Protein 4JDC (pdb70)

CATH classification: 3.40.605.10 (+1 more: 3.40.309.10)

InterPro domains:
  IPR005931 Delta-1-pyrroline-5-carboxylate dehydrogenase [TIGR01236] (11-540)
  IPR005931 Delta-1-pyrroline-5-carboxylate dehydrogenase [cd07123] (10-530)
  IPR015590 Aldehyde dehydrogenase domain [PF00171] (53-522)
  IPR016160 Aldehyde dehydrogenase, cysteine active site [PS00070] (320-331)
  IPR016161 Aldehyde/histidinol dehydrogenase [SSF53720] (8-526)
  IPR016162 Aldehyde dehydrogenase, N-terminal [G3DSA:3.40.605.10] (31-525)
  IPR016163 Aldehyde dehydrogenase, C-terminal [G3DSA:3.40.309.10] (295-492)
  IPR050485 Proline metabolism enzyme [PTHR42862] (11-540)

B-factor: mean 25.84, std 12.19, range [12.66, 114.94]

Nearest PDB structures (foldseek):
  4jdc-assembly1_A  TM=1.002E+00  e=0.000E+00  Mycobacterium tuberculosis H37Rv
  4idm-assembly1_A  TM=9.995E-01  e=0.000E+00  Mycobacterium tuberculosis H37Rv
  4ihi-assembly1_A  TM=9.989E-01  e=0.000E+00  Mycobacterium tuberculosis H37Rv
  4oe5-assembly2_C  TM=9.320E-01  e=3.504E-64  Homo sapiens
  4k57-assembly1_A  TM=9.198E-01  e=2.131E-48  Thermus thermophilus HB27

Solvent-accessible surface area: 23228 Å² total

Secondary structure (DSSP, 8-state):
------PPPP-PPPPP---TT-HHHHHHHHHHHHHHHS-EEE-EEETTEEE--SS-EEEEEETTEEEEEEEEEEPPPHHHHHHHHHHHHHHHHHHHTS-HHHHHHHHHHHHHHHHTTTHHHHHHHHHHHHT--HHHHIIIIIIIHHHHHHHHHHHHHHHHT---PPPTTEEEEEEEEEPSSEEEEE--SS-HHHHHHHHHHHHHTT--EEEE--GGGHHHHHHHHHHHHHTTPPTTSEEE--SSSHHHHHHHTT-TTEEEEEEEE-HHHHHHHHHHHHHTGGG-SS-PEEEEEE--EEEEEE-TT--HHHHHHHHHHHHHGGGG----EEEEEEEHHHHHHHHHHHHHHHHH--BS-TTSTT-SB---SSHHHHHHHHHHHHHHHH-TTEEEEE---EE-SSS-EE--EEEEESS----SSEEEEEEE-GGGHHHHHHHHHHT-TTEEEEEEE-S-HHHHHHHHHHTTTS-SEEEESS-S----TTTS----STT---TTSTTSHHHHHHTEEEEEEEEESS--S----GGGS--

Radius of gyration: 25.33 Å; Cα contacts (8 Å, |Δi|>4): 1214; chains: 1; bounding box: 63×63×93 Å

Sequence (535 aa):
MDAITQVPVPANEPVHDYAPKSPERTRLRTELASLADHPIDLPHVIGGRHRMGDGERIDVVQPHRHAARLGTLTNATHADAAAAVEAAMSAKSDWAALPFDERAAVFLRAADLLAGPWREKIAAATMLGQSKSVYQAEIDAVCELIDFWRFNVAFARQILEQQPISGPGEWNRIDYRPLDGFVYAITPFNFTSIAGNLPTAPALMGNTVIWKPSITQTLAAYLTMQLLEAAGLPPGVINLVTGDGFAVSDVALADPRLAGIHFTGSTATFGHLWQWVGTNIGRYHSYPRLVGETGGKDFVVAHASARPDVLRTALIRGAFDYQGQKSAVSRAFIAHSVWQRMGDELLAKAAELRYGDITDLSNYGGALIDQRAFVKNVDAIERAKGAAAVTVAVGGEYDDSEGYFVRPTVLLSDDPTYFGPLLSVHVYPDERYEQILDVIDTGSRYALTGAVIADDRQAVLTALDRLRFAAGNFYVNDKPTGAVVGRQPFGGGARGSDTNDKAGSPLNLLRWTSARSIKETFVAATDHIYPHMAVD

Foldseek 3Di:
DPDDDADDDDDFQDFDDLPPPDVLVVVLLVLLCVQQVDAEAQAWQALNDGDADPADKDFQFFQLFRVRTRYIGGADALVLLVRLQVLQQVCQPVQQPDDLVVLLQLLLLLLVCCSPVCVSNLLSLLCGLQFAFSRLSRLFRRRQQSRLSNVLSNLVSVVLPPFDDDDPQKDKGKDWGFWFFAEEEEEESRGNNRQLNQQSLLSSRRGAYEGEYAQSSSSSNSVSVVSSVVSPDRGSSYIYGYHDCPSNCVNQLQDQRAAEYEYEEAPVVLVVSVVSNVVNVVRHPYNYYYAYAYAFAEEEEEALQFDLVLVLVLQCCQQCRQQQQASGHAEYEYAPVSCVVCVVVSQVCLQVQAEHNSSPNVHRTYAHNDDVLLVVLLVVLVVQVPDPQKDWDHFSDFDPPRRGHGGQTEIEGCDLPRGGNYHYYYYDHNVCLLVSLVSLQVVQQRAAEYEYGHPDVVSVVSSCPSCVQRYFYYYYSHHRDRDHAPGTQTTGGRPDDHSLHRRHSSVSSSRTDMDMDMGRNDDDPDDDDPVPDDD

Structure (mmCIF, N/CA/C/O backbone):
data_4JDC
#
_entry.id   4JDC
#
_cell.length_a   163.133
_cell.length_b   163.133
_cell.length_c   96.181
_cell.angle_alpha   90.00
_cell.angle_beta   90.00
_cell.angle_gamma   120.00
#
_symmetry.space_group_name_H-M   'P 6 2 2'
#
loop_
_entity.id
_entity.type
_entity.pdbx_description
1 polymer '1-pyrroline-5-carboxylate dehydrogenase'
2 non-polymer NICOTINAMIDE-ADENINE-DINUCLEOTIDE
3 water water
#
loop_
_atom_site.group_PDB
_atom_site.id
_atom_site.type_symbol
_atom_site.label_atom_id
_atom_site.label_alt_id
_atom_site.label_comp_id
_atom_site.label_asym_id
_atom_site.label_entity_id
_atom_site.label_seq_id
_atom_site.pdbx_PDB_ins_code
_atom_site.Cartn_x
_atom_site.Cartn_y
_atom_site.Cartn_z
_atom_site.occupancy
_atom_site.B_iso_or_equiv
_atom_site.auth_seq_id
_atom_site.auth_comp_id
_atom_site.auth_asym_id
_atom_site.auth_atom_id
_atom_site.pdbx_PDB_model_num
ATOM 1 N N . MET A 1 21 ? 87.579 19.982 45.321 1.00 40.86 1 MET A N 1
ATOM 2 C CA . MET A 1 21 ? 87.800 21.432 45.200 1.00 30.55 1 MET A CA 1
ATOM 3 C C . MET A 1 21 ? 87.780 22.283 46.449 1.00 29.55 1 MET A C 1
ATOM 4 O O . MET A 1 21 ? 86.865 22.260 47.176 1.00 33.94 1 MET A O 1
ATOM 9 N N . ASP A 1 22 ? 88.809 23.083 46.619 1.00 21.04 2 ASP A N 1
ATOM 10 C CA . ASP A 1 22 ? 88.868 24.021 47.691 1.00 19.24 2 ASP A CA 1
ATOM 11 C C . ASP A 1 22 ? 88.826 25.411 47.068 1.00 18.30 2 ASP A C 1
ATOM 12 O O . ASP A 1 22 ? 89.786 25.870 46.582 1.00 17.80 2 ASP A O 1
ATOM 17 N N . ALA A 1 23 ? 87.650 26.021 47.082 1.00 15.66 3 ALA A N 1
ATOM 18 C CA . ALA A 1 23 ? 87.396 27.241 46.372 1.00 13.82 3 ALA A CA 1
ATOM 19 C C . ALA A 1 23 ? 86.058 27.817 46.741 1.00 14.18 3 ALA A C 1
ATOM 20 O O . ALA A 1 23 ? 85.198 27.076 47.113 1.00 18.08 3 ALA A O 1
ATOM 22 N N . ILE A 1 24 ? 85.910 29.119 46.561 1.00 14.53 4 ILE A N 1
ATOM 23 C CA . ILE A 1 24 ? 84.572 29.793 46.617 1.00 13.73 4 ILE A CA 1
ATOM 24 C C . ILE A 1 24 ? 84.517 30.444 45.224 1.00 15.06 4 ILE A C 1
ATOM 25 O O . ILE A 1 24 ? 85.155 31.453 44.937 1.00 15.61 4 ILE A O 1
ATOM 30 N N . THR A 1 25 ? 83.826 29.716 44.337 1.00 15.71 5 THR A N 1
ATOM 31 C CA . THR A 1 25 ? 83.857 30.139 42.951 1.00 15.20 5 THR A CA 1
ATOM 32 C C . THR A 1 25 ? 82.783 31.147 42.603 1.00 17.22 5 THR A C 1
ATOM 33 O O . THR A 1 25 ? 81.830 31.355 43.345 1.00 16.79 5 THR A O 1
ATOM 37 N N . GLN A 1 26 ? 82.996 31.865 41.514 1.00 16.36 6 GLN A N 1
ATOM 38 C CA . GLN A 1 26 ? 82.034 32.874 41.070 1.00 18.39 6 GLN A CA 1
ATOM 39 C C . GLN A 1 26 ? 81.567 32.399 39.640 1.00 19.19 6 GLN A C 1
ATOM 40 O O . GLN A 1 26 ? 82.386 31.835 38.896 1.00 22.62 6 GLN A O 1
ATOM 46 N N . VAL A 1 27 ? 80.308 32.624 39.315 1.00 15.50 7 VAL A N 1
ATOM 47 C CA . VAL A 1 27 ? 79.836 32.243 37.951 1.00 13.99 7 VAL A CA 1
ATOM 48 C C . VAL A 1 27 ? 80.166 33.373 37.013 1.00 14.38 7 VAL A C 1
ATOM 49 O O . VAL A 1 27 ? 80.354 34.510 37.351 1.00 16.68 7 VAL A O 1
ATOM 53 N N . PRO A 1 28 ? 80.208 33.078 35.714 1.00 16.83 8 PRO A N 1
ATOM 54 C CA . PRO A 1 28 ? 80.329 34.179 34.772 1.00 17.55 8 PRO A CA 1
ATOM 55 C C . PRO A 1 28 ? 79.236 35.203 34.956 1.00 16.37 8 PRO A C 1
ATOM 56 O O . PRO A 1 28 ? 78.059 34.903 35.251 1.00 17.23 8 PRO A O 1
ATOM 60 N N . VAL A 1 29 ? 79.600 36.470 34.705 1.00 19.11 9 VAL A N 1
ATOM 61 C CA . VAL A 1 29 ? 78.640 37.576 34.874 1.00 18.96 9 VAL A CA 1
ATOM 62 C C . VAL A 1 29 ? 77.675 37.628 33.616 1.00 21.22 9 VAL A C 1
ATOM 63 O O . VAL A 1 29 ? 78.165 37.616 32.510 1.00 23.73 9 VAL A O 1
ATOM 67 N N . PRO A 1 30 ? 76.354 37.621 33.834 1.00 20.99 10 PRO A N 1
ATOM 68 C CA . PRO A 1 30 ? 75.402 37.575 32.730 1.00 21.66 10 PRO A CA 1
ATOM 69 C C . PRO A 1 30 ? 75.259 38.992 32.120 1.00 23.48 10 PRO A C 1
ATOM 70 O O . PRO A 1 30 ? 75.325 40.018 32.812 1.00 21.31 10 PRO A O 1
ATOM 74 N N . ALA A 1 31 ? 75.037 39.050 30.816 1.00 21.66 11 ALA A N 1
ATOM 75 C CA . ALA A 1 31 ? 74.526 40.329 30.240 1.00 22.45 11 ALA A CA 1
ATOM 76 C C . ALA A 1 31 ? 73.481 39.863 29.259 1.00 20.23 11 ALA A C 1
ATOM 77 O O . ALA A 1 31 ? 73.586 38.711 28.794 1.00 22.16 11 ALA A O 1
ATOM 79 N N . ASN A 1 32 ? 72.571 40.769 28.885 1.00 19.86 12 ASN A N 1
ATOM 80 C CA . ASN A 1 32 ? 71.509 40.311 27.927 1.00 19.30 12 ASN A CA 1
ATOM 81 C C . ASN A 1 32 ? 72.105 40.002 26.559 1.00 20.49 12 ASN A C 1
ATOM 82 O O . ASN A 1 32 ? 73.069 40.655 26.091 1.00 20.07 12 ASN A O 1
ATOM 87 N N . GLU A 1 33 ? 71.585 38.929 25.941 1.00 17.92 13 GLU A N 1
ATOM 88 C CA . GLU A 1 33 ? 72.106 38.521 24.643 1.00 17.38 13 GLU A CA 1
ATOM 89 C C . GLU A 1 33 ? 71.604 39.574 23.577 1.00 18.90 13 GLU A C 1
ATOM 90 O O . GLU A 1 33 ? 70.438 39.885 23.548 1.00 21.12 13 GLU A O 1
ATOM 96 N N . PRO A 1 34 ? 72.499 40.049 22.725 1.00 20.62 14 PRO A N 1
ATOM 97 C CA . PRO A 1 34 ? 72.109 40.979 21.668 1.00 23.86 14 PRO A CA 1
ATOM 98 C C . PRO A 1 34 ? 71.139 40.338 20.681 1.00 22.06 14 PRO A C 1
ATOM 99 O O . PRO A 1 34 ? 71.284 39.214 20.391 1.00 22.17 14 PRO A O 1
ATOM 103 N N . VAL A 1 35 ? 70.166 41.093 20.216 1.00 21.18 15 VAL A N 1
ATOM 104 C CA . VAL A 1 35 ? 69.163 40.612 19.307 1.00 22.46 15 VAL A CA 1
ATOM 105 C C . VAL A 1 35 ? 69.652 40.824 17.871 1.00 23.46 15 VAL A C 1
ATOM 106 O O . VAL A 1 35 ? 69.976 41.911 17.538 1.00 24.67 15 VAL A O 1
ATOM 110 N N . HIS A 1 36 ? 69.721 39.781 17.065 1.00 20.26 16 HIS A N 1
ATOM 111 C CA . HIS A 1 36 ? 70.112 39.955 15.678 1.00 20.73 16 HIS A CA 1
ATOM 112 C C . HIS A 1 36 ? 68.934 40.449 14.873 1.00 23.44 16 HIS A C 1
ATOM 113 O O . HIS A 1 36 ? 67.863 40.118 15.151 1.00 22.43 16 HIS A O 1
ATOM 120 N N . ASP A 1 37 ? 69.199 41.220 13.845 1.00 25.04 17 ASP A N 1
ATOM 121 C CA . ASP A 1 37 ? 68.165 41.873 13.076 1.00 23.19 17 ASP A CA 1
ATOM 122 C C . ASP A 1 37 ? 67.721 41.094 11.848 1.00 25.69 17 ASP A C 1
ATOM 123 O O . ASP A 1 37 ? 66.657 41.283 11.394 1.00 23.49 17 ASP A O 1
ATOM 128 N N . TYR A 1 38 ? 68.577 40.228 11.359 1.00 21.52 18 TYR A N 1
ATOM 129 C CA . TYR A 1 38 ? 68.282 39.404 10.166 1.00 23.52 18 TYR A CA 1
ATOM 130 C C . TYR A 1 38 ? 67.915 40.357 9.000 1.00 25.24 18 TYR A C 1
ATOM 131 O O . TYR A 1 38 ? 67.014 40.042 8.199 1.00 23.44 18 TYR A O 1
ATOM 140 N N . ALA A 1 39 ? 68.600 41.494 8.967 1.00 28.83 19 ALA A N 1
ATOM 141 C CA . ALA A 1 39 ? 68.438 42.499 7.875 1.00 28.53 19 ALA A CA 1
ATOM 142 C C . ALA A 1 39 ? 68.933 41.810 6.582 1.00 26.18 19 ALA A C 1
ATOM 143 O O . ALA A 1 39 ? 69.735 40.862 6.555 1.00 27.28 19 ALA A O 1
ATOM 145 N N . PRO A 1 40 ? 68.460 42.344 5.431 1.00 26.48 20 PRO A N 1
ATOM 146 C CA . PRO A 1 40 ? 69.044 41.757 4.202 1.00 29.15 20 PRO A CA 1
ATOM 147 C C . PRO A 1 40 ? 70.580 42.000 4.212 1.00 24.19 20 PRO A C 1
ATOM 148 O O . PRO A 1 40 ? 71.104 43.035 4.766 1.00 31.36 20 PRO A O 1
ATOM 152 N N . LYS A 1 41 ? 71.259 41.023 3.666 1.00 26.35 21 LYS A N 1
ATOM 153 C CA . LYS A 1 41 ? 72.752 40.940 3.565 1.00 31.67 21 LYS A CA 1
ATOM 154 C C . LYS A 1 41 ? 73.446 40.373 4.808 1.00 39.92 21 LYS A C 1
ATOM 155 O O . LYS A 1 41 ? 74.674 40.168 4.800 1.00 37.21 21 LYS A O 1
ATOM 161 N N . SER A 1 42 ? 72.691 40.188 5.910 1.00 34.14 22 SER A N 1
ATOM 162 C CA . SER A 1 42 ? 73.348 39.777 7.152 1.00 30.05 22 SER A CA 1
ATOM 163 C C . SER A 1 42 ? 73.572 38.240 7.030 1.00 29.86 22 SER A C 1
ATOM 164 O O . SER A 1 42 ? 72.774 37.532 6.469 1.00 26.36 22 SER A O 1
ATOM 167 N N . PRO A 1 43 ? 74.665 37.691 7.628 1.00 29.27 23 PRO A N 1
ATOM 168 C CA . PRO A 1 43 ? 74.856 36.275 7.568 1.00 27.23 23 PRO A CA 1
ATOM 169 C C . PRO A 1 43 ? 73.798 35.399 8.312 1.00 23.00 23 PRO A C 1
ATOM 170 O O . PRO A 1 43 ? 73.594 34.241 7.971 1.00 24.81 23 PRO A O 1
ATOM 174 N N . GLU A 1 44 ? 73.197 35.947 9.387 1.00 22.85 24 GLU A N 1
ATOM 175 C CA . GLU A 1 44 ? 72.222 35.169 10.133 1.00 23.21 24 GLU A CA 1
ATOM 176 C C . GLU A 1 44 ? 70.968 34.969 9.318 1.00 20.91 24 GLU A C 1
ATOM 177 O O . GLU A 1 44 ? 70.359 33.939 9.425 1.00 22.07 24 GLU A O 1
ATOM 183 N N . ARG A 1 45 ? 70.686 35.928 8.460 1.00 23.50 25 ARG A N 1
ATOM 184 C CA . ARG A 1 45 ? 69.557 35.686 7.520 1.00 24.98 25 ARG A CA 1
ATOM 185 C C . ARG A 1 45 ? 69.788 34.497 6.604 1.00 22.80 25 ARG A C 1
ATOM 186 O O . ARG A 1 45 ? 68.894 33.658 6.392 1.00 22.51 25 ARG A O 1
ATOM 194 N N . THR A 1 46 ? 70.980 34.462 5.988 1.00 24.15 26 THR A N 1
ATOM 195 C CA . THR A 1 46 ? 71.300 33.190 5.252 1.00 23.90 26 THR A CA 1
ATOM 196 C C . THR A 1 46 ? 71.221 31.911 5.992 1.00 24.64 26 THR A C 1
ATOM 197 O O . THR A 1 46 ? 70.598 30.959 5.602 1.00 25.49 26 THR A O 1
ATOM 201 N N . ARG A 1 47 ? 71.731 31.899 7.247 1.00 23.15 27 ARG A N 1
ATOM 202 C CA . ARG A 1 47 ? 71.657 30.704 8.023 1.00 23.82 27 ARG A CA 1
ATOM 203 C C . ARG A 1 47 ? 70.204 30.329 8.383 1.00 20.47 27 ARG A C 1
ATOM 204 O O . ARG A 1 47 ? 69.866 29.167 8.499 1.00 22.38 27 ARG A O 1
ATOM 212 N N . LEU A 1 48 ? 69.411 31.331 8.646 1.00 22.34 28 LEU A N 1
ATOM 213 C CA . LEU A 1 48 ? 68.001 31.091 8.998 1.00 20.32 28 LEU A CA 1
ATOM 214 C C . LEU A 1 48 ? 67.255 30.443 7.794 1.00 21.03 28 LEU A C 1
ATOM 215 O O . LEU A 1 48 ? 66.535 29.505 7.930 1.00 21.73 28 LEU A O 1
ATOM 220 N N . ARG A 1 49 ? 67.508 31.005 6.631 1.00 25.52 29 ARG A N 1
ATOM 221 C CA . ARG A 1 49 ? 66.843 30.357 5.409 1.00 28.67 29 ARG A CA 1
ATOM 222 C C . ARG A 1 49 ? 67.186 28.923 5.306 1.00 26.27 29 ARG A C 1
ATOM 223 O O . ARG A 1 49 ? 66.333 28.057 4.961 1.00 26.91 29 ARG A O 1
ATOM 231 N N . THR A 1 50 ? 68.468 28.579 5.506 1.00 24.72 30 THR A N 1
ATOM 232 C CA . THR A 1 50 ? 68.798 27.197 5.498 1.00 23.68 30 THR A CA 1
ATOM 233 C C . THR A 1 50 ? 68.122 26.309 6.503 1.00 27.49 30 THR A C 1
ATOM 234 O O . THR A 1 50 ? 67.647 25.240 6.174 1.00 26.62 30 THR A O 1
ATOM 238 N N . GLU A 1 51 ? 68.065 26.765 7.795 1.00 25.58 31 GLU A N 1
ATOM 239 C CA . GLU A 1 51 ? 67.283 26.005 8.754 1.00 22.07 31 GLU A CA 1
ATOM 240 C C . GLU A 1 51 ? 65.763 25.934 8.532 1.00 19.42 31 GLU A C 1
ATOM 241 O O . GLU A 1 51 ? 65.198 24.890 8.799 1.00 22.90 31 GLU A O 1
ATOM 247 N N . LEU A 1 52 ? 65.144 27.004 7.988 1.00 21.68 32 LEU A N 1
ATOM 248 C CA . LEU A 1 52 ? 63.713 27.019 7.694 1.00 22.61 32 LEU A CA 1
ATOM 249 C C . LEU A 1 52 ? 63.422 25.887 6.688 1.00 23.54 32 LEU A C 1
ATOM 250 O O . LEU A 1 52 ? 62.551 25.047 6.877 1.00 26.14 32 LEU A O 1
ATOM 255 N N . ALA A 1 53 ? 64.261 25.889 5.643 1.00 25.88 33 ALA A N 1
ATOM 256 C CA . ALA A 1 53 ? 64.103 24.779 4.623 1.00 27.09 33 ALA A CA 1
ATOM 257 C C . ALA A 1 53 ? 64.281 23.376 5.199 1.00 26.80 33 ALA A C 1
ATOM 258 O O . ALA A 1 53 ? 63.450 22.504 5.011 1.00 27.21 33 ALA A O 1
ATOM 260 N N . SER A 1 54 ? 65.341 23.182 5.994 1.00 24.84 34 SER A N 1
ATOM 261 C CA . SER A 1 54 ? 65.648 21.918 6.581 1.00 27.32 34 SER A CA 1
ATOM 262 C C . SER A 1 54 ? 64.468 21.400 7.444 1.00 30.48 34 SER A C 1
ATOM 263 O O . SER A 1 54 ? 63.993 20.308 7.288 1.00 28.51 34 SER A O 1
ATOM 266 N N . LEU A 1 55 ? 63.903 22.248 8.341 1.00 21.86 35 LEU A N 1
ATOM 267 C CA . LEU A 1 55 ? 62.837 21.744 9.130 1.00 21.72 35 LEU A CA 1
ATOM 268 C C . LEU A 1 55 ? 61.562 21.566 8.335 1.00 18.86 35 LEU A C 1
ATOM 269 O O . LEU A 1 55 ? 60.863 20.620 8.578 1.00 24.38 35 LEU A O 1
ATOM 274 N N . ALA A 1 56 ? 61.253 22.497 7.408 1.00 23.90 36 ALA A N 1
ATOM 275 C CA . ALA A 1 56 ? 59.937 22.420 6.706 1.00 23.63 36 ALA A CA 1
ATOM 276 C C . ALA A 1 56 ? 59.924 21.227 5.703 1.00 26.72 36 ALA A C 1
ATOM 277 O O . ALA A 1 56 ? 58.853 20.649 5.514 1.00 30.15 36 ALA A O 1
ATOM 279 N N . ASP A 1 57 ? 61.096 20.879 5.188 1.00 28.69 37 ASP A N 1
ATOM 280 C CA . ASP A 1 57 ? 61.262 19.773 4.161 1.00 31.95 37 ASP A CA 1
ATOM 281 C C . ASP A 1 57 ? 61.354 18.373 4.768 1.00 36.87 37 ASP A C 1
ATOM 282 O O . ASP A 1 57 ? 61.047 17.405 4.111 1.00 35.15 37 ASP A O 1
ATOM 287 N N . HIS A 1 58 ? 61.784 18.257 6.037 1.00 28.19 38 HIS A N 1
ATOM 288 C CA . HIS A 1 58 ? 61.995 16.969 6.691 1.00 28.70 38 HIS A CA 1
ATOM 289 C C . HIS A 1 58 ? 61.207 16.868 7.956 1.00 29.91 38 HIS A C 1
ATOM 290 O O . HIS A 1 58 ? 61.799 16.906 9.056 1.00 28.36 38 HIS A O 1
ATOM 297 N N . PRO A 1 59 ? 59.917 16.691 7.842 1.00 26.78 39 PRO A N 1
ATOM 298 C CA . PRO A 1 59 ? 59.108 16.538 9.050 1.00 25.44 39 PRO A CA 1
ATOM 299 C C . PRO A 1 59 ? 59.503 15.309 9.824 1.00 30.99 39 PRO A C 1
ATOM 300 O O . PRO A 1 59 ? 59.898 14.333 9.200 1.00 26.94 39 PRO A O 1
ATOM 304 N N . ILE A 1 60 ? 59.434 15.349 11.165 1.00 22.93 40 ILE A N 1
ATOM 305 C CA . ILE A 1 60 ? 59.921 14.241 11.983 1.00 24.28 40 ILE A CA 1
ATOM 306 C C . ILE A 1 60 ? 58.937 13.722 13.005 1.00 26.85 40 ILE A C 1
ATOM 307 O O . ILE A 1 60 ? 57.920 14.373 13.372 1.00 24.90 40 ILE A O 1
ATOM 312 N N . ASP A 1 61 ? 59.163 12.516 13.471 1.00 23.35 41 ASP A N 1
ATOM 313 C CA . ASP A 1 61 ? 58.470 12.091 14.685 1.00 24.33 41 ASP A CA 1
ATOM 314 C C . ASP A 1 61 ? 58.959 12.934 15.866 1.00 24.01 41 ASP A C 1
ATOM 315 O O . ASP A 1 61 ? 60.121 13.283 15.932 1.00 24.05 41 ASP A O 1
ATOM 320 N N . LEU A 1 62 ? 57.979 13.352 16.689 1.00 22.31 42 LEU A N 1
ATOM 321 C CA . LEU A 1 62 ? 58.278 14.167 17.861 1.00 19.48 42 LEU A CA 1
ATOM 322 C C . LEU A 1 62 ? 57.963 13.299 19.069 1.00 19.50 42 LEU A C 1
ATOM 323 O O . LEU A 1 62 ? 56.814 13.161 19.485 1.00 21.92 42 LEU A O 1
ATOM 328 N N . PRO A 1 63 ? 58.979 12.634 19.636 1.00 18.74 43 PRO A N 1
ATOM 329 C CA . PRO A 1 63 ? 58.786 11.645 20.672 1.00 19.06 43 PRO A CA 1
ATOM 330 C C . PRO A 1 63 ? 58.789 12.161 22.092 1.00 18.97 43 PRO A C 1
ATOM 331 O O . PRO A 1 63 ? 59.207 13.328 22.312 1.00 20.47 43 PRO A O 1
ATOM 335 N N . HIS A 1 64 ? 58.345 11.333 22.995 1.00 17.13 44 HIS A N 1
ATOM 336 C CA . HIS A 1 64 ? 58.617 11.583 24.429 1.00 17.91 44 HIS A CA 1
ATOM 337 C C . HIS A 1 64 ? 60.058 11.386 24.666 1.00 19.72 44 HIS A C 1
ATOM 338 O O . HIS A 1 64 ? 60.732 10.651 23.894 1.00 19.91 44 HIS A O 1
ATOM 345 N N . VAL A 1 65 ? 60.626 12.117 25.656 1.00 17.95 45 VAL A N 1
ATOM 346 C CA . VAL A 1 65 ? 62.020 11.892 26.040 1.00 17.03 45 VAL A CA 1
ATOM 347 C C . VAL A 1 65 ? 62.017 11.584 27.491 1.00 19.52 45 VAL A C 1
ATOM 348 O O . VAL A 1 65 ? 61.815 12.493 28.358 1.00 20.93 45 VAL A O 1
ATOM 352 N N . ILE A 1 66 ? 62.184 10.267 27.833 1.00 18.14 46 ILE A N 1
ATOM 353 C CA . ILE A 1 66 ? 62.005 9.811 29.176 1.00 17.41 46 ILE A CA 1
ATOM 354 C C . ILE A 1 66 ? 63.221 9.059 29.588 1.00 22.85 46 ILE A C 1
ATOM 355 O O . ILE A 1 66 ? 63.553 8.067 28.918 1.00 20.99 46 ILE A O 1
ATOM 360 N N . GLY A 1 67 ? 63.891 9.480 30.643 1.00 19.35 47 GLY A N 1
ATOM 361 C CA . GLY A 1 67 ? 65.094 8.806 31.060 1.00 19.31 47 GLY A CA 1
ATOM 362 C C . GLY A 1 67 ? 66.168 8.814 29.990 1.00 19.65 47 GLY A C 1
ATOM 363 O O . GLY A 1 67 ? 66.945 7.914 29.893 1.00 22.08 47 GLY A O 1
ATOM 364 N N . GLY A 1 68 ? 66.190 9.860 29.194 1.00 19.10 48 GLY A N 1
ATOM 365 C CA . GLY A 1 68 ? 67.088 9.939 28.087 1.00 19.82 48 GLY A CA 1
ATOM 366 C C . GLY A 1 68 ? 66.722 9.138 26.851 1.00 21.95 48 GLY A C 1
ATOM 367 O O . GLY A 1 68 ? 67.377 9.240 25.904 1.00 22.66 48 GLY A O 1
ATOM 368 N N . ARG A 1 69 ? 65.690 8.319 26.907 1.00 22.82 49 ARG A N 1
ATOM 369 C CA . ARG A 1 69 ? 65.278 7.547 25.734 1.00 22.69 49 ARG A CA 1
ATOM 370 C C . ARG A 1 69 ? 64.228 8.276 24.933 1.00 19.94 49 ARG A C 1
ATOM 371 O O . ARG A 1 69 ? 63.240 8.603 25.472 1.00 22.47 49 ARG A O 1
ATOM 379 N N . HIS A 1 70 ? 64.461 8.491 23.650 1.00 20.00 50 HIS A N 1
ATOM 380 C CA . HIS A 1 70 ? 63.496 9.133 22.776 1.00 19.96 50 HIS A CA 1
ATOM 381 C C . HIS A 1 70 ? 62.572 8.070 22.204 1.00 24.12 50 HIS A C 1
ATOM 382 O O . HIS A 1 70 ? 63.018 7.189 21.532 1.00 24.39 50 HIS A O 1
ATOM 389 N N . ARG A 1 71 ? 61.293 8.147 22.517 1.00 21.47 51 ARG A N 1
ATOM 390 C CA . ARG A 1 71 ? 60.377 7.130 22.052 1.00 23.14 51 ARG A CA 1
ATOM 391 C C . ARG A 1 71 ? 58.982 7.647 21.794 1.00 24.59 51 ARG A C 1
ATOM 392 O O . ARG A 1 71 ? 58.491 8.400 22.551 1.00 21.93 51 ARG A O 1
ATOM 400 N N . MET A 1 72 ? 58.373 7.174 20.710 1.00 21.59 52 MET A N 1
ATOM 401 C CA . MET A 1 72 ? 56.926 7.382 20.452 1.00 21.80 52 MET A CA 1
ATOM 402 C C . MET A 1 72 ? 56.170 6.487 21.407 1.00 25.36 52 MET A C 1
ATOM 403 O O . MET A 1 72 ? 56.672 5.436 21.831 1.00 26.43 52 MET A O 1
ATOM 408 N N . GLY A 1 73 ? 54.960 6.866 21.807 1.00 21.78 53 GLY A N 1
ATOM 409 C CA . GLY A 1 73 ? 54.183 6.093 22.785 1.00 23.04 53 GLY A CA 1
ATOM 410 C C . GLY A 1 73 ? 53.009 5.481 21.943 1.00 21.88 53 GLY A C 1
ATOM 411 O O . GLY A 1 73 ? 52.923 5.667 20.665 1.00 24.95 53 GLY A O 1
ATOM 412 N N . ASP A 1 74 ? 52.151 4.834 22.678 1.00 24.91 54 ASP A N 1
ATOM 413 C CA . ASP A 1 74 ? 50.936 4.227 22.083 1.00 26.64 54 ASP A CA 1
ATOM 414 C C . ASP A 1 74 ? 49.659 5.065 22.035 1.00 30.91 54 ASP A C 1
ATOM 415 O O . ASP A 1 74 ? 48.605 4.597 21.572 1.00 27.42 54 ASP A O 1
ATOM 420 N N . GLY A 1 75 ? 49.742 6.346 22.398 1.00 25.80 55 GLY A N 1
ATOM 421 C CA . GLY A 1 75 ? 48.582 7.212 22.228 1.00 22.82 55 GLY A CA 1
ATOM 422 C C . GLY A 1 75 ? 48.325 7.723 20.835 1.00 23.40 55 GLY A C 1
ATOM 423 O O . GLY A 1 75 ? 49.107 7.538 19.876 1.00 27.99 55 GLY A O 1
ATOM 424 N N . GLU A 1 76 ? 47.232 8.498 20.741 1.00 25.05 56 GLU A N 1
ATOM 425 C CA . GLU A 1 76 ? 46.867 9.022 19.464 1.00 26.48 56 GLU A CA 1
ATOM 426 C C . GLU A 1 76 ? 47.943 9.816 18.779 1.00 28.39 56 GLU A C 1
ATOM 427 O O . GLU A 1 76 ? 48.530 10.678 19.438 1.00 26.15 56 GLU A O 1
ATOM 433 N N . ARG A 1 77 ? 48.160 9.640 17.467 1.00 24.99 57 ARG A N 1
ATOM 434 C CA . ARG A 1 77 ? 49.075 10.461 16.713 1.00 26.70 57 ARG A CA 1
ATOM 435 C C . ARG A 1 77 ? 48.461 11.812 16.428 1.00 28.81 57 ARG A C 1
ATOM 436 O O . ARG A 1 77 ? 47.301 11.916 15.940 1.00 25.63 57 ARG A O 1
ATOM 444 N N . ILE A 1 78 ? 49.221 12.886 16.700 1.00 24.31 58 ILE A N 1
ATOM 445 C CA . ILE A 1 78 ? 48.654 14.239 16.429 1.00 22.81 58 ILE A CA 1
ATOM 446 C C . ILE A 1 78 ? 49.690 14.975 15.588 1.00 20.26 58 ILE A C 1
ATOM 447 O O . ILE A 1 78 ? 50.891 15.037 15.970 1.00 24.04 58 ILE A O 1
ATOM 452 N N . ASP A 1 79 ? 49.310 15.564 14.446 1.00 22.52 59 ASP A N 1
ATOM 453 C CA . ASP A 1 79 ? 50.214 16.277 13.620 1.00 20.61 59 ASP A CA 1
ATOM 454 C C . ASP A 1 79 ? 50.453 17.708 14.165 1.00 24.87 59 ASP A C 1
ATOM 455 O O . ASP A 1 79 ? 49.525 18.347 14.709 1.00 27.68 59 ASP A O 1
ATOM 460 N N . VAL A 1 80 ? 51.697 18.106 14.088 1.00 21.18 60 VAL A N 1
ATOM 461 C CA . VAL A 1 80 ? 52.109 19.526 14.343 1.00 18.87 60 VAL A CA 1
ATOM 462 C C . VAL A 1 80 ? 52.342 20.143 13.009 1.00 21.43 60 VAL A C 1
ATOM 463 O O . VAL A 1 80 ? 53.174 19.648 12.207 1.00 22.62 60 VAL A O 1
ATOM 467 N N . VAL A 1 81 ? 51.643 21.242 12.704 1.00 20.07 61 VAL A N 1
ATOM 468 C CA . VAL A 1 81 ? 51.713 21.851 11.423 1.00 19.29 61 VAL A CA 1
ATOM 469 C C . VAL A 1 81 ? 52.096 23.322 11.464 1.00 22.07 61 VAL A C 1
ATOM 470 O O . VAL A 1 81 ? 52.215 23.886 12.581 1.00 20.69 61 VAL A O 1
ATOM 474 N N . GLN A 1 82 ? 52.385 23.920 10.321 1.00 17.89 62 GLN A N 1
ATOM 475 C CA . GLN A 1 82 ? 52.656 25.332 10.205 1.00 18.42 62 GLN A CA 1
ATOM 476 C C . GLN A 1 82 ? 51.334 26.086 10.325 1.00 18.89 62 GLN A C 1
ATOM 477 O O . GLN A 1 82 ? 50.463 25.867 9.524 1.00 20.04 62 GLN A O 1
ATOM 483 N N . PRO A 1 83 ? 51.165 26.944 11.332 1.00 19.11 63 PRO A N 1
ATOM 484 C CA . PRO A 1 83 ? 49.793 27.512 11.444 1.00 17.60 63 PRO A CA 1
ATOM 485 C C . PRO A 1 83 ? 49.427 28.368 10.256 1.00 18.22 63 PRO A C 1
ATOM 486 O O . PRO A 1 83 ? 48.204 28.491 9.964 1.00 18.65 63 PRO A O 1
ATOM 490 N N . HIS A 1 84 ? 50.384 28.980 9.626 1.00 16.91 64 HIS A N 1
ATOM 491 C CA . HIS A 1 84 ? 50.211 29.893 8.466 1.00 16.70 64 HIS A CA 1
ATOM 492 C C . HIS A 1 84 ? 50.093 29.052 7.158 1.00 19.76 64 HIS A C 1
ATOM 493 O O . HIS A 1 84 ? 49.962 29.668 6.095 1.00 21.72 64 HIS A O 1
ATOM 500 N N . ARG A 1 85 ? 50.174 27.758 7.272 1.00 20.35 65 ARG A N 1
ATOM 501 C CA . ARG A 1 85 ? 50.099 26.892 6.112 1.00 21.82 65 ARG A CA 1
ATOM 502 C C . ARG A 1 85 ? 49.837 25.518 6.633 1.00 22.77 65 ARG A C 1
ATOM 503 O O . ARG A 1 85 ? 50.692 24.691 6.649 1.00 24.14 65 ARG A O 1
ATOM 511 N N . HIS A 1 86 ? 48.628 25.299 7.082 1.00 21.57 66 HIS A N 1
ATOM 512 C CA . HIS A 1 86 ? 48.315 24.163 7.916 1.00 21.99 66 HIS A CA 1
ATOM 513 C C . HIS A 1 86 ? 48.254 22.767 7.269 1.00 20.11 66 HIS A C 1
ATOM 514 O O . HIS A 1 86 ? 48.063 21.812 7.932 1.00 24.58 66 HIS A O 1
ATOM 521 N N . ALA A 1 87 ? 48.418 22.713 5.972 1.00 26.21 67 ALA A N 1
ATOM 522 C CA . ALA A 1 87 ? 48.515 21.435 5.299 1.00 26.52 67 ALA A CA 1
ATOM 523 C C . ALA A 1 87 ? 49.940 20.922 5.338 1.00 32.02 67 ALA A C 1
ATOM 524 O O . ALA A 1 87 ? 50.176 19.803 5.004 1.00 29.37 67 ALA A O 1
ATOM 526 N N . ALA A 1 88 ? 50.865 21.781 5.750 1.00 23.83 68 ALA A N 1
ATOM 527 C CA . ALA A 1 88 ? 52.263 21.468 5.801 1.00 21.38 68 ALA A CA 1
ATOM 528 C C . ALA A 1 88 ? 52.655 20.987 7.171 1.00 26.75 68 ALA A C 1
ATOM 529 O O . ALA A 1 88 ? 52.751 21.761 8.078 1.00 27.02 68 ALA A O 1
ATOM 531 N N . ARG A 1 89 ? 52.869 19.690 7.275 1.00 23.67 69 ARG A N 1
ATOM 532 C CA . ARG A 1 89 ? 53.190 19.037 8.510 1.00 21.59 69 ARG A CA 1
ATOM 533 C C . ARG A 1 89 ? 54.689 19.299 8.877 1.00 24.64 69 ARG A C 1
ATOM 534 O O . ARG A 1 89 ? 55.590 19.257 8.053 1.00 23.39 69 ARG A O 1
ATOM 542 N N . LEU A 1 90 ? 54.931 19.541 10.172 1.00 20.81 70 LEU A N 1
ATOM 543 C CA . LEU A 1 90 ? 56.354 19.670 10.683 1.00 20.60 70 LEU A CA 1
ATOM 544 C C . LEU A 1 90 ? 56.764 18.457 11.443 1.00 19.83 70 LEU A C 1
ATOM 545 O O . LEU A 1 90 ? 57.968 18.146 11.585 1.00 21.77 70 LEU A O 1
ATOM 550 N N . GLY A 1 91 ? 55.817 17.781 11.980 1.00 22.16 71 GLY A N 1
ATOM 551 C CA . GLY A 1 91 ? 56.108 16.544 12.669 1.00 22.37 71 GLY A CA 1
ATOM 552 C C . GLY A 1 91 ? 54.863 15.934 13.205 1.00 22.37 71 GLY A C 1
ATOM 553 O O . GLY A 1 91 ? 53.726 16.430 13.043 1.00 23.21 71 GLY A O 1
ATOM 554 N N . THR A 1 92 ? 55.003 14.811 13.835 1.00 20.30 72 THR A N 1
ATOM 555 C CA . THR A 1 92 ? 53.908 14.105 14.474 1.00 20.78 72 THR A CA 1
ATOM 556 C C . THR A 1 92 ? 54.256 13.594 15.860 1.00 22.35 72 THR A C 1
ATOM 557 O O . THR A 1 92 ? 55.299 12.950 16.059 1.00 23.51 72 THR A O 1
ATOM 561 N N . LEU A 1 93 ? 53.455 13.944 16.866 1.00 19.62 73 LEU A N 1
ATOM 562 C CA . LEU A 1 93 ? 53.680 13.401 18.157 1.00 18.56 73 LEU A CA 1
ATOM 563 C C . LEU A 1 93 ? 52.661 12.367 18.576 1.00 23.16 73 LEU A C 1
ATOM 564 O O . LEU A 1 93 ? 51.608 12.151 17.869 1.00 22.49 73 LEU A O 1
ATOM 569 N N . THR A 1 94 ? 52.896 11.718 19.700 1.00 21.55 74 THR A N 1
ATOM 570 C CA . THR A 1 94 ? 51.909 10.850 20.301 1.00 20.73 74 THR A CA 1
ATOM 571 C C . THR A 1 94 ? 51.366 11.399 21.590 1.00 26.15 74 THR A C 1
ATOM 572 O O . THR A 1 94 ? 52.128 11.875 22.451 1.00 23.77 74 THR A O 1
ATOM 576 N N . ASN A 1 95 ? 50.055 11.317 21.740 1.00 23.25 75 ASN A N 1
ATOM 577 C CA . ASN A 1 95 ? 49.451 11.779 22.987 1.00 22.57 75 ASN A CA 1
ATOM 578 C C . ASN A 1 95 ? 49.853 10.933 24.090 1.00 23.14 75 ASN A C 1
ATOM 579 O O . ASN A 1 95 ? 49.638 9.734 24.145 1.00 22.72 75 ASN A O 1
ATOM 584 N N . ALA A 1 96 ? 50.527 11.496 25.104 1.00 21.41 76 ALA A N 1
ATOM 585 C CA . ALA A 1 96 ? 50.965 10.712 26.231 1.00 19.97 76 ALA A CA 1
ATOM 586 C C . ALA A 1 96 ? 49.876 9.907 26.872 1.00 21.53 76 ALA A C 1
ATOM 587 O O . ALA A 1 96 ? 48.736 10.410 27.089 1.00 23.35 76 ALA A O 1
ATOM 589 N N . THR A 1 97 ? 50.210 8.618 27.074 1.00 22.62 77 THR A N 1
ATOM 590 C CA . THR A 1 97 ? 49.274 7.730 27.813 1.00 22.79 77 THR A CA 1
ATOM 591 C C . THR A 1 97 ? 49.611 7.767 29.319 1.00 25.80 77 THR A C 1
ATOM 592 O O . THR A 1 97 ? 50.673 8.293 29.725 1.00 22.84 77 THR A O 1
ATOM 596 N N . HIS A 1 98 ? 48.784 7.165 30.161 1.00 23.89 78 HIS A N 1
ATOM 597 C CA . HIS A 1 98 ? 49.120 6.959 31.544 1.00 22.31 78 HIS A CA 1
ATOM 598 C C . HIS A 1 98 ? 50.412 6.226 31.753 1.00 25.70 78 HIS A C 1
ATOM 599 O O . HIS A 1 98 ? 51.203 6.529 32.635 1.00 24.53 78 HIS A O 1
ATOM 606 N N . ALA A 1 99 ? 50.661 5.241 30.912 1.00 24.45 79 ALA A N 1
ATOM 607 C CA . ALA A 1 99 ? 51.969 4.511 31.064 1.00 24.18 79 ALA A CA 1
ATOM 608 C C . ALA A 1 99 ? 53.177 5.425 30.786 1.00 22.48 79 ALA A C 1
ATOM 609 O O . ALA A 1 99 ? 54.177 5.273 31.447 1.00 25.58 79 ALA A O 1
ATOM 611 N N . ASP A 1 100 ? 53.057 6.263 29.739 1.00 22.44 80 ASP A N 1
ATOM 612 C CA . ASP A 1 100 ? 54.179 7.165 29.348 1.00 20.96 80 ASP A CA 1
ATOM 613 C C . ASP A 1 100 ? 54.382 8.105 30.541 1.00 21.83 80 ASP A C 1
ATOM 614 O O . ASP A 1 100 ? 55.577 8.312 30.966 1.00 20.61 80 ASP A O 1
ATOM 619 N N . ALA A 1 101 ? 53.292 8.653 31.091 1.00 20.62 81 ALA A N 1
ATOM 620 C CA . ALA A 1 101 ? 53.428 9.613 32.252 1.00 21.80 81 ALA A CA 1
ATOM 621 C C . ALA A 1 101 ? 54.014 8.943 33.437 1.00 22.06 81 ALA A C 1
ATOM 622 O O . ALA A 1 101 ? 54.875 9.479 34.146 1.00 21.08 81 ALA A O 1
ATOM 624 N N . ALA A 1 102 ? 53.603 7.704 33.720 1.00 21.59 82 ALA A N 1
ATOM 625 C CA . ALA A 1 102 ? 54.228 7.023 34.839 1.00 21.38 82 ALA A CA 1
ATOM 626 C C . ALA A 1 102 ? 55.703 6.754 34.614 1.00 22.04 82 ALA A C 1
ATOM 627 O O . ALA A 1 102 ? 56.468 6.839 35.584 1.00 23.82 82 ALA A O 1
ATOM 629 N N . ALA A 1 103 ? 56.105 6.431 33.364 1.00 19.74 83 ALA A N 1
ATOM 630 C CA . ALA A 1 103 ? 57.544 6.218 33.115 1.00 21.35 83 ALA A CA 1
ATOM 631 C C . ALA A 1 103 ? 58.336 7.516 33.344 1.00 19.91 83 ALA A C 1
ATOM 632 O O . ALA A 1 103 ? 59.469 7.459 33.763 1.00 21.15 83 ALA A O 1
ATOM 634 N N . ALA A 1 104 ? 57.692 8.622 33.024 1.00 18.43 84 ALA A N 1
ATOM 635 C CA . ALA A 1 104 ? 58.420 9.948 33.134 1.00 19.97 84 ALA A CA 1
ATOM 636 C C . ALA A 1 104 ? 58.611 10.252 34.604 1.00 18.93 84 ALA A C 1
ATOM 637 O O . ALA A 1 104 ? 59.711 10.702 35.025 1.00 20.45 84 ALA A O 1
ATOM 639 N N . VAL A 1 105 ? 57.601 10.011 35.417 1.00 19.83 85 VAL A N 1
ATOM 640 C CA . VAL A 1 105 ? 57.701 10.269 36.849 1.00 20.81 85 VAL A CA 1
ATOM 641 C C . VAL A 1 105 ? 58.790 9.353 37.436 1.00 20.43 85 VAL A C 1
ATOM 642 O O . VAL A 1 105 ? 59.716 9.796 38.172 1.00 21.29 85 VAL A O 1
ATOM 646 N N . GLU A 1 106 ? 58.745 8.031 37.073 1.00 19.23 86 GLU A N 1
ATOM 647 C CA . GLU A 1 106 ? 59.820 7.179 37.601 1.00 20.82 86 GLU A CA 1
ATOM 648 C C . GLU A 1 106 ? 61.234 7.567 37.152 1.00 20.63 86 GLU A C 1
ATOM 649 O O . GLU A 1 106 ? 62.167 7.433 37.918 1.00 20.36 86 GLU A O 1
ATOM 655 N N . ALA A 1 107 ? 61.398 8.021 35.921 1.00 18.37 87 ALA A N 1
ATOM 656 C CA . ALA A 1 107 ? 62.725 8.403 35.422 1.00 17.64 87 ALA A CA 1
ATOM 657 C C . ALA A 1 107 ? 63.219 9.638 36.215 1.00 18.59 87 ALA A C 1
ATOM 658 O O . ALA A 1 107 ? 64.379 9.727 36.572 1.00 18.86 87 ALA A O 1
ATOM 660 N N . ALA A 1 108 ? 62.313 10.576 36.434 1.00 18.77 88 ALA A N 1
ATOM 661 C CA . ALA A 1 108 ? 62.637 11.830 37.178 1.00 17.10 88 ALA A CA 1
ATOM 662 C C . ALA A 1 108 ? 63.055 11.381 38.585 1.00 16.32 88 ALA A C 1
ATOM 663 O O . ALA A 1 108 ? 64.123 11.847 39.121 1.00 18.66 88 ALA A O 1
ATOM 665 N N . MET A 1 109 ? 62.339 10.441 39.225 1.00 17.08 89 MET A N 1
ATOM 666 C CA . MET A 1 109 ? 62.772 10.074 40.553 1.00 19.83 89 MET A CA 1
ATOM 667 C C . MET A 1 109 ? 64.101 9.253 40.541 1.00 19.40 89 MET A C 1
ATOM 668 O O . MET A 1 109 ? 64.925 9.438 41.460 1.00 22.69 89 MET A O 1
ATOM 673 N N . SER A 1 110 ? 64.335 8.488 39.488 1.00 19.86 90 SER A N 1
ATOM 674 C CA . SER A 1 110 ? 65.547 7.654 39.446 1.00 21.14 90 SER A CA 1
ATOM 675 C C . SER A 1 110 ? 66.809 8.543 39.201 1.00 22.86 90 SER A C 1
ATOM 676 O O . SER A 1 110 ? 67.910 8.247 39.670 1.00 22.15 90 SER A O 1
ATOM 679 N N . ALA A 1 111 ? 66.609 9.649 38.459 1.00 19.74 91 ALA A N 1
ATOM 680 C CA . ALA A 1 111 ? 67.740 10.606 38.176 1.00 19.26 91 ALA A CA 1
ATOM 681 C C . ALA A 1 111 ? 68.050 11.532 39.341 1.00 19.44 91 ALA A C 1
ATOM 682 O O . ALA A 1 111 ? 69.106 12.194 39.313 1.00 19.47 91 ALA A O 1
ATOM 684 N N . LYS A 1 112 ? 67.169 11.623 40.318 1.00 18.97 92 LYS A N 1
ATOM 685 C CA . LYS A 1 112 ? 67.282 12.699 41.348 1.00 19.45 92 LYS A CA 1
ATOM 686 C C . LYS A 1 112 ? 68.568 12.584 42.132 1.00 20.02 92 LYS A C 1
ATOM 687 O O . LYS A 1 112 ? 69.253 13.588 42.343 1.00 20.61 92 LYS A O 1
ATOM 693 N N . SER A 1 113 ? 68.912 11.369 42.604 1.00 18.99 93 SER A N 1
ATOM 694 C CA . SER A 1 113 ? 70.050 11.322 43.540 1.00 21.80 93 SER A CA 1
ATOM 695 C C . SER A 1 113 ? 71.366 11.738 42.866 1.00 19.57 93 SER A C 1
ATOM 696 O O . SER A 1 113 ? 72.064 12.569 43.538 1.00 22.05 93 SER A O 1
ATOM 699 N N . ASP A 1 114 ? 71.649 11.313 41.623 1.00 18.39 94 ASP A N 1
ATOM 700 C CA . ASP A 1 114 ? 72.910 11.709 41.012 1.00 20.15 94 ASP A CA 1
ATOM 701 C C . ASP A 1 114 ? 72.892 13.195 40.615 1.00 19.25 94 ASP A C 1
ATOM 702 O O . ASP A 1 114 ? 73.940 13.809 40.587 1.00 20.23 94 ASP A O 1
ATOM 707 N N . TRP A 1 115 ? 71.713 13.733 40.332 1.00 17.77 95 TRP A N 1
ATOM 708 C CA . TRP A 1 115 ? 71.677 15.153 39.917 1.00 17.05 95 TRP A CA 1
ATOM 709 C C . TRP A 1 115 ? 71.808 16.087 41.090 1.00 17.61 95 TRP A C 1
ATOM 710 O O . TRP A 1 115 ? 72.649 17.058 41.028 1.00 16.77 95 TRP A O 1
ATOM 721 N N . ALA A 1 116 ? 71.096 15.788 42.178 1.00 19.08 96 ALA A N 1
ATOM 722 C CA . ALA A 1 116 ? 71.195 16.627 43.417 1.00 18.71 96 ALA A CA 1
ATOM 723 C C . ALA A 1 116 ? 72.583 16.512 44.032 1.00 18.10 96 ALA A C 1
ATOM 724 O O . ALA A 1 116 ? 73.021 17.496 44.628 1.00 22.56 96 ALA A O 1
ATOM 726 N N . ALA A 1 117 ? 73.241 15.379 43.762 1.00 18.02 97 ALA A N 1
ATOM 727 C CA . ALA A 1 117 ? 74.590 15.209 44.330 1.00 19.42 97 ALA A CA 1
ATOM 728 C C . ALA A 1 117 ? 75.665 15.944 43.526 1.00 20.30 97 ALA A C 1
ATOM 729 O O . ALA A 1 117 ? 76.822 16.000 43.931 1.00 23.03 97 ALA A O 1
ATOM 731 N N . LEU A 1 118 ? 75.383 16.348 42.285 1.00 17.45 98 LEU A N 1
ATOM 732 C CA . LEU A 1 118 ? 76.360 17.147 41.572 1.00 17.83 98 LEU A CA 1
ATOM 733 C C . LEU A 1 118 ? 76.522 18.465 42.248 1.00 18.49 98 LEU A C 1
ATOM 734 O O . LEU A 1 118 ? 75.547 19.134 42.666 1.00 20.23 98 LEU A O 1
ATOM 739 N N . PRO A 1 119 ? 77.768 18.979 42.327 1.00 17.12 99 PRO A N 1
ATOM 740 C CA . PRO A 1 119 ? 77.941 20.290 42.882 1.00 16.30 99 PRO A CA 1
ATOM 741 C C . PRO A 1 119 ? 77.161 21.370 42.048 1.00 15.39 99 PRO A C 1
ATOM 742 O O . PRO A 1 119 ? 77.002 21.212 40.814 1.00 16.86 99 PRO A O 1
ATOM 746 N N . PHE A 1 120 ? 76.718 22.445 42.696 1.00 14.73 100 PHE A N 1
ATOM 747 C CA . PHE A 1 120 ? 76.081 23.551 41.985 1.00 14.34 100 PHE A CA 1
ATOM 748 C C . PHE A 1 120 ? 76.856 23.918 40.682 1.00 13.74 100 PHE A C 1
ATOM 749 O O . PHE A 1 120 ? 76.193 24.123 39.669 1.00 16.35 100 PHE A O 1
ATOM 757 N N . ASP A 1 121 ? 78.204 24.053 40.762 1.00 15.10 101 ASP A N 1
ATOM 758 C CA . ASP A 1 121 ? 78.802 24.545 39.537 1.00 14.62 101 ASP A CA 1
ATOM 759 C C . ASP A 1 121 ? 78.671 23.592 38.388 1.00 15.59 101 ASP A C 1
ATOM 760 O O . ASP A 1 121 ? 78.707 24.065 37.271 1.00 16.58 101 ASP A O 1
ATOM 765 N N . GLU A 1 122 ? 78.625 22.297 38.668 1.00 15.83 102 GLU A N 1
ATOM 766 C CA . GLU A 1 122 ? 78.440 21.337 37.537 1.00 17.48 102 GLU A CA 1
ATOM 767 C C . GLU A 1 122 ? 77.021 21.382 36.968 1.00 16.12 102 GLU A C 1
ATOM 768 O O . GLU A 1 122 ? 76.841 21.343 35.725 1.00 17.06 102 GLU A O 1
ATOM 774 N N . ARG A 1 123 ? 76.004 21.577 37.812 1.00 14.42 103 ARG A N 1
ATOM 775 C CA . ARG A 1 123 ? 74.646 21.778 37.350 1.00 14.01 103 ARG A CA 1
ATOM 776 C C . ARG A 1 123 ? 74.587 23.103 36.542 1.00 16.21 103 ARG A C 1
ATOM 777 O O . ARG A 1 123 ? 74.033 23.110 35.417 1.00 17.17 103 ARG A O 1
ATOM 785 N N . ALA A 1 124 ? 75.205 24.180 37.033 1.00 14.95 104 ALA A N 1
ATOM 786 C CA . ALA A 1 124 ? 75.138 25.480 36.368 1.00 13.84 104 ALA A CA 1
ATOM 787 C C . ALA A 1 124 ? 75.818 25.395 34.995 1.00 15.09 104 ALA A C 1
ATOM 788 O O . ALA A 1 124 ? 75.375 25.992 34.037 1.00 14.95 104 ALA A O 1
ATOM 790 N N . ALA A 1 125 ? 76.911 24.615 34.926 1.00 15.13 105 ALA A N 1
ATOM 791 C CA . ALA A 1 125 ? 77.657 24.557 33.648 1.00 15.81 105 ALA A CA 1
ATOM 792 C C . ALA A 1 125 ? 76.785 23.966 32.579 1.00 14.85 105 ALA A C 1
ATOM 793 O O . ALA A 1 125 ? 76.922 24.370 31.384 1.00 14.62 105 ALA A O 1
ATOM 795 N N . VAL A 1 126 ? 75.833 23.082 32.911 1.00 14.47 106 VAL A N 1
ATOM 796 C CA . VAL A 1 126 ? 74.967 22.553 31.816 1.00 14.95 106 VAL A CA 1
ATOM 797 C C . VAL A 1 126 ? 74.174 23.703 31.204 1.00 16.45 106 VAL A C 1
ATOM 798 O O . VAL A 1 126 ? 74.041 23.785 29.981 1.00 14.90 106 VAL A O 1
ATOM 802 N N . PHE A 1 127 ? 73.651 24.562 32.045 1.00 13.96 107 PHE A N 1
ATOM 803 C CA . PHE A 1 127 ? 72.782 25.623 31.490 1.00 13.86 107 PHE A CA 1
ATOM 804 C C . PHE A 1 127 ? 73.596 26.759 30.872 1.00 14.31 107 PHE A C 1
ATOM 805 O O . PHE A 1 127 ? 73.126 27.401 29.919 1.00 15.44 107 PHE A O 1
ATOM 813 N N . LEU A 1 128 ? 74.793 27.032 31.376 1.00 14.32 108 LEU A N 1
ATOM 814 C CA . LEU A 1 128 ? 75.631 28.050 30.733 1.00 13.85 108 LEU A CA 1
ATOM 815 C C . LEU A 1 128 ? 76.021 27.436 29.355 1.00 13.32 108 LEU A C 1
ATOM 816 O O . LEU A 1 128 ? 76.130 28.197 28.392 1.00 15.05 108 LEU A O 1
ATOM 821 N N . ARG A 1 129 ? 76.342 26.140 29.321 1.00 14.34 109 ARG A N 1
ATOM 822 C CA . ARG A 1 129 ? 76.737 25.566 28.011 1.00 15.49 109 ARG A CA 1
ATOM 823 C C . ARG A 1 129 ? 75.569 25.603 27.043 1.00 15.45 109 ARG A C 1
ATOM 824 O O . ARG A 1 129 ? 75.767 25.994 25.869 1.00 16.39 109 ARG A O 1
ATOM 832 N N . ALA A 1 130 ? 74.381 25.256 27.568 1.00 14.78 110 ALA A N 1
ATOM 833 C CA . ALA A 1 130 ? 73.165 25.299 26.724 1.00 15.16 110 ALA A CA 1
ATOM 834 C C . ALA A 1 130 ? 72.982 26.742 26.195 1.00 15.95 110 ALA A C 1
ATOM 835 O O . ALA A 1 130 ? 72.670 26.965 25.029 1.00 14.93 110 ALA A O 1
ATOM 837 N N . ALA A 1 131 ? 73.209 27.739 27.042 1.00 13.58 111 ALA A N 1
ATOM 838 C CA . ALA A 1 131 ? 73.072 29.121 26.582 1.00 14.66 111 ALA A CA 1
ATOM 839 C C . ALA A 1 131 ? 74.035 29.499 25.403 1.00 14.60 111 ALA A C 1
ATOM 840 O O . ALA A 1 131 ? 73.643 30.153 24.447 1.00 16.03 111 ALA A O 1
ATOM 842 N N . ASP A 1 132 ? 75.309 29.072 25.572 1.00 14.93 112 ASP A N 1
ATOM 843 C CA . ASP A 1 132 ? 76.269 29.402 24.548 1.00 15.97 112 ASP A CA 1
ATOM 844 C C . ASP A 1 132 ? 75.997 28.533 23.314 1.00 13.85 112 ASP A C 1
ATOM 845 O O . ASP A 1 132 ? 76.242 29.092 22.165 1.00 17.90 112 ASP A O 1
ATOM 850 N N . LEU A 1 133 ? 75.510 27.304 23.425 1.00 15.40 113 LEU A N 1
ATOM 851 C CA . LEU A 1 133 ? 75.081 26.517 22.208 1.00 16.43 113 LEU A CA 1
ATOM 852 C C . LEU A 1 133 ? 73.929 27.255 21.490 1.00 16.61 113 LEU A C 1
ATOM 853 O O . LEU A 1 133 ? 73.931 27.385 20.216 1.00 16.75 113 LEU A O 1
ATOM 858 N N . LEU A 1 134 ? 72.974 27.772 22.239 1.00 14.41 114 LEU A N 1
ATOM 859 C CA . LEU A 1 134 ? 71.837 28.473 21.618 1.00 15.55 114 LEU A CA 1
ATOM 860 C C . LEU A 1 134 ? 72.294 29.800 21.031 1.00 17.92 114 LEU A C 1
ATOM 861 O O . LEU A 1 134 ? 71.718 30.262 20.037 1.00 18.10 114 LEU A O 1
ATOM 866 N N . ALA A 1 135 ? 73.226 30.526 21.651 1.00 15.83 115 ALA A N 1
ATOM 867 C CA . ALA A 1 135 ? 73.707 31.784 21.120 1.00 15.20 115 ALA A CA 1
ATOM 868 C C . ALA A 1 135 ? 74.454 31.589 19.818 1.00 17.85 115 ALA A C 1
ATOM 869 O O . ALA A 1 135 ? 74.595 32.546 19.021 1.00 20.01 115 ALA A O 1
ATOM 871 N N . GLY A 1 136 ? 75.016 30.404 19.671 1.00 19.28 116 GLY A N 1
ATOM 872 C CA . GLY A 1 136 ? 75.994 30.179 18.522 1.00 20.31 116 GLY A CA 1
ATOM 873 C C . GLY A 1 136 ? 75.382 29.110 17.608 1.00 17.86 116 GLY A C 1
ATOM 874 O O . GLY A 1 136 ? 74.487 29.468 16.785 1.00 20.95 116 GLY A O 1
ATOM 875 N N . PRO A 1 137 ? 75.798 27.818 17.697 1.00 18.85 117 PRO A N 1
ATOM 876 C CA . PRO A 1 137 ? 75.491 26.820 16.581 1.00 20.13 117 PRO A CA 1
ATOM 877 C C . PRO A 1 137 ? 74.044 26.390 16.478 1.00 20.70 117 PRO A C 1
ATOM 878 O O . PRO A 1 137 ? 73.584 26.001 15.378 1.00 20.96 117 PRO A O 1
ATOM 882 N N . TRP A 1 138 ? 73.240 26.548 17.544 1.00 16.86 118 TRP A N 1
ATOM 883 C CA . TRP A 1 138 ? 71.825 26.133 17.471 1.00 16.01 118 TRP A CA 1
ATOM 884 C C . TRP A 1 138 ? 70.916 27.337 17.240 1.00 14.57 118 TRP A C 1
ATOM 885 O O . TRP A 1 138 ? 69.675 27.106 17.189 1.00 15.97 118 TRP A O 1
ATOM 896 N N . ARG A 1 139 ? 71.448 28.550 17.174 1.00 15.97 119 ARG A N 1
ATOM 897 C CA . ARG A 1 139 ? 70.647 29.775 17.175 1.00 17.62 119 ARG A CA 1
ATOM 898 C C . ARG A 1 139 ? 69.531 29.816 16.118 1.00 18.64 119 ARG A C 1
ATOM 899 O O . ARG A 1 139 ? 68.336 29.951 16.439 1.00 17.45 119 ARG A O 1
ATOM 907 N N . GLU A 1 140 ? 69.935 29.604 14.857 1.00 17.68 120 GLU A N 1
ATOM 908 C CA . GLU A 1 140 ? 68.888 29.711 13.843 1.00 16.99 120 GLU A CA 1
ATOM 909 C C . GLU A 1 140 ? 68.007 28.496 13.779 1.00 16.37 120 GLU A C 1
ATOM 910 O O . GLU A 1 140 ? 66.841 28.578 13.308 1.00 18.89 120 GLU A O 1
ATOM 916 N N . LYS A 1 141 ? 68.545 27.334 14.184 1.00 16.46 121 LYS A N 1
ATOM 917 C CA . LYS A 1 141 ? 67.740 26.171 14.258 1.00 17.81 121 LYS A CA 1
ATOM 918 C C . LYS A 1 141 ? 66.496 26.327 15.202 1.00 18.54 121 LYS A C 1
ATOM 919 O O . LYS A 1 141 ? 65.328 25.957 14.871 1.00 17.82 121 LYS A O 1
ATOM 925 N N . ILE A 1 142 ? 66.800 26.808 16.409 1.00 19.03 122 ILE A N 1
ATOM 926 C CA . ILE A 1 142 ? 65.736 26.986 17.387 1.00 17.72 122 ILE A CA 1
ATOM 927 C C . ILE A 1 142 ? 64.819 28.167 16.997 1.00 15.93 122 ILE A C 1
ATOM 928 O O . ILE A 1 142 ? 63.611 28.007 17.186 1.00 17.29 122 ILE A O 1
ATOM 933 N N . ALA A 1 143 ? 65.405 29.210 16.454 1.00 16.48 123 ALA A N 1
ATOM 934 C CA . ALA A 1 143 ? 64.589 30.388 15.937 1.00 15.71 123 ALA A CA 1
ATOM 935 C C . ALA A 1 143 ? 63.669 29.870 14.806 1.00 18.74 123 ALA A C 1
ATOM 936 O O . ALA A 1 143 ? 62.440 30.049 14.860 1.00 15.69 123 ALA A O 1
ATOM 938 N N . ALA A 1 144 ? 64.239 29.085 13.873 1.00 19.66 124 ALA A N 1
ATOM 939 C CA . ALA A 1 144 ? 63.361 28.542 12.810 1.00 18.93 124 ALA A CA 1
ATOM 940 C C . ALA A 1 144 ? 62.296 27.593 13.248 1.00 17.84 124 ALA A C 1
ATOM 941 O O . ALA A 1 144 ? 61.163 27.640 12.739 1.00 17.76 124 ALA A O 1
ATOM 943 N N . ALA A 1 145 ? 62.556 26.692 14.206 1.00 15.15 125 ALA A N 1
ATOM 944 C CA . ALA A 1 145 ? 61.538 25.748 14.700 1.00 15.68 125 ALA A CA 1
ATOM 945 C C . ALA A 1 145 ? 60.421 26.603 15.317 1.00 16.31 125 ALA A C 1
ATOM 946 O O . ALA A 1 145 ? 59.275 26.245 15.222 1.00 15.97 125 ALA A O 1
ATOM 948 N N . THR A 1 146 ? 60.812 27.697 16.027 1.00 16.07 126 THR A N 1
ATOM 949 C CA . THR A 1 146 ? 59.745 28.540 16.651 1.00 15.73 126 THR A CA 1
ATOM 950 C C . THR A 1 146 ? 58.935 29.291 15.580 1.00 15.35 126 THR A C 1
ATOM 951 O O . THR A 1 146 ? 57.727 29.398 15.662 1.00 16.26 126 THR A O 1
ATOM 955 N N . MET A 1 147 ? 59.624 29.837 14.596 1.00 15.49 127 MET A N 1
ATOM 956 C CA . MET A 1 147 ? 58.893 30.559 13.484 1.00 14.78 127 MET A CA 1
ATOM 957 C C . MET A 1 147 ? 57.884 29.568 12.859 1.00 17.27 127 MET A C 1
ATOM 958 O O . MET A 1 147 ? 56.717 29.915 12.660 1.00 16.08 127 MET A O 1
ATOM 963 N N . LEU A 1 148 ? 58.353 28.382 12.516 1.00 16.72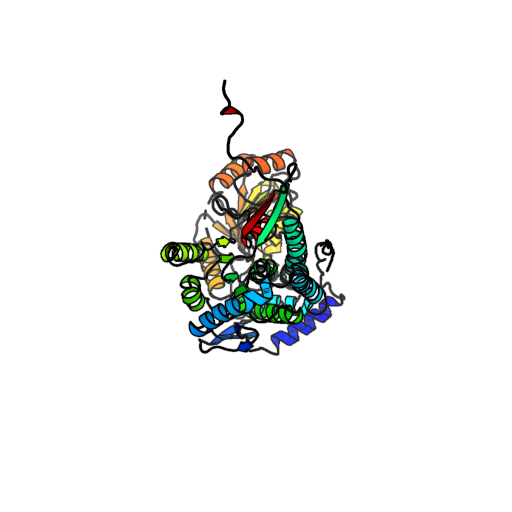 128 LEU A N 1
ATOM 964 C CA . LEU A 1 148 ? 57.530 27.434 11.803 1.00 18.38 128 LEU A CA 1
ATOM 965 C C . LEU A 1 148 ? 56.336 26.902 12.538 1.00 17.60 128 LEU A C 1
ATOM 966 O O . LEU A 1 148 ? 55.273 26.867 12.023 1.00 17.57 128 LEU A O 1
ATOM 971 N N . GLY A 1 149 ? 56.565 26.424 13.732 1.00 15.94 129 GLY A N 1
ATOM 972 C CA . GLY A 1 149 ? 55.517 25.805 14.491 1.00 16.39 129 GLY A CA 1
ATOM 973 C C . GLY A 1 149 ? 54.580 26.777 15.179 1.00 16.30 129 GLY A C 1
ATOM 974 O O . GLY A 1 149 ? 53.459 26.479 15.405 1.00 17.76 129 GLY A O 1
ATOM 975 N N . GLN A 1 150 ? 55.103 27.923 15.547 1.00 15.16 130 GLN A N 1
ATOM 976 C CA . GLN A 1 150 ? 54.305 28.868 16.320 1.00 16.79 130 GLN A CA 1
ATOM 977 C C . GLN A 1 150 ? 53.855 30.077 15.511 1.00 19.28 130 GLN A C 1
ATOM 978 O O . GLN A 1 150 ? 53.169 30.920 16.007 1.00 15.89 130 GLN A O 1
ATOM 984 N N . SER A 1 151 ? 54.256 30.111 14.252 1.00 16.25 131 SER A N 1
ATOM 985 C CA . SER A 1 151 ? 53.933 31.215 13.376 1.00 16.16 131 SER A CA 1
ATOM 986 C C . SER A 1 151 ? 54.420 32.574 13.847 1.00 19.66 131 SER A C 1
ATOM 987 O O . SER A 1 151 ? 53.703 33.516 13.854 1.00 18.14 131 SER A O 1
ATOM 990 N N . LYS A 1 152 ? 55.693 32.626 14.178 1.00 15.77 132 LYS A N 1
ATOM 991 C CA . LYS A 1 152 ? 56.370 33.836 14.576 1.00 16.96 132 LYS A CA 1
ATOM 992 C C . LYS A 1 152 ? 57.225 34.380 13.474 1.00 16.99 132 LYS A C 1
ATOM 993 O O . LYS A 1 152 ? 57.880 33.632 12.829 1.00 17.87 132 LYS A O 1
ATOM 999 N N . SER A 1 153 ? 57.244 35.690 13.301 1.00 15.75 133 SER A N 1
ATOM 1000 C CA . SER A 1 153 ? 58.178 36.297 12.420 1.00 16.99 133 SER A CA 1
ATOM 1001 C C . SER A 1 153 ? 59.572 36.075 12.970 1.00 18.39 133 SER A C 1
ATOM 1002 O O . SER A 1 153 ? 59.708 35.760 14.090 1.00 16.16 133 SER A O 1
ATOM 1005 N N . VAL A 1 154 ? 60.587 36.282 12.163 1.00 17.12 134 VAL A N 1
ATOM 1006 C CA . VAL A 1 154 ? 61.928 36.093 12.653 1.00 17.37 134 VAL A CA 1
ATOM 1007 C C . VAL A 1 154 ? 62.274 36.965 13.857 1.00 17.24 134 VAL A C 1
ATOM 1008 O O . VAL A 1 154 ? 62.940 36.532 14.722 1.00 18.31 134 VAL A O 1
ATOM 1012 N N . TYR A 1 155 ? 61.795 38.188 13.874 1.00 17.96 135 TYR A N 1
ATOM 1013 C CA . TYR A 1 155 ? 62.011 39.045 15.022 1.00 19.42 135 TYR A CA 1
ATOM 1014 C C . TYR A 1 155 ? 61.347 38.456 16.272 1.00 17.61 135 TYR A C 1
ATOM 1015 O O . TYR A 1 155 ? 61.957 38.399 17.312 1.00 15.83 135 TYR A O 1
ATOM 1024 N N . GLN A 1 156 ? 60.111 38.025 16.140 1.00 15.73 136 GLN A N 1
ATOM 1025 C CA . GLN A 1 156 ? 59.416 37.503 17.285 1.00 15.98 136 GLN A CA 1
ATOM 1026 C C . GLN A 1 156 ? 60.110 36.251 17.775 1.00 16.53 136 GLN A C 1
ATOM 1027 O O . GLN A 1 156 ? 60.207 36.029 18.956 1.00 16.64 136 GLN A O 1
ATOM 1033 N N . ALA A 1 157 ? 60.570 35.439 16.840 1.00 16.00 137 ALA A N 1
ATOM 1034 C CA . ALA A 1 157 ? 61.326 34.280 17.259 1.00 16.66 137 ALA A CA 1
ATOM 1035 C C . ALA A 1 157 ? 62.686 34.618 17.916 1.00 17.60 137 ALA A C 1
ATOM 1036 O O . ALA A 1 157 ? 63.071 33.942 18.890 1.00 17.94 137 ALA A O 1
ATOM 1038 N N . GLU A 1 158 ? 63.385 35.588 17.425 1.00 15.40 138 GLU A N 1
ATOM 1039 C CA . GLU A 1 158 ? 64.732 35.964 17.900 1.00 16.15 138 GLU A CA 1
ATOM 1040 C C . GLU A 1 158 ? 64.572 36.487 19.358 1.00 19.65 138 GLU A C 1
ATOM 1041 O O . GLU A 1 158 ? 65.391 36.147 20.226 1.00 17.35 138 GLU A O 1
ATOM 1047 N N . ILE A 1 159 ? 63.599 37.363 19.593 1.00 17.93 139 ILE A N 1
ATOM 1048 C CA . ILE A 1 159 ? 63.538 37.885 20.985 1.00 17.22 139 ILE A CA 1
ATOM 1049 C C . ILE A 1 159 ? 63.094 36.839 21.991 1.00 19.72 139 ILE A C 1
ATOM 1050 O O . ILE A 1 159 ? 63.360 36.999 23.191 1.00 21.25 139 ILE A O 1
ATOM 1055 N N . ASP A 1 160 ? 62.377 35.798 21.563 1.00 16.13 140 ASP A N 1
ATOM 1056 C CA . ASP A 1 160 ? 61.810 34.836 22.435 1.00 16.79 140 ASP A CA 1
ATOM 1057 C C . ASP A 1 160 ? 62.728 33.603 22.507 1.00 18.41 140 ASP A C 1
ATOM 1058 O O . ASP A 1 160 ? 63.441 33.383 23.503 1.00 16.99 140 ASP A O 1
ATOM 1063 N N . ALA A 1 161 ? 62.755 32.797 21.462 1.00 15.31 141 ALA A N 1
ATOM 1064 C CA . ALA A 1 161 ? 63.357 31.474 21.480 1.00 15.65 141 ALA A CA 1
ATOM 1065 C C . ALA A 1 161 ? 64.877 31.543 21.622 1.00 15.23 141 ALA A C 1
ATOM 1066 O O . ALA A 1 161 ? 65.466 30.570 22.114 1.00 18.30 141 ALA A O 1
ATOM 1068 N N . VAL A 1 162 ? 65.444 32.651 21.242 1.00 15.77 142 VAL A N 1
ATOM 1069 C CA . VAL A 1 162 ? 66.886 32.785 21.241 1.00 16.31 142 VAL A CA 1
ATOM 1070 C C . VAL A 1 162 ? 67.200 33.697 22.458 1.00 16.26 142 VAL A C 1
ATOM 1071 O O . VAL A 1 162 ? 67.685 33.186 23.480 1.00 17.09 142 VAL A O 1
ATOM 1075 N N . CYS A 1 163 ? 66.900 34.958 22.396 1.00 15.39 143 CYS A N 1
ATOM 1076 C CA . CYS A 1 163 ? 67.438 35.853 23.397 1.00 14.65 143 CYS A CA 1
ATOM 1077 C C . CYS A 1 163 ? 66.876 35.691 24.790 1.00 17.37 143 CYS A C 1
ATOM 1078 O O . CYS A 1 163 ? 67.587 35.712 25.706 1.00 16.85 143 CYS A O 1
ATOM 1081 N N . GLU A 1 164 ? 65.575 35.553 24.884 1.00 15.94 144 GLU A N 1
ATOM 1082 C CA . GLU A 1 164 ? 64.961 35.396 26.179 1.00 14.57 144 GLU A CA 1
ATOM 1083 C C . GLU A 1 164 ? 65.373 34.082 26.848 1.00 15.16 144 GLU A C 1
ATOM 1084 O O . GLU A 1 164 ? 65.568 34.027 28.028 1.00 14.11 144 GLU A O 1
ATOM 1090 N N . LEU A 1 165 ? 65.490 33.037 26.068 1.00 14.64 145 LEU A N 1
ATOM 1091 C CA . LEU A 1 165 ? 65.843 31.741 26.618 1.00 14.61 145 LEU A CA 1
ATOM 1092 C C . LEU A 1 165 ? 67.308 31.746 27.074 1.00 14.87 145 LEU A C 1
ATOM 1093 O O . LEU A 1 165 ? 67.611 31.313 28.109 1.00 15.18 145 LEU A O 1
ATOM 1098 N N . ILE A 1 166 ? 68.181 32.279 26.253 1.00 13.89 146 ILE A N 1
ATOM 1099 C CA . ILE A 1 166 ? 69.564 32.447 26.630 1.00 13.59 146 ILE A CA 1
ATOM 1100 C C . ILE A 1 166 ? 69.650 33.255 27.925 1.00 13.82 146 ILE A C 1
ATOM 1101 O O . ILE A 1 166 ? 70.398 32.916 28.785 1.00 15.54 146 ILE A O 1
ATOM 1106 N N . ASP A 1 167 ? 68.916 34.358 27.989 1.00 13.67 147 ASP A N 1
ATOM 1107 C CA . ASP A 1 167 ? 69.014 35.185 29.202 1.00 14.44 147 ASP A CA 1
ATOM 1108 C C . ASP A 1 167 ? 68.404 34.463 30.364 1.00 14.40 147 ASP A C 1
ATOM 1109 O O . ASP A 1 167 ? 68.997 34.596 31.490 1.00 16.55 147 ASP A O 1
ATOM 1114 N N . PHE A 1 168 ? 67.300 33.716 30.218 1.00 13.16 148 PHE A N 1
ATOM 1115 C CA . PHE A 1 168 ? 66.861 32.960 31.391 1.00 12.82 148 PHE A CA 1
ATOM 1116 C C . PHE A 1 168 ? 67.977 32.073 31.941 1.00 14.50 148 PHE A C 1
ATOM 1117 O O . PHE A 1 168 ? 68.168 31.965 33.175 1.00 14.47 148 PHE A O 1
ATOM 1125 N N . TRP A 1 169 ? 68.667 31.379 31.074 1.00 13.38 149 TRP A N 1
ATOM 1126 C CA . TRP A 1 169 ? 69.675 30.475 31.552 1.00 14.59 149 TRP A CA 1
ATOM 1127 C C . TRP A 1 169 ? 70.864 31.199 32.224 1.00 14.60 149 TRP A C 1
ATOM 1128 O O . 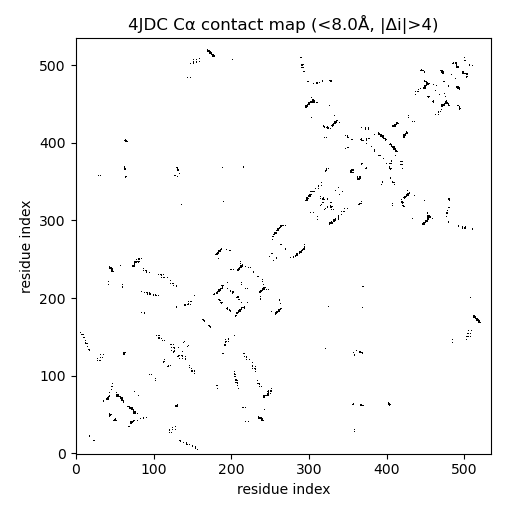TRP A 1 169 ? 71.258 30.830 33.267 1.00 15.77 149 TRP A O 1
ATOM 1139 N N . ARG A 1 170 ? 71.416 32.206 31.576 1.00 13.82 150 ARG A N 1
ATOM 1140 C CA . ARG A 1 170 ? 72.564 32.892 32.117 1.00 14.82 150 ARG A CA 1
ATOM 1141 C C . ARG A 1 170 ? 72.196 33.641 33.385 1.00 16.29 150 ARG A C 1
ATOM 1142 O O . ARG A 1 170 ? 72.914 33.598 34.311 1.00 15.04 150 ARG A O 1
ATOM 1150 N N . PHE A 1 171 ? 71.083 34.348 33.351 1.00 15.07 151 PHE A N 1
ATOM 1151 C CA . PHE A 1 171 ? 70.650 35.049 34.527 1.00 16.72 151 PHE A CA 1
ATOM 1152 C C . PHE A 1 171 ? 70.211 34.105 35.637 1.00 16.63 151 PHE A C 1
ATOM 1153 O O . PHE A 1 171 ? 70.494 34.379 36.783 1.00 15.28 151 PHE A O 1
ATOM 1161 N N . ASN A 1 172 ? 69.523 33.017 35.309 1.00 14.66 152 ASN A N 1
ATOM 1162 C CA . ASN A 1 172 ? 69.108 32.191 36.505 1.00 13.23 152 ASN A CA 1
ATOM 1163 C C . ASN A 1 172 ? 70.383 31.592 37.172 1.00 13.35 152 ASN A C 1
ATOM 1164 O O . ASN A 1 172 ? 70.426 31.415 38.378 1.00 15.17 152 ASN A O 1
ATOM 1169 N N . VAL A 1 173 ? 71.405 31.202 36.379 1.00 13.15 153 VAL A N 1
ATOM 1170 C CA . VAL A 1 173 ? 72.677 30.764 37.005 1.00 12.85 153 VAL A CA 1
ATOM 1171 C C . VAL A 1 173 ? 73.229 31.821 37.924 1.00 15.00 153 VAL A C 1
ATOM 1172 O O . VAL A 1 173 ? 73.589 31.529 39.099 1.00 15.30 153 VAL A O 1
ATOM 1176 N N . ALA A 1 174 ? 73.223 33.086 37.476 1.00 13.52 154 ALA A N 1
ATOM 1177 C CA . ALA A 1 174 ? 73.739 34.192 38.334 1.00 14.35 154 ALA A CA 1
ATOM 1178 C C . ALA A 1 174 ? 72.809 34.388 39.554 1.00 16.30 154 ALA A C 1
ATOM 1179 O O . ALA A 1 174 ? 73.297 34.540 40.684 1.00 17.23 154 ALA A O 1
ATOM 1181 N N . PHE A 1 175 ? 71.480 34.306 39.351 1.00 13.95 155 PHE A N 1
ATOM 1182 C CA . PHE A 1 175 ? 70.537 34.508 40.522 1.00 15.29 155 PHE A CA 1
ATOM 1183 C C . PHE A 1 175 ? 70.704 33.370 41.493 1.00 16.14 155 PHE A C 1
ATOM 1184 O O . PHE A 1 175 ? 70.705 33.616 42.707 1.00 16.49 155 PHE A O 1
ATOM 1192 N N . ALA A 1 176 ? 70.867 32.120 40.992 1.00 14.66 156 ALA A N 1
ATOM 1193 C CA . ALA A 1 176 ? 71.029 30.999 41.912 1.00 13.94 156 ALA A CA 1
ATOM 1194 C C . ALA A 1 176 ? 72.298 31.259 42.735 1.00 13.48 156 ALA A C 1
ATOM 1195 O O . ALA A 1 176 ? 72.344 30.990 43.967 1.00 14.59 156 ALA A O 1
ATOM 1197 N N . ARG A 1 177 ? 73.389 31.582 42.067 1.00 14.05 157 ARG A N 1
ATOM 1198 C CA . ARG A 1 177 ? 74.659 31.810 42.777 1.00 14.78 157 ARG A CA 1
ATOM 1199 C C . ARG A 1 177 ? 74.552 32.970 43.782 1.00 15.63 157 ARG A C 1
ATOM 1200 O O . ARG A 1 177 ? 75.158 32.875 44.889 1.00 15.66 157 ARG A O 1
ATOM 1208 N N . GLN A 1 178 ? 73.746 33.974 43.452 1.00 13.97 158 GLN A N 1
ATOM 1209 C CA . GLN A 1 178 ? 73.503 35.019 44.469 1.00 17.17 158 GLN A CA 1
ATOM 1210 C C . GLN A 1 178 ? 72.727 34.481 45.640 1.00 18.38 158 GLN A C 1
ATOM 1211 O O . GLN A 1 178 ? 73.059 34.842 46.824 1.00 17.50 158 GLN A O 1
ATOM 1217 N N . ILE A 1 179 ? 71.699 33.655 45.378 1.00 14.27 159 ILE A N 1
ATOM 1218 C CA . ILE A 1 179 ? 70.936 33.050 46.515 1.00 15.24 159 ILE A CA 1
ATOM 1219 C C . ILE A 1 179 ? 71.900 32.265 47.433 1.00 15.34 159 ILE A C 1
ATOM 1220 O O . ILE A 1 179 ? 71.807 32.453 48.699 1.00 14.86 159 ILE A O 1
ATOM 1225 N N . LEU A 1 180 ? 72.786 31.413 46.877 1.00 14.42 160 LEU A N 1
ATOM 1226 C CA . LEU A 1 180 ? 73.606 30.557 47.734 1.00 13.70 160 LEU A CA 1
ATOM 1227 C C . LEU A 1 180 ? 74.499 31.403 48.666 1.00 14.37 160 LEU A C 1
ATOM 1228 O O . LEU A 1 180 ? 74.822 30.811 49.736 1.00 15.17 160 LEU A O 1
ATOM 1233 N N . GLU A 1 181 ? 74.919 32.639 48.297 1.00 14.06 161 GLU A N 1
ATOM 1234 C CA . GLU A 1 181 ? 75.721 33.436 49.248 1.00 16.91 161 GLU A CA 1
ATOM 1235 C C . GLU A 1 181 ? 74.931 34.269 50.238 1.00 14.83 161 GLU A C 1
ATOM 1236 O O . GLU A 1 181 ? 75.574 35.004 50.992 1.00 16.69 161 GLU A O 1
ATOM 1242 N N . GLN A 1 182 ? 73.623 34.118 50.273 1.00 14.63 162 GLN A N 1
ATOM 1243 C CA . GLN A 1 182 ? 72.863 34.822 51.264 1.00 15.51 162 GLN A CA 1
ATOM 1244 C C . GLN A 1 182 ? 72.932 33.996 52.520 1.00 13.62 162 GLN A C 1
ATOM 1245 O O . GLN A 1 182 ? 72.331 32.968 52.601 1.00 15.83 162 GLN A O 1
ATOM 1251 N N . GLN A 1 183 ? 73.696 34.486 53.471 1.00 15.10 163 GLN A N 1
ATOM 1252 C CA . GLN A 1 183 ? 74.034 33.737 54.637 1.00 14.88 163 GLN A CA 1
ATOM 1253 C C . GLN A 1 183 ? 73.833 34.574 55.877 1.00 16.81 163 GLN A C 1
ATOM 1254 O O . GLN A 1 183 ? 73.846 35.736 55.845 1.00 19.50 163 GLN A O 1
ATOM 1260 N N . PRO A 1 184 ? 73.625 33.790 57.014 1.00 16.82 164 PRO A N 1
ATOM 1261 C CA . PRO A 1 184 ? 73.309 34.555 58.215 1.00 16.69 164 PRO A CA 1
ATOM 1262 C C . PRO A 1 184 ? 74.498 35.110 58.985 1.00 18.75 164 PRO A C 1
ATOM 1263 O O . PRO A 1 184 ? 75.594 34.902 58.620 1.00 19.72 164 PRO A O 1
ATOM 1267 N N . ILE A 1 185 ? 74.171 35.798 60.068 1.00 22.30 165 ILE A N 1
ATOM 1268 C CA . ILE A 1 185 ? 75.104 36.346 61.042 1.00 26.28 165 ILE A CA 1
ATOM 1269 C C . ILE A 1 185 ? 75.530 35.265 62.005 1.00 19.40 165 ILE A C 1
ATOM 1270 O O . ILE A 1 185 ? 74.729 34.523 62.469 1.00 22.49 165 ILE A O 1
ATOM 1275 N N . SER A 1 186 ? 76.816 35.195 62.275 1.00 19.98 166 SER A N 1
ATOM 1276 C CA . SER A 1 186 ? 77.314 34.364 63.336 1.00 18.32 166 SER A CA 1
ATOM 1277 C C . SER A 1 186 ? 77.631 35.202 64.565 1.00 20.39 166 SER A C 1
ATOM 1278 O O . SER A 1 186 ? 78.430 36.054 64.505 1.00 25.24 166 SER A O 1
ATOM 1281 N N . GLY A 1 187 ? 76.947 34.924 65.646 1.00 23.25 167 GLY A N 1
ATOM 1282 C CA . GLY A 1 187 ? 77.342 35.460 66.972 1.00 26.77 167 GLY A CA 1
ATOM 1283 C C . GLY A 1 187 ? 78.660 34.949 67.502 1.00 28.04 167 GLY A C 1
ATOM 1284 O O . GLY A 1 187 ? 79.271 34.026 66.979 1.00 21.12 167 GLY A O 1
ATOM 1285 N N . PRO A 1 188 ? 79.134 35.570 68.580 1.00 23.74 168 PRO A N 1
ATOM 1286 C CA . PRO A 1 188 ? 80.306 34.965 69.238 1.00 21.98 168 PRO A CA 1
ATOM 1287 C C . PRO A 1 188 ? 79.990 33.502 69.632 1.00 18.38 168 PRO A C 1
ATOM 1288 O O . PRO A 1 188 ? 78.881 33.146 70.090 1.00 20.76 168 PRO A O 1
ATOM 1292 N N . GLY A 1 189 ? 81.024 32.710 69.420 1.00 18.36 169 GLY A N 1
ATOM 1293 C CA . GLY A 1 189 ? 81.029 31.331 69.845 1.00 18.51 169 GLY A CA 1
ATOM 1294 C C . GLY A 1 189 ? 80.166 30.394 69.015 1.00 16.93 169 GLY A C 1
ATOM 1295 O O . GLY A 1 189 ? 79.920 29.233 69.433 1.00 15.42 169 GLY A O 1
ATOM 1296 N N . GLU A 1 190 ? 79.776 30.797 67.772 1.00 15.65 170 GLU A N 1
ATOM 1297 C CA . GLU A 1 190 ? 78.937 29.872 67.006 1.00 15.02 170 GLU A CA 1
ATOM 1298 C C . GLU A 1 190 ? 79.251 30.127 65.515 1.00 15.53 170 GLU A C 1
ATOM 1299 O O . GLU A 1 190 ? 79.938 31.113 65.181 1.00 17.23 170 GLU A O 1
ATOM 1305 N N . TRP A 1 191 ? 78.742 29.242 64.681 1.00 14.27 171 TRP A N 1
ATOM 1306 C CA . TRP A 1 191 ? 78.838 29.507 63.180 1.00 14.27 171 TRP A CA 1
ATOM 1307 C C . TRP A 1 191 ? 77.485 29.065 62.642 1.00 15.33 171 TRP A C 1
ATOM 1308 O O . TRP A 1 191 ? 77.071 27.895 62.706 1.00 14.75 171 TRP A O 1
ATOM 1319 N N . ASN A 1 192 ? 76.790 30.039 62.003 1.00 13.82 172 ASN A N 1
ATOM 1320 C CA . ASN A 1 192 ? 75.497 29.722 61.435 1.00 15.37 172 ASN A CA 1
ATOM 1321 C C . ASN A 1 192 ? 75.656 29.750 59.887 1.00 15.21 172 ASN A C 1
ATOM 1322 O O . ASN A 1 192 ? 76.327 30.670 59.373 1.00 16.76 172 ASN A O 1
ATOM 1327 N N . ARG A 1 193 ? 75.063 28.754 59.278 1.00 15.14 173 ARG A N 1
ATOM 1328 C CA . ARG A 1 193 ? 75.135 28.682 57.755 1.00 14.52 173 ARG A CA 1
ATOM 1329 C C . ARG A 1 193 ? 73.759 28.311 57.246 1.00 15.52 173 ARG A C 1
ATOM 1330 O O . ARG A 1 193 ? 72.880 27.826 57.955 1.00 17.47 173 ARG A O 1
ATOM 1338 N N . ILE A 1 194 ? 73.481 28.579 55.947 1.00 14.71 174 ILE A N 1
ATOM 1339 C CA . ILE A 1 194 ? 72.188 28.166 55.365 1.00 15.20 174 ILE A CA 1
ATOM 1340 C C . ILE A 1 194 ? 72.531 27.294 54.154 1.00 15.59 174 ILE A C 1
ATOM 1341 O O . ILE A 1 194 ? 73.437 27.635 53.358 1.00 15.14 174 ILE A O 1
ATOM 1346 N N . ASP A 1 195 ? 71.838 26.191 54.038 1.00 15.69 175 ASP A N 1
ATOM 1347 C CA . ASP A 1 195 ? 71.961 25.243 52.925 1.00 15.52 175 ASP A CA 1
ATOM 1348 C C . ASP A 1 195 ? 70.660 25.295 52.128 1.00 15.41 175 ASP A C 1
ATOM 1349 O O . ASP A 1 195 ? 69.553 25.026 52.665 1.00 16.79 175 ASP A O 1
ATOM 1354 N N . TYR A 1 196 ? 70.789 25.640 50.834 1.00 15.24 176 TYR A N 1
ATOM 1355 C CA . TYR A 1 196 ? 69.554 25.673 50.022 1.00 17.03 176 TYR A CA 1
ATOM 1356 C C . TYR A 1 196 ? 69.285 24.374 49.311 1.00 16.94 176 TYR A C 1
ATOM 1357 O O . TYR A 1 196 ? 69.743 24.090 48.201 1.00 18.34 176 TYR A O 1
ATOM 1366 N N . ARG A 1 197 ? 68.531 23.506 49.984 1.00 16.83 177 ARG A N 1
ATOM 1367 C CA . ARG A 1 197 ? 68.302 22.170 49.464 1.00 16.58 177 ARG A CA 1
ATOM 1368 C C . ARG A 1 197 ? 67.295 22.126 48.337 1.00 16.28 177 ARG A C 1
ATOM 1369 O O . ARG A 1 197 ? 66.436 23.018 48.262 1.00 17.25 177 ARG A O 1
ATOM 1377 N N . PRO A 1 198 ? 67.380 21.150 47.480 1.00 16.98 178 PRO A N 1
ATOM 1378 C CA . PRO A 1 198 ? 66.335 20.991 46.497 1.00 19.59 178 PRO A CA 1
ATOM 1379 C C . PRO A 1 198 ? 65.073 20.461 47.184 1.00 20.13 178 PRO A C 1
ATOM 1380 O O . PRO A 1 198 ? 65.114 20.116 48.317 1.00 21.19 178 PRO A O 1
ATOM 1384 N N . LEU A 1 199 ? 63.980 20.402 46.459 1.00 17.16 179 LEU A N 1
ATOM 1385 C CA . LEU A 1 199 ? 62.775 19.804 46.983 1.00 18.50 179 LEU A CA 1
ATOM 1386 C C . LEU A 1 199 ? 62.863 18.281 47.037 1.00 20.90 179 LEU A C 1
ATOM 1387 O O . LEU A 1 199 ? 63.759 17.738 46.532 1.00 22.71 179 LEU A O 1
ATOM 1392 N N . ASP A 1 200 ? 61.904 17.631 47.665 1.00 21.15 180 ASP A N 1
ATOM 1393 C CA . ASP A 1 200 ? 61.783 16.188 47.687 1.00 25.00 180 ASP A CA 1
ATOM 1394 C C . ASP A 1 200 ? 60.762 15.951 46.651 1.00 29.07 180 ASP A C 1
ATOM 1395 O O . ASP A 1 200 ? 59.784 16.613 46.693 1.00 42.06 180 ASP A O 1
ATOM 1400 N N . GLY A 1 201 ? 60.926 14.998 45.779 1.00 32.92 181 GLY A N 1
ATOM 1401 C CA . GLY A 1 201 ? 59.927 14.735 44.778 1.00 25.10 181 GLY A CA 1
ATOM 1402 C C . GLY A 1 201 ? 60.090 15.579 43.552 1.00 25.26 181 GLY A C 1
ATOM 1403 O O . GLY A 1 201 ? 60.935 16.458 43.510 1.00 31.06 181 GLY A O 1
ATOM 1404 N N . PHE A 1 202 ? 59.273 15.305 42.567 1.00 18.02 182 PHE A N 1
ATOM 1405 C CA . PHE A 1 202 ? 59.493 15.809 41.256 1.00 15.75 182 PHE A CA 1
ATOM 1406 C C . PHE A 1 202 ? 58.693 17.066 40.999 1.00 17.79 182 PHE A C 1
ATOM 1407 O O . PHE A 1 202 ? 57.715 17.286 41.624 1.00 18.88 182 PHE A O 1
ATOM 1415 N N . VAL A 1 203 ? 59.135 17.871 40.039 1.00 15.81 183 VAL A N 1
ATOM 1416 C CA . VAL A 1 203 ? 58.384 19.030 39.654 1.00 15.64 183 VAL A CA 1
ATOM 1417 C C . VAL A 1 203 ? 57.746 18.793 38.313 1.00 17.91 183 VAL A C 1
ATOM 1418 O O . VAL A 1 203 ? 58.333 18.171 37.457 1.00 17.77 183 VAL A O 1
ATOM 1422 N N . TYR A 1 204 ? 56.516 19.223 38.141 1.00 15.24 184 TYR A N 1
ATOM 1423 C CA . TYR A 1 204 ? 55.775 19.070 36.890 1.00 15.93 184 TYR A CA 1
ATOM 1424 C C . TYR A 1 204 ? 55.681 20.452 36.221 1.00 16.72 184 TYR A C 1
ATOM 1425 O O . TYR A 1 204 ? 55.031 21.358 36.770 1.00 17.47 184 TYR A O 1
ATOM 1434 N N . ALA A 1 205 ? 56.297 20.589 35.045 1.00 14.01 185 ALA A N 1
ATOM 1435 C CA . ALA A 1 205 ? 56.260 21.911 34.332 1.00 15.50 185 ALA A CA 1
ATOM 1436 C C . ALA A 1 205 ? 55.299 21.735 33.151 1.00 18.82 185 ALA A C 1
ATOM 1437 O O . ALA A 1 205 ? 55.414 20.804 32.391 1.00 16.55 185 ALA A O 1
ATOM 1439 N N . ILE A 1 206 ? 54.414 22.709 33.009 1.00 16.16 186 ILE A N 1
ATOM 1440 C CA . ILE A 1 206 ? 53.385 22.674 31.970 1.00 16.31 186 ILE A CA 1
ATOM 1441 C C . ILE A 1 206 ? 53.520 24.015 31.296 1.00 17.13 186 ILE A C 1
ATOM 1442 O O . ILE A 1 206 ? 53.355 25.084 31.932 1.00 16.19 186 ILE A O 1
ATOM 1447 N N . THR A 1 207 ? 53.731 24.019 29.960 1.00 16.04 187 THR A N 1
ATOM 1448 C CA . THR A 1 207 ? 54.184 25.234 29.292 1.00 15.66 187 THR A CA 1
ATOM 1449 C C . THR A 1 207 ? 53.304 25.604 28.088 1.00 15.85 187 THR A C 1
ATOM 1450 O O . THR A 1 207 ? 52.655 24.704 27.559 1.00 17.33 187 THR A O 1
ATOM 1454 N N . PRO A 1 208 ? 53.218 26.877 27.773 1.00 15.90 188 PRO A N 1
ATOM 1455 C CA . PRO A 1 208 ? 52.216 27.365 26.818 1.00 17.84 188 PRO A CA 1
ATOM 1456 C C . PRO A 1 208 ? 52.772 27.421 25.408 1.00 17.40 188 PRO A C 1
ATOM 1457 O O . PRO A 1 208 ? 53.982 27.243 25.112 1.00 17.52 188 PRO A O 1
ATOM 1461 N N . PHE A 1 209 ? 51.913 27.722 24.475 1.00 16.59 189 PHE A N 1
ATOM 1462 C CA . PHE A 1 209 ? 52.332 27.769 23.089 1.00 18.20 189 PHE A CA 1
ATOM 1463 C C . PHE A 1 209 ? 53.168 28.937 22.703 1.00 17.83 189 PHE A C 1
ATOM 1464 O O . PHE A 1 209 ? 53.878 28.869 21.747 1.00 17.61 189 PHE A O 1
ATOM 1472 N N . ASN A 1 210 ? 53.005 30.034 23.422 1.00 15.38 190 ASN A N 1
ATOM 1473 C CA . ASN A 1 210 ? 53.406 31.283 22.852 1.00 17.32 190 ASN A CA 1
ATOM 1474 C C . ASN A 1 210 ? 54.801 31.731 23.040 1.00 16.33 190 ASN A C 1
ATOM 1475 O O . ASN A 1 210 ? 55.178 32.644 22.412 1.00 18.70 190 ASN A O 1
ATOM 1480 N N . PHE A 1 211 ? 55.531 31.064 23.911 1.00 15.40 191 PHE A N 1
ATOM 1481 C CA . PHE A 1 211 ? 56.913 31.380 24.092 1.00 15.13 191 PHE A CA 1
ATOM 1482 C C . PHE A 1 211 ? 57.770 30.152 24.254 1.00 13.73 191 PHE A C 1
ATOM 1483 O O . PHE A 1 211 ? 57.573 29.400 25.113 1.00 17.01 191 PHE A O 1
ATOM 1491 N N . THR A 1 212 ? 58.721 30.019 23.363 1.00 14.42 192 THR A N 1
ATOM 1492 C CA . THR A 1 212 ? 59.680 28.954 23.451 1.00 15.01 192 THR A CA 1
ATOM 1493 C C . THR A 1 212 ? 60.605 29.216 24.613 1.00 14.26 192 THR A C 1
ATOM 1494 O O . THR A 1 212 ? 61.116 28.329 25.189 1.00 15.49 192 THR A O 1
ATOM 1498 N N . SER A 1 213 ? 60.785 30.464 24.948 1.00 14.62 193 SER A N 1
ATOM 1499 C CA . SER A 1 213 ? 61.611 30.742 26.183 1.00 14.92 193 SER A CA 1
ATOM 1500 C C . SER A 1 213 ? 60.946 30.344 27.463 1.00 16.96 193 SER A C 1
ATOM 1501 O O . SER A 1 213 ? 61.597 29.681 28.271 1.00 14.98 193 SER A O 1
ATOM 1504 N N . ILE A 1 214 ? 59.661 30.683 27.621 1.00 15.39 194 ILE A N 1
ATOM 1505 C CA . ILE A 1 214 ? 58.951 30.189 28.824 1.00 13.99 194 ILE A CA 1
ATOM 1506 C C . ILE A 1 214 ? 58.970 28.692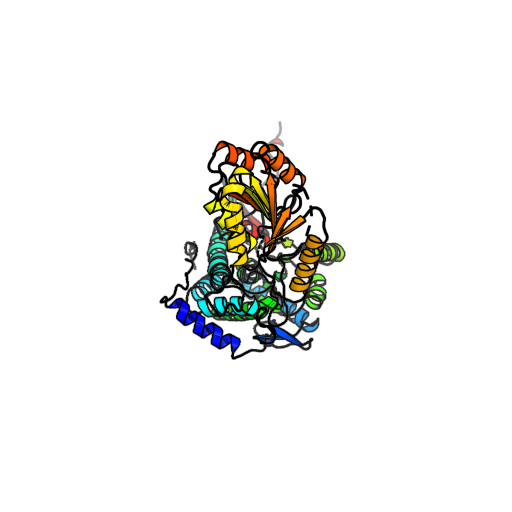 28.852 1.00 15.27 194 ILE A C 1
ATOM 1507 O O . ILE A 1 214 ? 59.154 28.061 29.899 1.00 16.22 194 ILE A O 1
ATOM 1512 N N . ALA A 1 215 ? 58.726 28.079 27.684 1.00 15.13 195 ALA A N 1
ATOM 1513 C CA . ALA A 1 215 ? 58.647 26.594 27.603 1.00 17.05 195 ALA A CA 1
ATOM 1514 C C . ALA A 1 215 ? 60.002 25.958 28.033 1.00 15.51 195 ALA A C 1
ATOM 1515 O O . ALA A 1 215 ? 59.921 24.982 28.755 1.00 16.66 195 ALA A O 1
ATOM 1517 N N . GLY A 1 216 ? 61.116 26.568 27.705 1.00 14.14 196 GLY A N 1
ATOM 1518 C CA . GLY A 1 216 ? 62.384 26.047 28.135 1.00 13.88 196 GLY A CA 1
ATOM 1519 C C . GLY A 1 216 ? 62.735 26.382 29.572 1.00 17.18 196 GLY A C 1
ATOM 1520 O O . GLY A 1 216 ? 63.442 25.683 30.187 1.00 16.52 196 GLY A O 1
ATOM 1521 N N . ASN A 1 217 ? 62.220 27.485 30.069 1.00 14.44 197 ASN A N 1
ATOM 1522 C CA . ASN A 1 217 ? 62.578 27.941 31.400 1.00 13.59 197 ASN A CA 1
ATOM 1523 C C . ASN A 1 217 ? 61.852 27.211 32.520 1.00 13.68 197 ASN A C 1
ATOM 1524 O O . ASN A 1 217 ? 62.426 26.972 33.530 1.00 14.51 197 ASN A O 1
ATOM 1529 N N . LEU A 1 218 ? 60.574 26.942 32.317 1.00 13.76 198 LEU A N 1
ATOM 1530 C CA . LEU A 1 218 ? 59.806 26.362 33.386 1.00 15.35 198 LEU A CA 1
ATOM 1531 C C . LEU A 1 218 ? 60.392 25.058 33.916 1.00 14.64 198 LEU A C 1
ATOM 1532 O O . LEU A 1 218 ? 60.404 24.832 35.066 1.00 14.59 198 LEU A O 1
ATOM 1537 N N . PRO A 1 219 ? 60.799 24.157 32.930 1.00 15.43 199 PRO A N 1
ATOM 1538 C CA . PRO A 1 219 ? 61.427 22.931 33.462 1.00 14.53 199 PRO A CA 1
ATOM 1539 C C . PRO A 1 219 ? 62.901 23.088 33.922 1.00 15.52 199 PRO A C 1
ATOM 1540 O O . PRO A 1 219 ? 63.316 22.342 34.732 1.00 16.53 199 PRO A O 1
ATOM 1544 N N . THR A 1 220 ? 63.640 24.022 33.356 1.00 12.78 200 THR A N 1
ATOM 1545 C CA . THR A 1 220 ? 65.049 24.098 33.635 1.00 13.01 200 THR A CA 1
ATOM 1546 C C . THR A 1 220 ? 65.341 24.906 34.888 1.00 15.88 200 THR A C 1
ATOM 1547 O O . THR A 1 220 ? 66.280 24.641 35.542 1.00 14.56 200 THR A O 1
ATOM 1551 N N . ALA A 1 221 ? 64.519 25.902 35.174 1.00 14.41 201 ALA A N 1
ATOM 1552 C CA . ALA A 1 221 ? 64.778 26.645 36.447 1.00 15.38 201 ALA A CA 1
ATOM 1553 C C . ALA A 1 221 ? 64.755 25.742 37.677 1.00 15.06 201 ALA A C 1
ATOM 1554 O O . ALA A 1 221 ? 65.711 25.835 38.491 1.00 14.08 201 ALA A O 1
ATOM 1556 N N . PRO A 1 222 ? 63.744 24.868 37.861 1.00 15.16 202 PRO A N 1
ATOM 1557 C CA . PRO A 1 222 ? 63.870 24.017 39.073 1.00 13.43 202 PRO A CA 1
ATOM 1558 C C . PRO A 1 222 ? 65.023 22.984 38.946 1.00 14.91 202 PRO A C 1
ATOM 1559 O O . PRO A 1 222 ? 65.635 22.632 39.925 1.00 14.77 202 PRO A O 1
ATOM 1563 N N . ALA A 1 223 ? 65.282 22.567 37.663 1.00 14.34 203 ALA A N 1
ATOM 1564 C CA . ALA A 1 223 ? 66.377 21.614 37.551 1.00 13.92 203 ALA A CA 1
ATOM 1565 C C . ALA A 1 223 ? 67.722 22.209 38.011 1.00 14.39 203 ALA A C 1
ATOM 1566 O O . ALA A 1 223 ? 68.526 21.541 38.629 1.00 15.62 203 ALA A O 1
ATOM 1568 N N . LEU A 1 224 ? 67.981 23.515 37.710 1.00 14.52 204 LEU A N 1
ATOM 1569 C CA . LEU A 1 224 ? 69.231 24.157 38.085 1.00 13.39 204 LEU A CA 1
ATOM 1570 C C . LEU A 1 224 ? 69.455 24.004 39.615 1.00 14.11 204 LEU A C 1
ATOM 1571 O O . LEU A 1 224 ? 70.600 23.804 40.067 1.00 14.88 204 LEU A O 1
ATOM 1576 N N . MET A 1 225 ? 68.354 24.049 40.390 1.00 14.87 205 MET A N 1
ATOM 1577 C CA . MET A 1 225 ? 68.490 24.064 41.837 1.00 15.06 205 MET A CA 1
ATOM 1578 C C . MET A 1 225 ? 68.555 22.638 42.398 1.00 17.94 205 MET A C 1
ATOM 1579 O O . MET A 1 225 ? 68.599 22.489 43.668 1.00 16.73 205 MET A O 1
ATOM 1584 N N . GLY A 1 226 ? 68.642 21.623 41.531 1.00 14.59 206 GLY A N 1
ATOM 1585 C CA . GLY A 1 226 ? 68.930 20.232 41.936 1.00 15.09 206 GLY A CA 1
ATOM 1586 C C . GLY A 1 226 ? 67.663 19.401 41.886 1.00 14.38 206 GLY A C 1
ATOM 1587 O O . GLY A 1 226 ? 67.704 18.277 42.373 1.00 17.60 206 GLY A O 1
ATOM 1588 N N . ASN A 1 227 ? 66.571 19.941 41.305 1.00 14.07 207 ASN A N 1
ATOM 1589 C CA . ASN A 1 227 ? 65.374 19.081 41.143 1.00 14.33 207 ASN A CA 1
ATOM 1590 C C . ASN A 1 227 ? 65.309 18.313 39.842 1.00 14.54 207 ASN A C 1
ATOM 1591 O O . ASN A 1 227 ? 66.021 18.642 38.898 1.00 15.17 207 ASN A O 1
ATOM 1596 N N . THR A 1 228 ? 64.381 17.311 39.787 1.00 14.96 208 THR A N 1
ATOM 1597 C CA . THR A 1 228 ? 64.084 16.675 38.487 1.00 16.41 208 THR A CA 1
ATOM 1598 C C . THR A 1 228 ? 62.641 16.808 38.149 1.00 16.69 208 THR A C 1
ATOM 1599 O O . THR A 1 228 ? 61.853 17.220 38.985 1.00 16.61 208 THR A O 1
ATOM 1603 N N . VAL A 1 229 ? 62.359 16.654 36.847 1.00 14.89 209 VAL A N 1
ATOM 1604 C CA . VAL A 1 229 ? 61.199 17.323 36.273 1.00 15.18 209 VAL A CA 1
ATOM 1605 C C . VAL A 1 229 ? 60.534 16.516 35.186 1.00 17.70 209 VAL A C 1
ATOM 1606 O O . VAL A 1 229 ? 61.185 15.795 34.453 1.00 18.87 209 VAL A O 1
ATOM 1610 N N . ILE A 1 230 ? 59.200 16.579 35.146 1.00 17.64 210 ILE A N 1
ATOM 1611 C CA . ILE A 1 230 ? 58.509 16.124 33.942 1.00 15.31 210 ILE A CA 1
ATOM 1612 C C . ILE A 1 230 ? 57.907 17.356 33.274 1.00 16.99 210 ILE A C 1
ATOM 1613 O O . ILE A 1 230 ? 57.398 18.276 33.980 1.00 17.49 210 ILE A O 1
ATOM 1618 N N . TRP A 1 231 ? 58.057 17.436 31.965 1.00 16.48 211 TRP A N 1
ATOM 1619 C CA . TRP A 1 231 ? 57.727 18.598 31.237 1.00 16.32 211 TRP A CA 1
ATOM 1620 C C . TRP A 1 231 ? 56.714 18.223 30.184 1.00 18.30 211 TRP A C 1
ATOM 1621 O O . TRP A 1 231 ? 57.024 17.429 29.316 1.00 17.92 211 TRP A O 1
ATOM 1632 N N . LYS A 1 232 ? 55.607 18.994 30.163 1.00 16.14 212 LYS A N 1
ATOM 1633 C CA . LYS A 1 232 ? 54.510 18.735 29.185 1.00 16.94 212 LYS A CA 1
ATOM 1634 C C . LYS A 1 232 ? 54.390 19.999 28.408 1.00 17.03 212 LYS A C 1
ATOM 1635 O O . LYS A 1 232 ? 53.735 21.008 28.867 1.00 17.34 212 LYS A O 1
ATOM 1641 N N . PRO A 1 233 ? 54.970 20.059 27.180 1.00 15.40 213 PRO A N 1
ATOM 1642 C CA . PRO A 1 233 ? 54.876 21.304 26.407 1.00 15.90 213 PRO A CA 1
ATOM 1643 C C . PRO A 1 233 ? 53.559 21.363 25.623 1.00 16.56 213 PRO A C 1
ATOM 1644 O O . PRO A 1 233 ? 52.907 20.279 25.460 1.00 17.39 213 PRO A O 1
ATOM 1648 N N . SER A 1 234 ? 53.206 22.541 25.144 1.00 15.64 214 SER A N 1
ATOM 1649 C CA . SER A 1 234 ? 51.986 22.715 24.367 1.00 16.93 214 SER A CA 1
ATOM 1650 C C . SER A 1 234 ? 52.219 21.975 23.025 1.00 17.67 214 SER A C 1
ATOM 1651 O O . SER A 1 234 ? 53.277 22.086 22.424 1.00 17.49 214 SER A O 1
ATOM 1654 N N . ILE A 1 235 ? 51.149 21.291 22.536 1.00 18.15 215 ILE A N 1
ATOM 1655 C CA . ILE A 1 235 ? 51.297 20.633 21.190 1.00 18.67 215 ILE A CA 1
ATOM 1656 C C . ILE A 1 235 ? 51.824 21.515 20.117 1.00 17.49 215 ILE A C 1
ATOM 1657 O O . ILE A 1 235 ? 52.740 21.108 19.391 1.00 18.93 215 ILE A O 1
ATOM 1662 N N . THR A 1 236 ? 51.342 22.771 19.941 1.00 15.75 216 THR A N 1
ATOM 1663 C CA . THR A 1 236 ? 51.720 23.545 18.846 1.00 16.55 216 THR A CA 1
ATOM 1664 C C . THR A 1 236 ? 53.161 24.106 19.003 1.00 16.68 216 THR A C 1
ATOM 1665 O O . THR A 1 236 ? 53.686 24.672 18.078 1.00 19.20 216 THR A O 1
ATOM 1669 N N . GLN A 1 237 ? 53.781 23.899 20.195 1.00 15.82 217 GLN A N 1
ATOM 1670 C CA . GLN A 1 237 ? 55.175 24.395 20.400 1.00 15.74 217 GLN A CA 1
ATOM 1671 C C . GLN A 1 237 ? 56.140 23.204 20.418 1.00 16.36 217 GLN A C 1
ATOM 1672 O O . GLN A 1 237 ? 57.334 23.377 20.706 1.00 16.40 217 GLN A O 1
ATOM 1678 N N . THR A 1 238 ? 55.599 21.984 20.196 1.00 15.97 218 THR A N 1
ATOM 1679 C CA . THR A 1 238 ? 56.430 20.810 20.427 1.00 15.63 218 THR A CA 1
ATOM 1680 C C . THR A 1 238 ? 57.648 20.640 19.485 1.00 15.44 218 THR A C 1
ATOM 1681 O O . THR A 1 238 ? 58.610 20.012 19.913 1.00 16.98 218 THR A O 1
ATOM 1685 N N . LEU A 1 239 ? 57.603 21.195 18.279 1.00 16.64 219 LEU A N 1
ATOM 1686 C CA . LEU A 1 239 ? 58.833 21.085 17.443 1.00 17.62 219 LEU A CA 1
ATOM 1687 C C . LEU A 1 239 ? 59.990 21.781 18.176 1.00 18.16 219 LEU A C 1
ATOM 1688 O O . LEU A 1 239 ? 61.072 21.205 18.410 1.00 16.83 219 LEU A O 1
ATOM 1693 N N . ALA A 1 240 ? 59.730 23.042 18.585 1.00 16.70 220 ALA A N 1
ATOM 1694 C CA . ALA A 1 240 ? 60.784 23.789 19.309 1.00 15.40 220 ALA A CA 1
ATOM 1695 C C . ALA A 1 240 ? 61.024 23.125 20.693 1.00 14.74 220 ALA A C 1
ATOM 1696 O O . ALA A 1 240 ? 62.199 23.129 21.134 1.00 16.85 220 ALA A O 1
ATOM 1698 N N . ALA A 1 241 ? 60.012 22.584 21.331 1.00 15.28 221 ALA A N 1
ATOM 1699 C CA . ALA A 1 241 ? 60.263 21.943 22.653 1.00 15.39 221 ALA A CA 1
ATOM 1700 C C . ALA A 1 241 ? 61.283 20.777 22.454 1.00 17.78 221 ALA A C 1
ATOM 1701 O O . ALA A 1 241 ? 62.180 20.587 23.251 1.00 16.37 221 ALA A O 1
ATOM 1703 N N . TYR A 1 242 ? 60.968 19.933 21.458 1.00 15.74 222 TYR A N 1
ATOM 1704 C CA . TYR A 1 242 ? 61.860 18.751 21.294 1.00 15.82 222 TYR A CA 1
ATOM 1705 C C . TYR A 1 242 ? 63.246 19.193 20.922 1.00 16.01 222 TYR A C 1
ATOM 1706 O O . TYR A 1 242 ? 64.231 18.540 21.413 1.00 17.98 222 TYR A O 1
ATOM 1715 N N . LEU A 1 243 ? 63.432 20.191 20.031 1.00 17.12 223 LEU A N 1
ATOM 1716 C CA . LEU A 1 243 ? 64.766 20.676 19.632 1.00 15.84 223 LEU A CA 1
ATOM 1717 C C . LEU A 1 243 ? 65.490 21.285 20.906 1.00 16.46 223 LEU A C 1
ATOM 1718 O O . LEU A 1 243 ? 66.683 21.168 21.066 1.00 16.89 223 LEU A O 1
ATOM 1723 N N . THR A 1 244 ? 64.713 21.882 21.783 1.00 15.49 224 THR A N 1
ATOM 1724 C CA . THR A 1 244 ? 65.231 22.347 23.043 1.00 16.49 224 THR A CA 1
ATOM 1725 C C . THR A 1 244 ? 65.758 21.207 23.929 1.00 16.05 224 THR A C 1
ATOM 1726 O O . THR A 1 244 ? 66.777 21.335 24.505 1.00 15.62 224 THR A O 1
ATOM 1730 N N . MET A 1 245 ? 65.029 20.099 23.990 1.00 16.07 225 MET A N 1
ATOM 1731 C CA . MET A 1 245 ? 65.537 18.945 24.665 1.00 18.49 225 MET A CA 1
ATOM 1732 C C . MET A 1 245 ? 66.827 18.422 24.071 1.00 16.64 225 MET A C 1
ATOM 1733 O O . MET A 1 245 ? 67.678 18.040 24.783 1.00 17.14 225 MET A O 1
ATOM 1738 N N . GLN A 1 246 ? 66.921 18.391 22.758 1.00 16.72 226 GLN A N 1
ATOM 1739 C CA . GLN A 1 246 ? 68.131 17.922 22.126 1.00 17.42 226 GLN A CA 1
ATOM 1740 C C . GLN A 1 246 ? 69.302 18.822 22.481 1.00 18.21 226 GLN A C 1
ATOM 1741 O O . GLN A 1 246 ? 70.394 18.383 22.643 1.00 17.69 226 GLN A O 1
ATOM 1747 N N . LEU A 1 247 ? 69.021 20.097 22.530 1.00 14.16 227 LEU A N 1
ATOM 1748 C CA . LEU A 1 247 ? 70.045 21.075 22.845 1.00 15.12 227 LEU A CA 1
ATOM 1749 C C . LEU A 1 247 ? 70.561 20.886 24.266 1.00 16.83 227 LEU A C 1
ATOM 1750 O O . LEU A 1 247 ? 71.726 20.885 24.506 1.00 16.71 227 LEU A O 1
ATOM 1755 N N . LEU A 1 248 ? 69.638 20.694 25.181 1.00 16.35 228 LEU A N 1
ATOM 1756 C CA . LEU A 1 248 ? 70.016 20.476 26.554 1.00 14.24 228 LEU A CA 1
ATOM 1757 C C . LEU A 1 248 ? 70.833 19.202 26.689 1.00 16.26 228 LEU A C 1
ATOM 1758 O O . LEU A 1 248 ? 71.721 19.132 27.454 1.00 17.11 228 LEU A O 1
ATOM 1763 N N . GLU A 1 249 ? 70.466 18.191 25.931 1.00 16.53 229 GLU A N 1
ATOM 1764 C CA . GLU A 1 249 ? 71.223 16.957 25.931 1.00 16.63 229 GLU A CA 1
ATOM 1765 C C . GLU A 1 249 ? 72.624 17.178 25.411 1.00 14.96 229 GLU A C 1
ATOM 1766 O O . GLU A 1 249 ? 73.562 16.644 25.924 1.00 18.22 229 GLU A O 1
ATOM 1772 N N . ALA A 1 250 ? 72.714 17.956 24.356 1.00 15.67 230 ALA A N 1
ATOM 1773 C CA . ALA A 1 250 ? 73.996 18.325 23.800 1.00 18.14 230 ALA A CA 1
ATOM 1774 C C . ALA A 1 250 ? 74.835 19.088 24.811 1.00 18.48 230 ALA A C 1
ATOM 1775 O O . ALA A 1 250 ? 76.029 19.039 24.750 1.00 19.99 230 ALA A O 1
ATOM 1777 N N . ALA A 1 251 ? 74.175 19.821 25.705 1.00 16.08 231 ALA A N 1
ATOM 1778 C CA . ALA A 1 251 ? 74.910 20.567 26.750 1.00 15.62 231 ALA A CA 1
ATOM 1779 C C . ALA A 1 251 ? 75.331 19.730 27.895 1.00 17.90 231 ALA A C 1
ATOM 1780 O O . ALA A 1 251 ? 76.039 20.237 28.792 1.00 18.09 231 ALA A O 1
ATOM 1782 N N . GLY A 1 252 ? 74.888 18.463 27.885 1.00 17.55 232 GLY A N 1
ATOM 1783 C CA . GLY A 1 252 ? 75.281 17.590 29.020 1.00 17.19 232 GLY A CA 1
ATOM 1784 C C . GLY A 1 252 ? 74.209 17.353 30.053 1.00 17.96 232 GLY A C 1
ATOM 1785 O O . GLY A 1 252 ? 74.523 16.861 31.114 1.00 17.84 232 GLY A O 1
ATOM 1786 N N . LEU A 1 253 ? 72.955 17.752 29.772 1.00 16.15 233 LEU A N 1
ATOM 1787 C CA . LEU A 1 253 ? 71.911 17.426 30.774 1.00 15.89 233 LEU A CA 1
ATOM 1788 C C . LEU A 1 253 ? 71.827 15.895 30.941 1.00 14.50 233 LEU A C 1
ATOM 1789 O O . LEU A 1 253 ? 71.613 15.181 29.972 1.00 17.09 233 LEU A O 1
ATOM 1794 N N . PRO A 1 254 ? 71.938 15.391 32.184 1.00 15.18 234 PRO A N 1
ATOM 1795 C CA . PRO A 1 254 ? 71.995 13.902 32.386 1.00 16.83 234 PRO A CA 1
ATOM 1796 C C . PRO A 1 254 ? 70.562 13.369 32.173 1.00 17.62 234 PRO A C 1
ATOM 1797 O O . PRO A 1 254 ? 69.509 14.065 32.308 1.00 18.72 234 PRO A O 1
ATOM 1801 N N . PRO A 1 255 ? 70.488 12.121 31.678 1.00 18.46 235 PRO A N 1
ATOM 1802 C CA . PRO A 1 255 ? 69.170 11.516 31.323 1.00 19.41 235 PRO A CA 1
ATOM 1803 C C . PRO A 1 255 ? 68.275 11.464 32.527 1.00 17.87 235 PRO A C 1
ATOM 1804 O O . PRO A 1 255 ? 68.635 11.161 33.678 1.00 18.64 235 PRO A O 1
ATOM 1808 N N . GLY A 1 256 ? 66.987 11.775 32.282 1.00 18.17 236 GLY A N 1
ATOM 1809 C CA . GLY A 1 256 ? 65.975 11.641 33.345 1.00 17.05 236 GLY A CA 1
ATOM 1810 C C . GLY A 1 256 ? 65.790 12.931 34.185 1.00 17.07 236 GLY A C 1
ATOM 1811 O O . GLY A 1 256 ? 64.919 12.979 35.018 1.00 17.55 236 GLY A O 1
ATOM 1812 N N . VAL A 1 257 ? 66.762 13.852 34.129 1.00 16.20 237 VAL A N 1
ATOM 1813 C CA . VAL A 1 257 ? 66.620 15.088 34.929 1.00 14.46 237 VAL A CA 1
ATOM 1814 C C . VAL A 1 257 ? 65.407 15.929 34.423 1.00 14.87 237 VAL A C 1
ATOM 1815 O O . VAL A 1 257 ? 64.715 16.442 35.255 1.00 15.32 237 VAL A O 1
ATOM 1819 N N . ILE A 1 258 ? 65.227 16.037 33.119 1.00 15.48 238 ILE A N 1
ATOM 1820 C CA . ILE A 1 258 ? 63.949 16.564 32.563 1.00 14.96 238 ILE A CA 1
ATOM 1821 C C . ILE A 1 258 ? 63.407 15.494 31.585 1.00 17.56 238 ILE A C 1
ATOM 1822 O O . ILE A 1 258 ? 64.148 14.963 30.733 1.00 17.82 238 ILE A O 1
ATOM 1827 N N . ASN A 1 259 ? 62.131 15.235 31.689 1.00 16.36 239 ASN A N 1
ATOM 1828 C CA . ASN A 1 259 ? 61.507 14.219 30.908 1.00 16.74 239 ASN A CA 1
ATOM 1829 C C . ASN A 1 259 ? 60.359 14.833 30.151 1.00 17.87 239 ASN A C 1
ATOM 1830 O O . ASN A 1 259 ? 59.481 15.316 30.736 1.00 17.40 239 ASN A O 1
ATOM 1835 N N . LEU A 1 260 ? 60.441 14.817 28.844 1.00 16.51 240 LEU A N 1
ATOM 1836 C CA . LEU A 1 260 ? 59.477 15.467 27.995 1.00 16.13 240 LEU A CA 1
ATOM 1837 C C . LEU A 1 260 ? 58.357 14.506 27.627 1.00 18.57 240 LEU A C 1
ATOM 1838 O O . LEU A 1 260 ? 58.621 13.507 27.074 1.00 20.22 240 LEU A O 1
ATOM 1843 N N . VAL A 1 261 ? 57.123 14.843 27.967 1.00 17.32 241 VAL A N 1
ATOM 1844 C CA . VAL A 1 261 ? 55.961 14.073 27.551 1.00 18.72 241 VAL A CA 1
ATOM 1845 C C . VAL A 1 261 ? 55.017 14.929 26.701 1.00 19.11 241 VAL A C 1
ATOM 1846 O O . VAL A 1 261 ? 54.664 16.006 27.080 1.00 19.42 241 VAL A O 1
ATOM 1850 N N . THR A 1 262 ? 54.684 14.441 25.523 1.00 18.69 242 THR A N 1
ATOM 1851 C CA . THR A 1 262 ? 53.954 15.219 24.553 1.00 17.09 242 THR A CA 1
ATOM 1852 C C . THR A 1 262 ? 52.435 14.980 24.619 1.00 19.25 242 THR A C 1
ATOM 1853 O O . THR A 1 262 ? 51.984 14.021 25.176 1.00 19.63 242 THR A O 1
ATOM 1857 N N . GLY A 1 263 ? 51.692 15.916 24.046 1.00 20.06 243 GLY A N 1
ATOM 1858 C CA . GLY A 1 263 ? 50.208 15.735 23.897 1.00 22.63 243 GLY A CA 1
ATOM 1859 C C . GLY A 1 263 ? 49.389 16.743 24.684 1.00 24.38 243 GLY A C 1
ATOM 1860 O O . GLY A 1 263 ? 49.886 17.889 25.008 1.00 19.90 243 GLY A O 1
ATOM 1861 N N . ASP A 1 264 ? 48.139 16.368 25.005 1.00 20.29 244 ASP A N 1
ATOM 1862 C CA . ASP A 1 264 ? 47.270 17.425 25.526 1.00 22.79 244 ASP A CA 1
ATOM 1863 C C . ASP A 1 264 ? 47.415 17.496 27.057 1.00 22.12 244 ASP A C 1
ATOM 1864 O O . ASP A 1 264 ? 46.740 18.324 27.745 1.00 24.25 244 ASP A O 1
ATOM 1869 N N . GLY A 1 265 ? 48.256 16.643 27.626 1.00 22.26 245 GLY A N 1
ATOM 1870 C CA . GLY A 1 265 ? 48.471 16.692 29.098 1.00 20.30 245 GLY A CA 1
ATOM 1871 C C . GLY A 1 265 ? 47.490 16.009 29.991 1.00 22.15 245 GLY A C 1
ATOM 1872 O O . GLY A 1 265 ? 47.708 15.885 31.180 1.00 20.46 245 GLY A O 1
ATOM 1873 N N . PHE A 1 266 ? 46.367 15.512 29.442 1.00 21.38 246 PHE A N 1
ATOM 1874 C CA . PHE A 1 266 ? 45.317 15.042 30.384 1.00 26.32 246 PHE A CA 1
ATOM 1875 C C . PHE A 1 266 ? 45.724 13.747 31.125 1.00 22.28 246 PHE A C 1
ATOM 1876 O O . PHE A 1 266 ? 45.610 13.641 32.416 1.00 23.24 246 PHE A O 1
ATOM 1884 N N . ALA A 1 267 ? 46.311 12.774 30.405 1.00 21.88 247 ALA A N 1
ATOM 1885 C CA . ALA A 1 267 ? 46.759 11.566 31.089 1.00 23.27 247 ALA A CA 1
ATOM 1886 C C . ALA A 1 267 ? 47.994 11.816 31.961 1.00 23.83 247 ALA A C 1
ATOM 1887 O O . ALA A 1 267 ? 48.205 11.129 32.986 1.00 22.11 247 ALA A O 1
ATOM 1889 N N . VAL A 1 268 ? 48.784 12.826 31.565 1.00 22.48 248 VAL A N 1
ATOM 1890 C CA . VAL A 1 268 ? 49.973 13.149 32.394 1.00 21.79 248 VAL A CA 1
ATOM 1891 C C . VAL A 1 268 ? 49.526 13.674 33.731 1.00 20.58 248 VAL A C 1
ATOM 1892 O O . VAL A 1 268 ? 50.042 13.285 34.806 1.00 21.69 248 VAL A O 1
ATOM 1896 N N . SER A 1 269 ? 48.555 14.598 33.694 1.00 20.28 249 SER A N 1
ATOM 1897 C CA . SER A 1 269 ? 48.093 15.183 34.971 1.00 21.31 249 SER A CA 1
ATOM 1898 C C . SER A 1 269 ? 47.403 14.112 35.801 1.00 22.57 249 SER A C 1
ATOM 1899 O O . SER A 1 269 ? 47.514 14.091 37.027 1.00 21.18 249 SER A O 1
ATOM 1902 N N . ASP A 1 270 ? 46.680 13.205 35.127 1.00 23.60 250 ASP A N 1
ATOM 1903 C CA . ASP A 1 270 ? 46.039 12.084 35.913 1.00 23.84 250 ASP A CA 1
ATOM 1904 C C . ASP A 1 270 ? 47.040 11.332 36.792 1.00 22.36 250 ASP A C 1
ATOM 1905 O O . ASP A 1 270 ? 46.772 11.015 37.946 1.00 24.64 250 ASP A O 1
ATOM 1910 N N . VAL A 1 271 ? 48.211 11.038 36.214 1.00 20.60 251 VAL A N 1
ATOM 1911 C CA . VAL A 1 271 ? 49.281 10.347 36.890 1.00 20.42 251 VAL A CA 1
ATOM 1912 C C . VAL A 1 271 ? 50.021 11.286 37.881 1.00 22.85 251 VAL A C 1
ATOM 1913 O O . VAL A 1 271 ? 50.187 10.966 39.035 1.00 22.71 251 VAL A O 1
ATOM 1917 N N . ALA A 1 272 ? 50.473 12.430 37.386 1.00 22.68 252 ALA A N 1
ATOM 1918 C CA . ALA A 1 272 ? 51.322 13.286 38.218 1.00 22.56 252 ALA A CA 1
ATOM 1919 C C . ALA A 1 272 ? 50.617 13.825 39.444 1.00 21.18 252 ALA A C 1
ATOM 1920 O O . ALA A 1 272 ? 51.180 13.830 40.573 1.00 21.11 252 ALA A O 1
ATOM 1922 N N . LEU A 1 273 ? 49.363 14.266 39.273 1.00 20.85 253 LEU A N 1
ATOM 1923 C CA . LEU A 1 273 ? 48.623 14.839 40.399 1.00 22.27 253 LEU A CA 1
ATOM 1924 C C . LEU A 1 273 ? 48.167 13.781 41.406 1.00 26.15 253 LEU A C 1
ATOM 1925 O O . LEU A 1 273 ? 47.903 14.076 42.540 1.00 24.61 253 LEU A O 1
ATOM 1930 N N . ALA A 1 274 ? 48.152 12.514 40.989 1.00 23.80 254 ALA A N 1
ATOM 1931 C CA . ALA A 1 274 ? 47.884 11.439 41.937 1.00 25.80 254 ALA A CA 1
ATOM 1932 C C . ALA A 1 274 ? 49.106 10.921 42.627 1.00 25.84 254 ALA A C 1
ATOM 1933 O O . ALA A 1 274 ? 49.017 10.151 43.594 1.00 24.65 254 ALA A O 1
ATOM 1935 N N . ASP A 1 275 ? 50.308 11.357 42.210 1.00 23.70 255 ASP A N 1
ATOM 1936 C CA . ASP A 1 275 ? 51.512 10.691 42.782 1.00 22.83 255 ASP A CA 1
ATOM 1937 C C . ASP A 1 275 ? 51.878 11.443 44.068 1.00 20.19 255 ASP A C 1
ATOM 1938 O O . ASP A 1 275 ? 51.981 12.710 44.104 1.00 20.94 255 ASP A O 1
ATOM 1943 N N . PRO A 1 276 ? 52.182 10.717 45.124 1.00 21.43 256 PRO A N 1
ATOM 1944 C CA . PRO A 1 276 ? 52.492 11.338 46.423 1.00 22.62 256 PRO A CA 1
ATOM 1945 C C . PRO A 1 276 ? 53.788 12.142 46.375 1.00 22.38 256 PRO A C 1
ATOM 1946 O O . PRO A 1 276 ? 54.003 12.968 47.264 1.00 21.73 256 PRO A O 1
ATOM 1950 N N . ARG A 1 277 ? 54.588 11.903 45.351 1.00 21.18 257 ARG A N 1
ATOM 1951 C CA . ARG A 1 277 ? 55.937 12.578 45.316 1.00 21.23 257 ARG A CA 1
ATOM 1952 C C . ARG A 1 277 ? 55.860 13.890 44.573 1.00 19.85 257 ARG A C 1
ATOM 1953 O O . ARG A 1 277 ? 56.947 14.480 44.306 1.00 22.56 257 ARG A O 1
ATOM 1961 N N . LEU A 1 278 ? 54.693 14.349 44.170 1.00 18.70 258 LEU A N 1
ATOM 1962 C CA . LEU A 1 278 ? 54.613 15.634 43.513 1.00 18.03 258 LEU A CA 1
ATOM 1963 C C . LEU A 1 278 ? 55.056 16.774 44.407 1.00 20.00 258 LEU A C 1
ATOM 1964 O O . LEU A 1 278 ? 54.438 17.033 45.366 1.00 20.77 258 LEU A O 1
ATOM 1969 N N . ALA A 1 279 ? 56.141 17.455 44.048 1.00 17.51 259 ALA A N 1
ATOM 1970 C CA . ALA A 1 279 ? 56.671 18.531 44.881 1.00 17.83 259 ALA A CA 1
ATOM 1971 C C . ALA A 1 279 ? 56.273 19.942 44.432 1.00 15.93 259 ALA A C 1
ATOM 1972 O O . ALA A 1 279 ? 56.325 20.854 45.174 1.00 16.87 259 ALA A O 1
ATOM 1974 N N . GLY A 1 280 ? 55.885 20.057 43.185 1.00 16.82 260 GLY A N 1
ATOM 1975 C CA . GLY A 1 280 ? 55.545 21.334 42.636 1.00 17.59 260 GLY A CA 1
ATOM 1976 C C . GLY A 1 280 ? 55.085 21.271 41.217 1.00 17.45 260 GLY A C 1
ATOM 1977 O O . GLY A 1 280 ? 55.291 20.315 40.561 1.00 16.79 260 GLY A O 1
ATOM 1978 N N . ILE A 1 281 ? 54.409 22.337 40.831 1.00 15.88 261 ILE A N 1
ATOM 1979 C CA . ILE A 1 281 ? 53.958 22.540 39.492 1.00 15.54 261 ILE A CA 1
ATOM 1980 C C . ILE A 1 281 ? 54.422 23.919 39.038 1.00 19.70 261 ILE A C 1
ATOM 1981 O O . ILE A 1 281 ? 54.195 24.846 39.711 1.00 18.36 261 ILE A O 1
ATOM 1986 N N . HIS A 1 282 ? 55.080 23.992 37.891 1.00 15.48 262 HIS A N 1
ATOM 1987 C CA . HIS A 1 282 ? 55.503 25.244 37.312 1.00 14.72 262 HIS A CA 1
ATOM 1988 C C . HIS A 1 282 ? 54.702 25.385 36.029 1.00 15.28 262 HIS A C 1
ATOM 1989 O O . HIS A 1 282 ? 54.853 24.619 35.122 1.00 16.22 262 HIS A O 1
ATOM 1996 N N . PHE A 1 283 ? 53.808 26.356 36.039 1.00 15.43 263 PHE A N 1
ATOM 1997 C CA . PHE A 1 283 ? 52.794 26.488 35.031 1.00 17.57 263 PHE A CA 1
ATOM 1998 C C . PHE A 1 283 ? 52.759 27.878 34.423 1.00 19.29 263 PHE A C 1
ATOM 1999 O O . PHE A 1 283 ? 52.913 28.814 35.105 1.00 20.22 263 PHE A O 1
ATOM 2007 N N . THR A 1 284 ? 52.562 27.960 33.121 1.00 17.33 264 THR A N 1
ATOM 2008 C CA . THR A 1 284 ? 52.169 29.197 32.496 1.00 18.53 264 THR A CA 1
ATOM 2009 C C . THR A 1 284 ? 51.139 28.904 31.406 1.00 20.12 264 THR A C 1
ATOM 2010 O O . THR A 1 284 ? 51.296 28.014 30.642 1.00 19.77 264 THR A O 1
ATOM 2014 N N . GLY A 1 285 ? 50.064 29.663 31.427 1.00 22.21 265 GLY A N 1
ATOM 2015 C CA . GLY A 1 285 ? 48.936 29.419 30.568 1.00 22.67 265 GLY A CA 1
ATOM 2016 C C . GLY A 1 285 ? 47.695 30.139 31.053 1.00 26.58 265 GLY A C 1
ATOM 2017 O O . GLY A 1 285 ? 47.802 31.128 31.662 1.00 25.91 265 GLY A O 1
ATOM 2018 N N . SER A 1 286 ? 46.531 29.612 30.772 1.00 25.95 266 SER A N 1
ATOM 2019 C CA . SER A 1 286 ? 45.298 30.300 31.075 1.00 26.60 266 SER A CA 1
ATOM 2020 C C . SER A 1 286 ? 44.921 30.159 32.529 1.00 28.88 266 SER A C 1
ATOM 2021 O O . SER A 1 286 ? 45.221 29.194 33.120 1.00 26.81 266 SER A O 1
ATOM 2024 N N . THR A 1 287 ? 44.173 31.107 33.060 1.00 27.53 267 THR A N 1
ATOM 2025 C CA . THR A 1 287 ? 43.665 31.008 34.418 1.00 32.50 267 THR A CA 1
ATOM 2026 C C . THR A 1 287 ? 42.720 29.817 34.602 1.00 34.44 267 THR A C 1
ATOM 2027 O O . THR A 1 287 ? 42.622 29.234 35.639 1.00 36.51 267 THR A O 1
ATOM 2031 N N . ALA A 1 288 ? 42.003 29.480 33.572 1.00 36.80 268 ALA A N 1
ATOM 2032 C CA . ALA A 1 288 ? 41.097 28.321 33.660 1.00 38.02 268 ALA A CA 1
ATOM 2033 C C . ALA A 1 288 ? 41.894 27.036 33.908 1.00 37.09 268 ALA A C 1
ATOM 2034 O O . ALA A 1 288 ? 41.511 26.182 34.705 1.00 35.87 268 ALA A O 1
ATOM 2036 N N . THR A 1 289 ? 42.988 26.850 33.179 1.00 34.85 269 THR A N 1
ATOM 2037 C CA . THR A 1 289 ? 43.743 25.624 33.366 1.00 32.37 269 THR A CA 1
ATOM 2038 C C . THR A 1 289 ? 44.406 25.685 34.739 1.00 29.77 269 THR A C 1
ATOM 2039 O O . THR A 1 289 ? 44.507 24.681 35.397 1.00 27.47 269 THR A O 1
ATOM 2043 N N . PHE A 1 290 ? 44.922 26.841 35.164 1.00 25.50 270 PHE A N 1
ATOM 2044 C CA . PHE A 1 290 ? 45.611 26.902 36.430 1.00 31.08 270 PHE A CA 1
ATOM 2045 C C . PHE A 1 290 ? 44.644 26.613 37.543 1.00 32.50 270 PHE A C 1
ATOM 2046 O O . PHE A 1 290 ? 44.994 25.935 38.509 1.00 27.21 270 PHE A O 1
ATOM 2054 N N . GLY A 1 291 ? 43.434 27.168 37.451 1.00 33.61 271 GLY A N 1
ATOM 2055 C CA . GLY A 1 291 ? 42.424 26.903 38.482 1.00 29.16 271 GLY A CA 1
ATOM 2056 C C . GLY A 1 291 ? 42.082 25.413 38.608 1.00 24.57 271 GLY A C 1
ATOM 2057 O O . GLY A 1 291 ? 41.960 24.905 39.745 1.00 27.13 271 GLY A O 1
ATOM 2058 N N . HIS A 1 292 ? 41.975 24.704 37.464 1.00 25.91 272 HIS A N 1
ATOM 2059 C CA . HIS A 1 292 ? 41.676 23.252 37.461 1.00 27.86 272 HIS A CA 1
ATOM 2060 C C . HIS A 1 292 ? 42.784 22.525 38.208 1.00 27.90 272 HIS A C 1
ATOM 2061 O O . HIS A 1 292 ? 42.551 21.682 39.114 1.00 31.63 272 HIS A O 1
ATOM 2068 N N . LEU A 1 293 ? 44.051 22.875 37.893 1.00 26.35 273 LEU A N 1
ATOM 2069 C CA . LEU A 1 293 ? 45.199 22.194 38.608 1.00 25.49 273 LEU A CA 1
ATOM 2070 C C . LEU A 1 293 ? 45.217 22.494 40.107 1.00 25.58 273 LEU A C 1
ATOM 2071 O O . LEU A 1 293 ? 45.449 21.612 40.925 1.00 27.60 273 LEU A O 1
ATOM 2076 N N . TRP A 1 294 ? 44.973 23.781 40.461 1.00 25.04 274 TRP A N 1
ATOM 2077 C CA . TRP A 1 294 ? 44.945 24.188 41.848 1.00 27.19 274 TRP A CA 1
ATOM 2078 C C . TRP A 1 294 ? 43.807 23.426 42.603 1.00 28.30 274 TRP A C 1
ATOM 2079 O O . TRP A 1 294 ? 43.997 22.904 43.718 1.00 28.21 274 TRP A O 1
ATOM 2090 N N . GLN A 1 295 ? 42.658 23.263 41.990 1.00 29.96 275 GLN A N 1
ATOM 2091 C CA . GLN A 1 295 ? 41.577 22.522 42.626 1.00 35.31 275 GLN A CA 1
ATOM 2092 C C . GLN A 1 295 ? 41.910 21.069 42.865 1.00 34.71 275 GLN A C 1
ATOM 2093 O O . GLN A 1 295 ? 41.584 20.500 43.878 1.00 33.45 275 GLN A O 1
ATOM 2099 N N . TRP A 1 296 ? 42.524 20.479 41.864 1.00 30.48 276 TRP A N 1
ATOM 2100 C CA . TRP A 1 296 ? 42.910 19.091 41.900 1.00 32.22 276 TRP A CA 1
ATOM 2101 C C . TRP A 1 296 ? 43.948 18.828 42.971 1.00 29.48 276 TRP A C 1
ATOM 2102 O O . TRP A 1 296 ? 43.844 17.895 43.698 1.00 29.42 276 TRP A O 1
ATOM 2113 N N . VAL A 1 297 ? 44.955 19.674 43.056 1.00 27.94 277 VAL A N 1
ATOM 2114 C CA . VAL A 1 297 ? 45.941 19.546 44.093 1.00 27.10 277 VAL A CA 1
ATOM 2115 C C . VAL A 1 297 ? 45.280 19.686 45.452 1.00 28.58 277 VAL A C 1
ATOM 2116 O O . VAL A 1 297 ? 45.527 18.901 46.308 1.00 28.66 277 VAL A O 1
ATOM 2120 N N . GLY A 1 298 ? 44.408 20.663 45.601 1.00 27.85 278 GLY A N 1
ATOM 2121 C CA . GLY A 1 298 ? 43.721 20.835 46.854 1.00 27.37 278 GLY A CA 1
ATOM 2122 C C . GLY A 1 298 ? 42.889 19.633 47.265 1.00 28.50 278 GLY A C 1
ATOM 2123 O O . GLY A 1 298 ? 42.828 19.262 48.392 1.00 31.17 278 GLY A O 1
ATOM 2124 N N . THR A 1 299 ? 42.233 19.029 46.311 1.00 29.40 279 THR A N 1
ATOM 2125 C CA . THR A 1 299 ? 41.368 17.878 46.602 1.00 33.33 279 THR A CA 1
ATOM 2126 C C . THR A 1 299 ? 42.226 16.733 47.081 1.00 35.53 279 THR A C 1
ATOM 2127 O O . THR A 1 299 ? 41.872 16.021 48.016 1.00 37.17 279 THR A O 1
ATOM 2131 N N . ASN A 1 300 ? 43.389 16.571 46.468 1.00 30.87 280 ASN A N 1
ATOM 2132 C CA . ASN A 1 300 ? 44.297 15.489 46.777 1.00 33.05 280 ASN A CA 1
ATOM 2133 C C . ASN A 1 300 ? 45.321 15.770 47.862 1.00 29.92 280 ASN A C 1
ATOM 2134 O O . ASN A 1 300 ? 46.271 14.988 48.016 1.00 28.87 280 ASN A O 1
ATOM 2139 N N . ILE A 1 301 ? 45.196 16.921 48.551 1.00 29.54 281 ILE A N 1
ATOM 2140 C CA . ILE A 1 301 ? 46.259 17.412 49.413 1.00 27.33 281 ILE A CA 1
ATOM 2141 C C . ILE A 1 301 ? 46.770 16.397 50.410 1.00 31.70 281 ILE A C 1
ATOM 2142 O O . ILE A 1 301 ? 47.950 16.398 50.756 1.00 32.31 281 ILE A O 1
ATOM 2147 N N . GLY A 1 302 ? 45.880 15.514 50.879 1.00 31.44 282 GLY A N 1
ATOM 2148 C CA . GLY A 1 302 ? 46.255 14.608 51.908 1.00 32.99 282 GLY A CA 1
ATOM 2149 C C . GLY A 1 302 ? 47.156 13.505 51.412 1.00 32.37 282 GLY A C 1
ATOM 2150 O O . GLY A 1 302 ? 47.763 12.804 52.243 1.00 36.23 282 GLY A O 1
ATOM 2151 N N . ARG A 1 303 ? 47.332 13.329 50.106 1.00 26.13 283 ARG A N 1
ATOM 2152 C CA . ARG A 1 303 ? 48.191 12.200 49.780 1.00 32.60 283 ARG A CA 1
ATOM 2153 C C . ARG A 1 303 ? 49.645 12.584 49.529 1.00 29.76 283 ARG A C 1
ATOM 2154 O O . ARG A 1 303 ? 50.484 11.708 49.358 1.00 30.36 283 ARG A O 1
ATOM 2162 N N . TYR A 1 304 ? 49.929 13.879 49.465 1.00 28.66 284 TYR A N 1
ATOM 2163 C CA . TYR A 1 304 ? 51.335 14.226 49.066 1.00 23.41 284 TYR A CA 1
ATOM 2164 C C . TYR A 1 304 ? 52.327 14.217 50.236 1.00 24.87 284 TYR A C 1
ATOM 2165 O O . TYR A 1 304 ? 52.016 14.691 51.336 1.00 28.59 284 TYR A O 1
ATOM 2174 N N . HIS A 1 305 ? 53.536 13.715 50.017 1.00 22.91 285 HIS A N 1
ATOM 2175 C CA . HIS A 1 305 ? 54.564 13.833 51.061 1.00 24.54 285 HIS A CA 1
ATOM 2176 C C . HIS A 1 305 ? 54.964 15.262 51.410 1.00 26.20 285 HIS A C 1
ATOM 2177 O O . HIS A 1 305 ? 55.279 15.579 52.547 1.00 26.33 285 HIS A O 1
ATOM 2184 N N . SER A 1 306 ? 54.943 16.132 50.423 1.00 23.86 286 SER A N 1
ATOM 2185 C CA . SER A 1 306 ? 55.243 17.555 50.659 1.00 25.63 286 SER A CA 1
ATOM 2186 C C . SER A 1 306 ? 54.056 18.350 50.187 1.00 25.74 286 SER A C 1
ATOM 2187 O O . SER A 1 306 ? 53.347 17.912 49.255 1.00 26.36 286 SER A O 1
ATOM 2190 N N . TYR A 1 307 ? 53.903 19.556 50.729 1.00 25.89 287 TYR A N 1
ATOM 2191 C CA . TYR A 1 307 ? 52.904 20.435 50.224 1.00 26.77 287 TYR A CA 1
ATOM 2192 C C . TYR A 1 307 ? 53.344 20.916 48.806 1.00 22.33 287 TYR A C 1
ATOM 2193 O O . TYR A 1 307 ? 54.384 21.583 48.727 1.00 23.80 287 TYR A O 1
ATOM 2202 N N . PRO A 1 308 ? 52.615 20.571 47.755 1.00 22.68 288 PRO A N 1
ATOM 2203 C CA . PRO A 1 308 ? 53.111 20.886 46.394 1.00 19.98 288 PRO A CA 1
ATOM 2204 C C . PRO A 1 308 ? 53.128 22.421 46.184 1.00 22.42 288 PRO A C 1
ATOM 2205 O O . PRO A 1 308 ? 52.180 23.149 46.532 1.00 25.70 288 PRO A O 1
ATOM 2209 N N . ARG A 1 309 ? 54.191 22.920 45.594 1.00 18.58 289 ARG A N 1
ATOM 2210 C CA . ARG A 1 309 ? 54.316 24.333 45.354 1.00 19.48 289 ARG A CA 1
ATOM 2211 C C . ARG A 1 309 ? 53.839 24.660 43.967 1.00 22.70 289 ARG A C 1
ATOM 2212 O O . ARG A 1 309 ? 54.383 24.234 43.033 1.00 20.28 289 ARG A O 1
ATOM 2220 N N . LEU A 1 310 ? 52.824 25.482 43.898 1.00 18.19 290 LEU A N 1
ATOM 2221 C CA . LEU A 1 310 ? 52.265 25.870 42.647 1.00 19.60 290 LEU A CA 1
ATOM 2222 C C . LEU A 1 310 ? 52.733 27.248 42.289 1.00 20.53 290 LEU A C 1
ATOM 2223 O O . LEU A 1 310 ? 52.454 28.185 42.977 1.00 21.54 290 LEU A O 1
ATOM 2228 N N . VAL A 1 311 ? 53.437 27.323 41.176 1.00 18.23 291 VAL A N 1
ATOM 2229 C CA . VAL A 1 311 ? 54.093 28.507 40.783 1.00 18.84 291 VAL A CA 1
ATOM 2230 C C . VAL A 1 311 ? 53.833 28.778 39.317 1.00 23.37 291 VAL A C 1
ATOM 2231 O O . VAL A 1 311 ? 53.922 27.928 38.528 1.00 19.36 291 VAL A O 1
ATOM 2235 N N . GLY A 1 312 ? 53.542 30.015 39.004 1.00 29.10 292 GLY A N 1
ATOM 2236 C CA . GLY A 1 312 ? 53.554 30.431 37.620 1.00 31.77 292 GLY A CA 1
ATOM 2237 C C . GLY A 1 312 ? 52.849 31.730 37.331 1.00 37.04 292 GLY A C 1
ATOM 2238 O O . GLY A 1 312 ? 52.883 32.619 38.145 1.00 35.28 292 GLY A O 1
ATOM 2239 N N . GLU A 1 313 ? 52.228 31.806 36.161 1.00 31.16 293 GLU A N 1
ATOM 2240 C CA . GLU A 1 313 ? 51.642 33.030 35.692 1.00 29.90 293 GLU A CA 1
ATOM 2241 C C . GLU A 1 313 ? 50.570 32.743 34.699 1.00 29.28 293 GLU A C 1
ATOM 2242 O O . GLU A 1 313 ? 50.601 31.793 34.026 1.00 25.42 293 GLU A O 1
ATOM 2248 N N . THR A 1 314 ? 49.588 33.611 34.690 1.00 30.86 294 THR A N 1
ATOM 2249 C CA . THR A 1 314 ? 48.547 33.547 33.744 1.00 31.98 294 THR A CA 1
ATOM 2250 C C . THR A 1 314 ? 48.473 34.837 32.905 1.00 41.51 294 THR A C 1
ATOM 2251 O O . THR A 1 314 ? 49.246 35.747 33.076 1.00 31.73 294 THR A O 1
ATOM 2255 N N . GLY A 1 315 ? 47.582 34.858 31.945 1.00 42.49 295 GLY A N 1
ATOM 2256 C CA . GLY A 1 315 ? 47.641 35.932 30.995 1.00 50.81 295 GLY A CA 1
ATOM 2257 C C . GLY A 1 315 ? 46.945 37.193 31.449 1.00 52.42 295 GLY A C 1
ATOM 2258 O O . GLY A 1 315 ? 46.752 37.457 32.618 1.00 55.87 295 GLY A O 1
ATOM 2259 N N . GLY A 1 316 ? 46.588 37.999 30.480 1.00 45.79 296 GLY A N 1
ATOM 2260 C CA . GLY A 1 316 ? 45.862 39.197 30.751 1.00 49.50 296 GLY A CA 1
ATOM 2261 C C . GLY A 1 316 ? 45.844 40.010 29.496 1.00 40.44 296 GLY A C 1
ATOM 2262 O O . GLY A 1 316 ? 46.367 39.602 28.471 1.00 43.85 296 GLY A O 1
ATOM 2263 N N . LYS A 1 317 ? 45.195 41.137 29.559 1.00 37.13 297 LYS A N 1
ATOM 2264 C CA . LYS A 1 317 ? 45.187 42.031 28.427 1.00 41.40 297 LYS A CA 1
ATOM 2265 C C . LYS A 1 317 ? 45.555 43.409 28.945 1.00 36.12 297 LYS A C 1
ATOM 2266 O O . LYS A 1 317 ? 45.280 43.751 30.065 1.00 34.48 297 LYS A O 1
ATOM 2272 N N . ASP A 1 318 ? 46.224 44.150 28.091 1.00 35.73 298 ASP A N 1
ATOM 2273 C CA . ASP A 1 318 ? 46.876 45.354 28.486 1.00 26.08 298 ASP A CA 1
ATOM 2274 C C . ASP A 1 318 ? 46.146 46.516 27.932 1.00 29.04 298 ASP A C 1
ATOM 2275 O O . ASP A 1 318 ? 45.426 46.341 26.979 1.00 26.95 298 ASP A O 1
ATOM 2280 N N . PHE A 1 319 ? 46.343 47.681 28.560 1.00 22.22 299 PHE A N 1
ATOM 2281 C CA . PHE A 1 319 ? 45.764 48.951 28.125 1.00 22.02 299 PHE A CA 1
ATOM 2282 C C . PHE A 1 319 ? 46.815 50.031 27.909 1.00 21.25 299 PHE A C 1
ATOM 2283 O O . PHE A 1 319 ? 47.854 49.965 28.485 1.00 20.82 299 PHE A O 1
ATOM 2291 N N . VAL A 1 320 ? 46.497 51.006 27.068 1.00 17.65 300 VAL A N 1
ATOM 2292 C CA . VAL A 1 320 ? 47.390 52.142 26.836 1.00 17.13 300 VAL A CA 1
ATOM 2293 C C . VAL A 1 320 ? 46.541 53.378 26.977 1.00 18.32 300 VAL A C 1
ATOM 2294 O O . VAL A 1 320 ? 45.425 53.380 26.477 1.00 18.44 300 VAL A O 1
ATOM 2298 N N . VAL A 1 321 ? 47.015 54.359 27.733 1.00 16.37 301 VAL A N 1
ATOM 2299 C CA . VAL A 1 321 ? 46.272 55.656 27.778 1.00 15.76 301 VAL A CA 1
ATOM 2300 C C . VAL A 1 321 ? 47.195 56.740 27.215 1.00 16.65 301 VAL A C 1
ATOM 2301 O O . VAL A 1 321 ? 48.379 56.834 27.612 1.00 17.55 301 VAL A O 1
ATOM 2305 N N . ALA A 1 322 ? 46.727 57.471 26.221 1.00 17.20 302 ALA A N 1
ATOM 2306 C CA . ALA A 1 322 ? 47.498 58.547 25.674 1.00 15.79 302 ALA A CA 1
ATOM 2307 C C . ALA A 1 322 ? 46.854 59.877 26.151 1.00 17.61 302 ALA A C 1
ATOM 2308 O O . ALA A 1 322 ? 45.664 60.176 25.909 1.00 17.84 302 ALA A O 1
ATOM 2310 N N . HIS A 1 323 ? 47.684 60.620 26.854 1.00 15.04 303 HIS A N 1
ATOM 2311 C CA . HIS A 1 323 ? 47.346 61.993 27.301 1.00 17.19 303 HIS A CA 1
ATOM 2312 C C . HIS A 1 323 ? 47.454 62.911 26.119 1.00 17.09 303 HIS A C 1
ATOM 2313 O O . HIS A 1 323 ? 48.012 62.627 25.045 1.00 17.60 303 HIS A O 1
ATOM 2320 N N . ALA A 1 324 ? 46.866 64.135 26.252 1.00 17.36 304 ALA A N 1
ATOM 2321 C CA . ALA A 1 324 ? 46.907 65.062 25.154 1.00 17.72 304 ALA A CA 1
ATOM 2322 C C . ALA A 1 324 ? 48.349 65.427 24.796 1.00 17.11 304 ALA A C 1
ATOM 2323 O O . ALA A 1 324 ? 48.642 65.816 23.669 1.00 20.30 304 ALA A O 1
ATOM 2325 N N . SER A 1 325 ? 49.263 65.232 25.745 1.00 18.09 305 SER A N 1
ATOM 2326 C CA . SER A 1 325 ? 50.706 65.536 25.444 1.00 18.18 305 SER A CA 1
ATOM 2327 C C . SER A 1 325 ? 51.495 64.345 24.813 1.00 18.52 305 SER A C 1
ATOM 2328 O O . SER A 1 325 ? 52.740 64.399 24.634 1.00 17.82 305 SER A O 1
ATOM 2331 N N . ALA A 1 326 ? 50.780 63.245 24.487 1.00 18.72 306 ALA A N 1
ATOM 2332 C CA . ALA A 1 326 ? 51.406 62.093 23.829 1.00 18.02 306 ALA A CA 1
ATOM 2333 C C . ALA A 1 326 ? 52.005 62.435 22.465 1.00 19.66 306 ALA A C 1
ATOM 2334 O O . ALA A 1 326 ? 51.438 63.257 21.684 1.00 22.05 306 ALA A O 1
ATOM 2336 N N . ARG A 1 327 ? 53.211 61.953 22.219 1.00 17.25 307 ARG A N 1
ATOM 2337 C CA . ARG A 1 327 ? 53.708 62.056 20.811 1.00 17.00 307 ARG A CA 1
ATOM 2338 C C . ARG A 1 327 ? 52.941 61.124 19.894 1.00 18.73 307 ARG A C 1
ATOM 2339 O O . ARG A 1 327 ? 52.811 59.904 20.095 1.00 18.78 307 ARG A O 1
ATOM 2347 N N . PRO A 1 328 ? 52.337 61.666 18.837 1.00 19.85 308 PRO A N 1
ATOM 2348 C CA . PRO A 1 328 ? 51.429 60.835 18.044 1.00 21.79 308 PRO A CA 1
ATOM 2349 C C . PRO A 1 328 ? 52.155 59.690 17.324 1.00 20.87 308 PRO A C 1
ATOM 2350 O O . PRO A 1 328 ? 51.553 58.642 17.200 1.00 20.92 308 PRO A O 1
ATOM 2354 N N . ASP A 1 329 ? 53.378 59.899 16.888 1.00 20.90 309 ASP A N 1
ATOM 2355 C CA . ASP A 1 329 ? 54.085 58.860 16.174 1.00 26.44 309 ASP A CA 1
ATOM 2356 C C . ASP A 1 329 ? 54.517 57.711 17.069 1.00 19.52 309 ASP A C 1
ATOM 2357 O O . ASP A 1 329 ? 54.467 56.590 16.689 1.00 20.84 309 ASP A O 1
ATOM 2362 N N . VAL A 1 330 ? 54.920 58.062 18.272 1.00 19.14 310 VAL A N 1
ATOM 2363 C CA . VAL A 1 330 ? 55.255 57.046 19.316 1.00 17.04 310 VAL A CA 1
ATOM 2364 C C . VAL A 1 330 ? 53.979 56.280 19.628 1.00 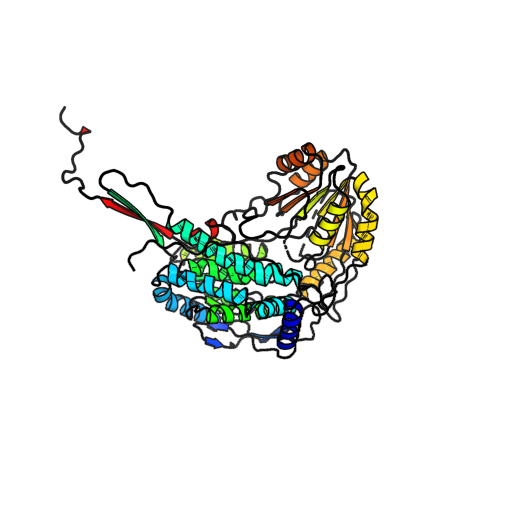16.41 310 VAL A C 1
ATOM 2365 O O . VAL A 1 330 ? 54.037 55.066 19.734 1.00 15.55 310 VAL A O 1
ATOM 2369 N N . LEU A 1 331 ? 52.857 56.975 19.814 1.00 16.74 311 LEU A N 1
ATOM 2370 C CA . LEU A 1 331 ? 51.635 56.301 20.196 1.00 16.18 311 LEU A CA 1
ATOM 2371 C C . LEU A 1 331 ? 51.203 55.363 19.063 1.00 15.00 311 LEU A C 1
ATOM 2372 O O . LEU A 1 331 ? 50.888 54.187 19.305 1.00 15.06 311 LEU A O 1
ATOM 2377 N N . ARG A 1 332 ? 51.236 55.882 17.822 1.00 15.97 312 ARG A N 1
ATOM 2378 C CA . ARG A 1 332 ? 50.797 55.043 16.672 1.00 16.50 312 ARG A CA 1
ATOM 2379 C C . ARG A 1 332 ? 51.619 53.728 16.602 1.00 16.84 312 ARG A C 1
ATOM 2380 O O . ARG A 1 332 ? 51.058 52.592 16.499 1.00 18.38 312 ARG A O 1
ATOM 2388 N N . THR A 1 333 ? 52.945 53.909 16.753 1.00 16.89 313 THR A N 1
ATOM 2389 C CA . THR A 1 333 ? 53.840 52.740 16.710 1.00 15.36 313 THR A CA 1
ATOM 2390 C C . THR A 1 333 ? 53.693 51.787 17.852 1.00 16.20 313 THR A C 1
ATOM 2391 O O . THR A 1 333 ? 53.678 50.568 17.686 1.00 16.02 313 THR A O 1
ATOM 2395 N N . ALA A 1 334 ? 53.471 52.351 19.063 1.00 15.37 314 ALA A N 1
ATOM 2396 C CA . ALA A 1 334 ? 53.253 51.476 20.190 1.00 15.30 314 ALA A CA 1
ATOM 2397 C C . ALA A 1 334 ? 51.995 50.674 20.044 1.00 16.44 314 ALA A C 1
ATOM 2398 O O . ALA A 1 334 ? 51.920 49.552 20.539 1.00 17.23 314 ALA A O 1
ATOM 2400 N N . LEU A 1 335 ? 50.948 51.317 19.469 1.00 16.15 315 LEU A N 1
ATOM 2401 C CA . LEU A 1 335 ? 49.705 50.597 19.330 1.00 16.44 315 LEU A CA 1
ATOM 2402 C C . LEU A 1 335 ? 49.841 49.460 18.243 1.00 15.53 315 LEU A C 1
ATOM 2403 O O . LEU A 1 335 ? 49.295 48.359 18.510 1.00 17.15 315 LEU A O 1
ATOM 2408 N N . ILE A 1 336 ? 50.427 49.781 17.100 1.00 17.08 316 ILE A N 1
ATOM 2409 C CA . ILE A 1 336 ? 50.567 48.779 16.065 1.00 16.22 316 ILE A CA 1
ATOM 2410 C C . ILE A 1 336 ? 51.418 47.616 16.572 1.00 17.79 316 ILE A C 1
ATOM 2411 O O . ILE A 1 336 ? 50.988 46.460 16.556 1.00 17.47 316 ILE A O 1
ATOM 2416 N N . ARG A 1 337 ? 52.576 47.960 17.178 1.00 17.32 317 ARG A N 1
ATOM 2417 C CA . ARG A 1 337 ? 53.388 46.818 17.737 1.00 16.60 317 ARG A CA 1
ATOM 2418 C C . ARG A 1 337 ? 52.741 46.111 18.861 1.00 15.57 317 ARG A C 1
ATOM 2419 O O . ARG A 1 337 ? 52.709 44.841 18.983 1.00 17.65 317 ARG A O 1
ATOM 2427 N N . GLY A 1 338 ? 52.232 46.894 19.824 1.00 15.17 318 GLY A N 1
ATOM 2428 C CA . GLY A 1 338 ? 51.629 46.275 20.960 1.00 17.33 318 GLY A CA 1
ATOM 2429 C C . GLY A 1 338 ? 50.438 45.386 20.686 1.00 18.03 318 GLY A C 1
ATOM 2430 O O . GLY A 1 338 ? 50.263 44.336 21.331 1.00 18.74 318 GLY A O 1
ATOM 2431 N N . ALA A 1 339 ? 49.592 45.795 19.753 1.00 17.25 319 ALA A N 1
ATOM 2432 C CA . ALA A 1 339 ? 48.374 44.975 19.495 1.00 17.39 319 ALA A CA 1
ATOM 2433 C C . ALA A 1 339 ? 48.701 43.858 18.442 1.00 16.51 319 ALA A C 1
ATOM 2434 O O . ALA A 1 339 ? 47.991 42.861 18.473 1.00 18.25 319 ALA A O 1
ATOM 2436 N N . PHE A 1 340 ? 49.585 44.171 17.522 1.00 17.10 320 PHE A N 1
ATOM 2437 C CA . PHE A 1 340 ? 49.687 43.266 16.322 1.00 16.00 320 PHE A CA 1
ATOM 2438 C C . PHE A 1 340 ? 50.997 42.488 16.232 1.00 20.47 320 PHE A C 1
ATOM 2439 O O . PHE A 1 340 ? 51.078 41.551 15.400 1.00 18.20 320 PHE A O 1
ATOM 2447 N N . ASP A 1 341 ? 52.027 42.818 17.020 1.00 16.09 321 ASP A N 1
ATOM 2448 C CA . ASP A 1 341 ? 53.177 41.882 17.070 1.00 15.89 321 ASP A CA 1
ATOM 2449 C C . ASP A 1 341 ? 52.684 40.509 17.510 1.00 16.20 321 ASP A C 1
ATOM 2450 O O . ASP A 1 341 ? 51.868 40.290 18.436 1.00 16.03 321 ASP A O 1
ATOM 2455 N N . TYR A 1 342 ? 53.212 39.446 16.810 1.00 16.93 322 TYR A N 1
ATOM 2456 C CA . TYR A 1 342 ? 52.856 38.071 17.013 1.00 13.88 322 TYR A CA 1
ATOM 2457 C C . TYR A 1 342 ? 51.329 37.871 17.113 1.00 13.38 322 TYR A C 1
ATOM 2458 O O . TYR A 1 342 ? 50.802 37.010 17.799 1.00 15.12 322 TYR A O 1
ATOM 2467 N N . GLN A 1 343 ? 50.683 38.646 16.183 1.00 16.23 323 GLN A N 1
ATOM 2468 C CA . GLN A 1 343 ? 49.204 38.510 15.935 1.00 15.18 323 GLN A CA 1
ATOM 2469 C C . GLN A 1 343 ? 48.429 38.637 17.260 1.00 14.65 323 GLN A C 1
ATOM 2470 O O . GLN A 1 343 ? 47.392 38.032 17.481 1.00 16.56 323 GLN A O 1
ATOM 2476 N N . GLY A 1 344 ? 49.016 39.481 18.149 1.00 16.53 324 GLY A N 1
ATOM 2477 C CA . GLY A 1 344 ? 48.259 39.630 19.431 1.00 17.84 324 GLY A CA 1
ATOM 2478 C C . GLY A 1 344 ? 48.369 38.550 20.447 1.00 19.44 324 GLY A C 1
ATOM 2479 O O . GLY A 1 344 ? 47.541 38.513 21.385 1.00 21.09 324 GLY A O 1
ATOM 2480 N N . GLN A 1 345 ? 49.303 37.579 20.272 1.00 17.16 325 GLN A N 1
ATOM 2481 C CA . GLN A 1 345 ? 49.262 36.356 21.029 1.00 17.74 325 GLN A CA 1
ATOM 2482 C C . GLN A 1 345 ? 50.328 36.335 22.120 1.00 21.34 325 GLN A C 1
ATOM 2483 O O . GLN A 1 345 ? 50.761 35.306 22.540 1.00 20.74 325 GLN A O 1
ATOM 2489 N N . LYS A 1 346 ? 50.822 37.488 22.519 1.00 27.74 326 LYS A N 1
ATOM 2490 C CA . LYS A 1 346 ? 51.857 37.524 23.550 1.00 33.20 326 LYS A CA 1
ATOM 2491 C C . LYS A 1 346 ? 51.130 37.601 24.821 1.00 43.59 326 LYS A C 1
ATOM 2492 O O . LYS A 1 346 ? 50.093 38.238 24.860 1.00 46.47 326 LYS A O 1
ATOM 2508 N N . SER A 1 348 ? 50.675 39.047 27.084 1.00 49.55 328 SER A N 1
ATOM 2509 C CA . SER A 1 348 ? 49.913 40.258 27.063 1.00 55.55 328 SER A CA 1
ATOM 2510 C C . SER A 1 348 ? 50.106 41.137 25.830 1.00 49.55 328 SER A C 1
ATOM 2511 O O . SER A 1 348 ? 51.207 41.530 25.482 1.00 51.96 328 SER A O 1
ATOM 2514 N N . ALA A 1 349 ? 49.000 41.492 25.242 1.00 40.50 329 ALA A N 1
ATOM 2515 C CA . ALA A 1 349 ? 49.057 42.313 24.075 1.00 38.73 329 ALA A CA 1
ATOM 2516 C C . ALA A 1 349 ? 48.210 43.513 24.366 1.00 29.70 329 ALA A C 1
ATOM 2517 O O . ALA A 1 349 ? 47.353 43.434 25.180 1.00 33.29 329 ALA A O 1
ATOM 2519 N N . VAL A 1 350 ? 48.428 44.593 23.647 1.00 25.51 330 VAL A N 1
ATOM 2520 C CA . VAL A 1 350 ? 47.533 45.769 23.802 1.00 22.24 330 VAL A CA 1
ATOM 2521 C C . VAL A 1 350 ? 46.181 45.451 23.136 1.00 24.33 330 VAL A C 1
ATOM 2522 O O . VAL A 1 350 ? 46.194 45.135 21.915 1.00 26.78 330 VAL A O 1
ATOM 2526 N N . SER A 1 351 ? 45.140 45.376 23.926 1.00 21.62 331 SER A N 1
ATOM 2527 C CA . SER A 1 351 ? 43.771 45.165 23.529 1.00 23.46 331 SER A CA 1
ATOM 2528 C C . SER A 1 351 ? 42.967 46.440 23.607 1.00 20.43 331 SER A C 1
ATOM 2529 O O . SER A 1 351 ? 41.899 46.483 22.949 1.00 22.35 331 SER A O 1
ATOM 2532 N N . ARG A 1 352 ? 43.314 47.359 24.514 1.00 19.35 332 ARG A N 1
ATOM 2533 C CA . ARG A 1 352 ? 42.399 48.538 24.746 1.00 18.81 332 ARG A CA 1
ATOM 2534 C C . ARG A 1 352 ? 43.244 49.801 24.789 1.00 19.63 332 ARG A C 1
ATOM 2535 O O . ARG A 1 352 ? 44.293 49.814 25.486 1.00 18.26 332 ARG A O 1
ATOM 2543 N N . ALA A 1 353 ? 42.875 50.823 24.022 1.00 17.63 333 ALA A N 1
ATOM 2544 C CA . ALA A 1 353 ? 43.636 52.059 24.063 1.00 18.64 333 ALA A CA 1
ATOM 2545 C C . ALA A 1 353 ? 42.631 53.182 24.309 1.00 19.75 333 ALA A C 1
ATOM 2546 O O . ALA A 1 353 ? 41.459 53.080 23.896 1.00 20.03 333 ALA A O 1
ATOM 2548 N N . PHE A 1 354 ? 43.081 54.144 25.089 1.00 17.14 334 PHE A N 1
ATOM 2549 C CA . PHE A 1 354 ? 42.204 55.295 25.409 1.00 17.46 334 PHE A CA 1
ATOM 2550 C C . PHE A 1 354 ? 42.995 56.488 24.919 1.00 16.75 334 PHE A C 1
ATOM 2551 O O . PHE A 1 354 ? 44.113 56.726 25.400 1.00 19.51 334 PHE A O 1
ATOM 2559 N N . ILE A 1 355 ? 42.480 57.229 23.924 1.00 16.42 335 ILE A N 1
ATOM 2560 C CA . ILE A 1 355 ? 43.305 58.198 23.310 1.00 15.16 335 ILE A CA 1
ATOM 2561 C C . ILE A 1 355 ? 42.638 59.580 23.380 1.00 18.12 335 ILE A C 1
ATOM 2562 O O . ILE A 1 355 ? 41.473 59.734 22.966 1.00 19.95 335 ILE A O 1
ATOM 2567 N N . ALA A 1 356 ? 43.388 60.561 23.816 1.00 16.44 336 ALA A N 1
ATOM 2568 C CA . ALA A 1 356 ? 42.805 61.958 23.838 1.00 18.90 336 ALA A CA 1
ATOM 2569 C C . ALA A 1 356 ? 42.388 62.384 22.461 1.00 19.69 336 ALA A C 1
ATOM 2570 O O . ALA A 1 356 ? 43.054 62.167 21.458 1.00 20.12 336 ALA A O 1
ATOM 2572 N N . HIS A 1 357 ? 41.204 63.039 22.363 1.00 21.74 337 HIS A N 1
ATOM 2573 C CA . HIS A 1 357 ? 40.704 63.486 21.030 1.00 22.48 337 HIS A CA 1
ATOM 2574 C C . HIS A 1 357 ? 41.650 64.232 20.221 1.00 20.71 337 HIS A C 1
ATOM 2575 O O . HIS A 1 357 ? 41.799 63.979 19.038 1.00 21.60 337 HIS A O 1
ATOM 2582 N N . SER A 1 358 ? 42.366 65.198 20.794 1.00 19.83 338 SER A N 1
ATOM 2583 C CA . SER A 1 358 ? 43.315 65.986 19.955 1.00 21.09 338 SER A CA 1
ATOM 2584 C C . SER A 1 358 ? 44.453 65.151 19.340 1.00 21.39 338 SER A C 1
ATOM 2585 O O . SER A 1 358 ? 44.940 65.423 18.244 1.00 24.08 338 SER A O 1
ATOM 2588 N N . VAL A 1 359 ? 44.869 64.103 20.071 1.00 19.50 339 VAL A N 1
ATOM 2589 C CA . VAL A 1 359 ? 45.926 63.196 19.526 1.00 20.78 339 VAL A CA 1
ATOM 2590 C C . VAL A 1 359 ? 45.335 62.263 18.424 1.00 19.31 339 VAL A C 1
ATOM 2591 O O . VAL A 1 359 ? 45.972 62.026 17.396 1.00 21.96 339 VAL A O 1
ATOM 2595 N N . TRP A 1 360 ? 44.119 61.763 18.651 1.00 19.49 340 TRP A N 1
ATOM 2596 C CA . TRP A 1 360 ? 43.400 60.990 17.630 1.00 20.40 340 TRP A CA 1
ATOM 2597 C C . TRP A 1 360 ? 43.245 61.769 16.354 1.00 23.31 340 TRP A C 1
ATOM 2598 O O . TRP A 1 360 ? 43.446 61.234 15.222 1.00 22.31 340 TRP A O 1
ATOM 2609 N N . GLN A 1 361 ? 42.972 63.080 16.480 1.00 24.53 341 GLN A N 1
ATOM 2610 C CA . GLN A 1 361 ? 42.946 63.880 15.245 1.00 26.06 341 GLN A CA 1
ATOM 261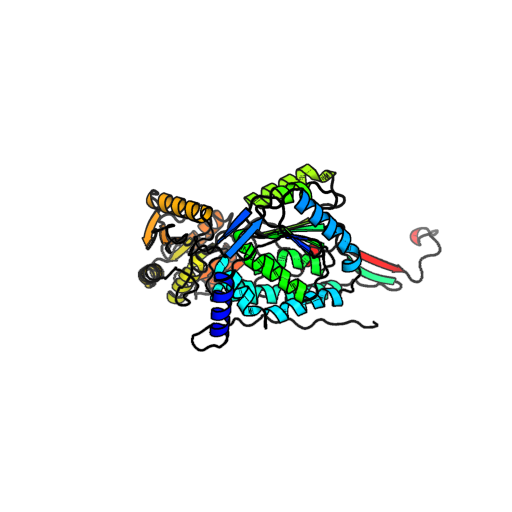1 C C . GLN A 1 361 ? 44.249 63.864 14.484 1.00 29.24 341 GLN A C 1
ATOM 2612 O O . GLN A 1 361 ? 44.231 63.943 13.270 1.00 29.55 341 GLN A O 1
ATOM 2618 N N . ARG A 1 362 ? 45.402 63.719 15.167 1.00 22.71 342 ARG A N 1
ATOM 2619 C CA . ARG A 1 362 ? 46.662 63.723 14.531 1.00 25.89 342 ARG A CA 1
ATOM 2620 C C . ARG A 1 362 ? 47.157 62.393 14.071 1.00 30.29 342 ARG A C 1
ATOM 2621 O O . ARG A 1 362 ? 48.020 62.360 13.190 1.00 34.97 342 ARG A O 1
ATOM 2629 N N . MET A 1 363 ? 46.706 61.296 14.660 1.00 24.46 343 MET A N 1
ATOM 2630 C CA . MET A 1 363 ? 47.343 60.017 14.249 1.00 21.88 343 MET A CA 1
ATOM 2631 C C . MET A 1 363 ? 46.320 58.949 13.893 1.00 20.57 343 MET A C 1
ATOM 2632 O O . MET A 1 363 ? 46.670 57.803 13.611 1.00 22.32 343 MET A O 1
ATOM 2637 N N . GLY A 1 364 ? 45.008 59.249 14.020 1.00 18.71 344 GLY A N 1
ATOM 2638 C CA . GLY A 1 364 ? 43.967 58.229 13.962 1.00 18.33 344 GLY A CA 1
ATOM 2639 C C . GLY A 1 364 ? 43.887 57.680 12.520 1.00 21.04 344 GLY A C 1
ATOM 2640 O O . GLY A 1 364 ? 43.878 56.465 12.311 1.00 21.56 344 GLY A O 1
ATOM 2641 N N . ASP A 1 365 ? 43.856 58.537 11.559 1.00 23.92 345 ASP A N 1
ATOM 2642 C CA . ASP A 1 365 ? 43.785 58.006 10.134 1.00 25.99 345 ASP A CA 1
ATOM 2643 C C . ASP A 1 365 ? 45.057 57.236 9.781 1.00 24.33 345 ASP A C 1
ATOM 2644 O O . ASP A 1 365 ? 44.976 56.224 9.093 1.00 24.33 345 ASP A O 1
ATOM 2649 N N . GLU A 1 366 ? 46.198 57.730 10.235 1.00 23.93 346 GLU A N 1
ATOM 2650 C CA . GLU A 1 366 ? 47.468 56.968 10.000 1.00 24.02 346 GLU A CA 1
ATOM 2651 C C . GLU A 1 366 ? 47.463 55.618 10.690 1.00 22.32 346 GLU A C 1
ATOM 2652 O O . GLU A 1 366 ? 47.885 54.643 10.126 1.00 22.96 346 GLU A O 1
ATOM 2658 N N . LEU A 1 367 ? 46.960 55.531 11.913 1.00 20.30 347 LEU A N 1
ATOM 2659 C CA . LEU A 1 367 ? 46.895 54.183 12.519 1.00 20.26 347 LEU A CA 1
ATOM 2660 C C . LEU A 1 367 ? 46.020 53.237 11.686 1.00 22.24 347 LEU A C 1
ATOM 2661 O O . LEU A 1 367 ? 46.338 52.083 11.518 1.00 22.25 347 LEU A O 1
ATOM 2666 N N . LEU A 1 368 ? 44.834 53.722 11.220 1.00 21.10 348 LEU A N 1
ATOM 2667 C CA . LEU A 1 368 ? 44.001 52.799 10.497 1.00 19.54 348 LEU A CA 1
ATOM 2668 C C . LEU A 1 368 ? 44.640 52.438 9.134 1.00 19.73 348 LEU A C 1
ATOM 2669 O O . LEU A 1 368 ? 44.557 51.272 8.743 1.00 22.77 348 LEU A O 1
ATOM 2674 N N . ALA A 1 369 ? 45.329 53.365 8.522 1.00 22.87 349 ALA A N 1
ATOM 2675 C CA . ALA A 1 369 ? 45.924 53.103 7.216 1.00 23.84 349 ALA A CA 1
ATOM 2676 C C . ALA A 1 369 ? 47.062 52.115 7.368 1.00 27.63 349 ALA A C 1
ATOM 2677 O O . ALA A 1 369 ? 47.223 51.204 6.542 1.00 22.90 349 ALA A O 1
ATOM 2679 N N . LYS A 1 370 ? 47.850 52.260 8.465 1.00 23.66 350 LYS A N 1
ATOM 2680 C CA . LYS A 1 370 ? 48.999 51.336 8.604 1.00 23.85 350 LYS A CA 1
ATOM 2681 C C . LYS A 1 370 ? 48.506 49.971 9.004 1.00 20.38 350 LYS A C 1
ATOM 2682 O O . LYS A 1 370 ? 49.090 48.931 8.606 1.00 23.14 350 LYS A O 1
ATOM 2688 N N . ALA A 1 371 ? 47.459 49.887 9.814 1.00 21.19 351 ALA A N 1
ATOM 2689 C CA . ALA A 1 371 ? 46.886 48.606 10.172 1.00 19.53 351 ALA A CA 1
ATOM 2690 C C . ALA A 1 371 ? 46.315 47.876 8.944 1.00 23.52 351 ALA A C 1
ATOM 2691 O O . ALA A 1 371 ? 46.446 46.657 8.803 1.00 24.91 351 ALA A O 1
ATOM 2693 N N . ALA A 1 372 ? 45.754 48.681 8.014 1.00 21.83 352 ALA A N 1
ATOM 2694 C CA . ALA A 1 372 ? 45.096 48.054 6.852 1.00 23.90 352 ALA A CA 1
ATOM 2695 C C . ALA A 1 372 ? 46.207 47.472 5.957 1.00 21.88 352 ALA A C 1
ATOM 2696 O O . ALA A 1 372 ? 45.897 46.498 5.250 1.00 26.98 352 ALA A O 1
ATOM 2698 N N . GLU A 1 373 ? 47.421 48.067 5.913 1.00 20.63 353 GLU A N 1
ATOM 2699 C CA . GLU A 1 373 ? 48.526 47.628 5.030 1.00 26.92 353 GLU A CA 1
ATOM 2700 C C . GLU A 1 373 ? 49.392 46.574 5.701 1.00 24.87 353 GLU A C 1
ATOM 2701 O O . GLU A 1 373 ? 50.315 46.096 5.093 1.00 25.96 353 GLU A O 1
ATOM 2707 N N . LEU A 1 374 ? 49.194 46.287 6.966 1.00 23.47 354 LEU A N 1
ATOM 2708 C CA . LEU A 1 374 ? 50.093 45.392 7.653 1.00 22.05 354 LEU A CA 1
ATOM 2709 C C . LEU A 1 374 ? 49.979 43.990 7.080 1.00 22.37 354 LEU A C 1
ATOM 2710 O O . LEU A 1 374 ? 48.926 43.486 6.950 1.00 24.23 354 LEU A O 1
ATOM 2715 N N . ARG A 1 375 ? 51.106 43.386 6.771 1.00 23.14 355 ARG A N 1
ATOM 2716 C CA . ARG A 1 375 ? 51.131 42.129 6.086 1.00 24.77 355 ARG A CA 1
ATOM 2717 C C . ARG A 1 375 ? 51.316 40.961 7.010 1.00 19.73 355 ARG A C 1
ATOM 2718 O O . ARG A 1 375 ? 52.314 40.858 7.637 1.00 22.71 355 ARG A O 1
ATOM 2726 N N . TYR A 1 376 ? 50.319 40.107 7.058 1.00 19.72 356 TYR A N 1
ATOM 2727 C CA . TYR A 1 376 ? 50.363 38.854 7.761 1.00 18.40 356 TYR A CA 1
ATOM 2728 C C . TYR A 1 376 ? 50.349 37.756 6.716 1.00 24.09 356 TYR A C 1
ATOM 2729 O O . TYR A 1 376 ? 49.555 37.777 5.839 1.00 23.41 356 TYR A O 1
ATOM 2738 N N . GLY A 1 377 ? 51.234 36.797 6.832 1.00 21.93 357 GLY A N 1
ATOM 2739 C CA . GLY A 1 377 ? 51.276 35.700 5.778 1.00 21.52 357 GLY A CA 1
ATOM 2740 C C . GLY A 1 377 ? 52.268 34.628 6.247 1.00 24.57 357 GLY A C 1
ATOM 2741 O O . GLY A 1 377 ? 52.536 34.434 7.489 1.00 19.60 357 GLY A O 1
ATOM 2742 N N . ASP A 1 378 ? 52.755 33.836 5.285 1.00 19.22 358 ASP A N 1
ATOM 2743 C CA . ASP A 1 378 ? 53.687 32.790 5.654 1.00 21.48 358 ASP A CA 1
ATOM 2744 C C . ASP A 1 3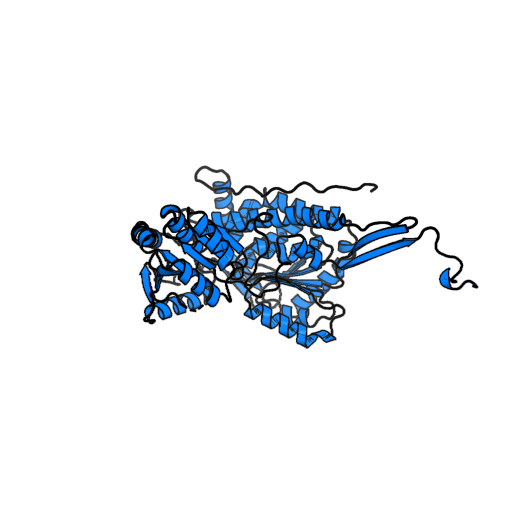78 ? 54.991 33.458 6.131 1.00 17.15 358 ASP A C 1
ATOM 2745 O O . ASP A 1 378 ? 55.654 34.309 5.464 1.00 20.22 358 ASP A O 1
ATOM 2750 N N . ILE A 1 379 ? 55.436 33.079 7.348 1.00 19.32 359 ILE A N 1
ATOM 2751 C CA . ILE A 1 379 ? 56.588 33.795 7.890 1.00 18.14 359 ILE A CA 1
ATOM 2752 C C . ILE A 1 379 ? 57.948 33.330 7.386 1.00 19.95 359 ILE A C 1
ATOM 2753 O O . ILE A 1 379 ? 59.016 33.899 7.773 1.00 17.83 359 ILE A O 1
ATOM 2758 N N . THR A 1 380 ? 57.931 32.384 6.391 1.00 22.09 360 THR A N 1
ATOM 2759 C CA . THR A 1 380 ? 59.174 32.163 5.689 1.00 20.38 360 THR A CA 1
ATOM 2760 C C . THR A 1 380 ? 59.422 33.229 4.631 1.00 21.29 360 THR A C 1
ATOM 2761 O O . THR A 1 380 ? 60.531 33.296 4.086 1.00 23.91 360 THR A O 1
ATOM 2765 N N . ASP A 1 381 ? 58.404 34.067 4.305 1.00 19.71 361 ASP A N 1
ATOM 2766 C CA . ASP A 1 381 ? 58.670 35.303 3.634 1.00 21.53 361 ASP A CA 1
ATOM 2767 C C . ASP A 1 381 ? 58.965 36.363 4.647 1.00 19.83 361 ASP A C 1
ATOM 2768 O O . ASP A 1 381 ? 57.999 36.774 5.356 1.00 19.69 361 ASP A O 1
ATOM 2773 N N . LEU A 1 382 ? 60.233 36.733 4.707 1.00 22.32 362 LEU A N 1
ATOM 2774 C CA . LEU A 1 382 ? 60.682 37.600 5.790 1.00 22.73 362 LEU A CA 1
ATOM 2775 C C . LEU A 1 382 ? 60.135 39.012 5.695 1.00 22.72 362 LEU A C 1
ATOM 2776 O O . LEU A 1 382 ? 60.287 39.882 6.591 1.00 21.83 362 LEU A O 1
ATOM 2781 N N . SER A 1 383 ? 59.571 39.367 4.531 1.00 21.14 363 SER A N 1
ATOM 2782 C CA . SER A 1 383 ? 58.949 40.671 4.412 1.00 19.64 363 SER A CA 1
ATOM 2783 C C . SER A 1 383 ? 57.625 40.794 5.206 1.00 20.16 363 SER A C 1
ATOM 2784 O O . SER A 1 383 ? 57.157 41.962 5.414 1.00 23.22 363 SER A O 1
ATOM 2787 N N . ASN A 1 384 ? 56.979 39.698 5.573 1.00 20.42 364 ASN A N 1
ATOM 2788 C CA . ASN A 1 384 ? 55.706 39.751 6.340 1.00 17.46 364 ASN A CA 1
ATOM 2789 C C . ASN A 1 384 ? 56.011 40.348 7.752 1.00 21.15 364 ASN A C 1
ATOM 2790 O O . ASN A 1 384 ? 57.060 40.043 8.349 1.00 18.40 364 ASN A O 1
ATOM 2795 N N . TYR A 1 385 ? 55.040 41.068 8.277 1.00 18.90 365 TYR A N 1
ATOM 2796 C CA . TYR A 1 385 ? 55.097 41.604 9.620 1.00 19.47 365 TYR A CA 1
ATOM 2797 C C . TYR A 1 385 ? 54.859 40.505 10.615 1.00 17.72 365 TYR A C 1
ATOM 2798 O O . TYR A 1 385 ? 55.427 40.490 11.655 1.00 17.37 365 TYR A O 1
ATOM 2807 N N . GLY A 1 386 ? 53.960 39.618 10.267 1.00 15.69 366 GLY A N 1
ATOM 2808 C CA . GLY A 1 386 ? 53.619 38.503 11.090 1.00 16.36 366 GLY A CA 1
ATOM 2809 C C . GLY A 1 386 ? 52.951 37.375 10.335 1.00 17.52 366 GLY A C 1
ATOM 2810 O O . GLY A 1 386 ? 52.878 37.434 9.143 1.00 17.32 366 GLY A O 1
ATOM 2811 N N . GLY A 1 387 ? 52.486 36.387 11.081 1.00 16.29 367 GLY A N 1
ATOM 2812 C CA . GLY A 1 387 ? 51.866 35.187 10.584 1.00 16.33 367 GLY A CA 1
ATOM 2813 C C . GLY A 1 387 ? 50.407 34.939 10.921 1.00 14.45 367 GLY A C 1
ATOM 2814 O O . GLY A 1 387 ? 49.647 35.832 10.872 1.00 18.13 367 GLY A O 1
ATOM 2815 N N . ALA A 1 388 ? 50.059 33.698 11.235 1.00 16.57 368 ALA A N 1
ATOM 2816 C CA . ALA A 1 388 ? 48.696 33.327 11.539 1.00 18.94 368 ALA A CA 1
ATOM 2817 C C . ALA A 1 388 ? 48.419 33.087 13.014 1.00 17.48 368 ALA A C 1
ATOM 2818 O O . ALA A 1 388 ? 49.337 33.065 13.776 1.00 17.65 368 ALA A O 1
ATOM 2820 N N . LEU A 1 389 ? 47.159 32.848 13.375 1.00 16.66 369 LEU A N 1
ATOM 2821 C CA . LEU A 1 389 ? 46.875 32.487 14.771 1.00 16.10 369 LEU A CA 1
ATOM 2822 C C . LEU A 1 389 ? 47.294 31.026 14.924 1.00 16.52 369 LEU A C 1
ATOM 2823 O O . LEU A 1 389 ? 47.507 30.281 13.928 1.00 18.55 369 LEU A O 1
ATOM 2828 N N . ILE A 1 390 ? 47.463 30.626 16.168 1.00 17.18 370 ILE A N 1
ATOM 2829 C CA . ILE A 1 390 ? 48.195 29.356 16.446 1.00 16.53 370 ILE A CA 1
ATOM 2830 C C . ILE A 1 390 ? 47.466 28.097 16.002 1.00 18.58 370 ILE A C 1
ATOM 2831 O O . ILE A 1 390 ? 48.165 27.082 15.611 1.00 20.06 370 ILE A O 1
ATOM 2836 N N . ASP A 1 391 ? 46.118 28.072 16.074 1.00 17.78 371 ASP A N 1
ATOM 2837 C CA . ASP A 1 391 ? 45.395 26.792 15.803 1.00 21.64 371 ASP A CA 1
ATOM 2838 C C . ASP A 1 391 ? 43.917 27.128 15.551 1.00 19.81 371 ASP A C 1
ATOM 2839 O O . ASP A 1 391 ? 43.518 28.298 15.569 1.00 20.61 371 ASP A O 1
ATOM 2844 N N . GLN A 1 392 ? 43.179 26.092 15.145 1.00 21.24 372 GLN A N 1
ATOM 2845 C CA . GLN A 1 392 ? 41.779 26.335 14.756 1.00 23.26 372 GLN A CA 1
ATOM 2846 C C . GLN A 1 392 ? 40.966 26.872 15.935 1.00 25.21 372 GLN A C 1
ATOM 2847 O O . GLN A 1 392 ? 40.104 27.698 15.728 1.00 24.33 372 GLN A O 1
ATOM 2853 N N . ARG A 1 393 ? 41.181 26.388 17.139 1.00 23.01 373 ARG A N 1
ATOM 2854 C CA . ARG A 1 393 ? 40.394 26.927 18.278 1.00 27.86 373 ARG A CA 1
ATOM 2855 C C . ARG A 1 393 ? 40.659 28.417 18.431 1.00 25.33 373 ARG A C 1
ATOM 2856 O O . ARG A 1 393 ? 39.691 29.210 18.676 1.00 25.06 373 ARG A O 1
ATOM 2864 N N . ALA A 1 394 ? 41.920 28.872 18.341 1.00 22.31 374 ALA A N 1
ATOM 2865 C CA . ALA A 1 394 ? 42.193 30.304 18.406 1.00 21.07 374 ALA A CA 1
ATOM 2866 C C . ALA A 1 394 ? 41.508 31.064 17.285 1.00 25.40 374 ALA A C 1
ATOM 2867 O O . ALA A 1 394 ? 41.016 32.183 17.443 1.00 22.34 374 ALA A O 1
ATOM 2869 N N . PHE A 1 395 ? 41.485 30.440 16.105 1.00 19.52 375 PHE A N 1
ATOM 2870 C CA . PHE A 1 395 ? 40.900 31.142 14.988 1.00 20.28 375 PHE A CA 1
ATOM 2871 C C . PHE A 1 395 ? 39.362 31.318 15.247 1.00 20.74 375 PHE A C 1
ATOM 2872 O O . PHE A 1 395 ? 38.814 32.408 14.996 1.00 23.68 375 PHE A O 1
ATOM 2880 N N . VAL A 1 396 ? 38.754 30.259 15.670 1.00 21.58 376 VAL A N 1
ATOM 2881 C CA . VAL A 1 396 ? 37.265 30.286 16.007 1.00 23.12 376 VAL A CA 1
ATOM 2882 C C . VAL A 1 396 ? 36.962 31.376 17.041 1.00 24.46 376 VAL A C 1
ATOM 2883 O O . VAL A 1 396 ? 36.001 32.164 16.885 1.00 24.09 376 VAL A O 1
ATOM 2887 N N . LYS A 1 397 ? 37.804 31.418 18.067 1.00 23.61 377 LYS A N 1
ATOM 2888 C CA . LYS A 1 397 ? 37.592 32.458 19.141 1.00 24.73 377 LYS A CA 1
ATOM 2889 C C . LYS A 1 397 ? 37.733 33.832 18.559 1.00 24.32 377 LYS A C 1
ATOM 2890 O O . LYS A 1 397 ? 36.927 34.727 18.949 1.00 23.93 377 LYS A O 1
ATOM 2896 N N . ASN A 1 398 ? 38.632 34.067 17.604 1.00 21.79 378 ASN A N 1
ATOM 2897 C CA . ASN A 1 398 ? 38.796 35.377 16.981 1.00 21.74 378 ASN A CA 1
ATOM 2898 C C . ASN A 1 398 ? 37.655 35.744 16.027 1.00 22.53 378 ASN A C 1
ATOM 2899 O O . ASN A 1 398 ? 37.135 36.868 16.056 1.00 24.67 378 ASN A O 1
ATOM 2904 N N . VAL A 1 399 ? 37.221 34.774 15.237 1.00 24.64 379 VAL A N 1
ATOM 2905 C CA . VAL A 1 399 ? 36.005 35.000 14.421 1.00 22.96 379 VAL A CA 1
ATOM 2906 C C . VAL A 1 399 ? 34.860 35.339 15.368 1.00 21.91 379 VAL A C 1
ATOM 2907 O O . VAL A 1 399 ? 34.135 36.362 15.023 1.00 24.72 379 VAL A O 1
ATOM 2911 N N . ASP A 1 400 ? 34.606 34.568 16.430 1.00 22.26 380 ASP A N 1
ATOM 2912 C CA . ASP A 1 400 ? 33.443 34.868 17.378 1.00 23.64 380 ASP A CA 1
ATOM 2913 C C . ASP A 1 400 ? 33.573 36.278 17.904 1.00 26.52 380 ASP A C 1
ATOM 2914 O O . ASP A 1 400 ? 32.584 37.002 17.906 1.00 25.14 380 ASP A O 1
ATOM 2919 N N . ALA A 1 401 ? 34.790 36.689 18.229 1.00 23.88 381 ALA A N 1
ATOM 2920 C CA . ALA A 1 401 ? 34.967 38.072 18.719 1.00 23.39 381 ALA A CA 1
ATOM 2921 C C . ALA A 1 401 ? 34.692 39.081 17.720 1.00 21.70 381 ALA A C 1
ATOM 2922 O O . ALA A 1 401 ? 34.075 40.093 18.075 1.00 25.02 381 ALA A O 1
ATOM 2924 N N . ILE A 1 402 ? 35.132 38.941 16.457 1.00 20.49 382 ILE A N 1
ATOM 2925 C CA . ILE A 1 402 ? 34.907 39.916 15.440 1.00 19.60 382 ILE A CA 1
ATOM 2926 C C . ILE A 1 402 ? 33.381 39.970 15.110 1.00 22.06 382 ILE A C 1
ATOM 2927 O O . ILE A 1 402 ? 32.890 41.063 14.851 1.00 24.17 382 ILE A O 1
ATOM 2932 N N . GLU A 1 403 ? 32.743 38.813 15.066 1.00 22.08 383 GLU A N 1
ATOM 2933 C CA . GLU A 1 403 ? 31.288 38.840 14.731 1.00 22.88 383 GLU A CA 1
ATOM 2934 C C . GLU A 1 403 ? 30.531 39.487 15.911 1.00 24.91 383 GLU A C 1
ATOM 2935 O O . GLU A 1 403 ? 29.565 40.213 15.668 1.00 26.98 383 GLU A O 1
ATOM 2941 N N . ARG A 1 404 ? 30.954 39.248 17.124 1.00 25.79 384 ARG A N 1
ATOM 2942 C CA . ARG A 1 404 ? 30.322 39.946 18.299 1.00 26.28 384 ARG A CA 1
ATOM 2943 C C . ARG A 1 404 ? 30.515 41.446 18.217 1.00 28.16 384 ARG A C 1
ATOM 2944 O O . ARG A 1 404 ? 29.552 42.204 18.507 1.00 27.47 384 ARG A O 1
ATOM 2952 N N . ALA A 1 405 ? 31.714 41.911 17.832 1.00 27.04 385 ALA A N 1
ATOM 2953 C CA . ALA A 1 405 ? 31.985 43.306 17.600 1.00 27.79 385 ALA A CA 1
ATOM 2954 C C . ALA A 1 405 ? 31.101 43.894 16.500 1.00 31.57 385 ALA A C 1
ATOM 2955 O O . ALA A 1 405 ? 30.529 44.981 16.642 1.00 27.98 385 ALA A O 1
ATOM 2957 N N . LYS A 1 406 ? 30.969 43.203 15.376 1.00 27.39 386 LYS A N 1
ATOM 2958 C CA . LYS A 1 406 ? 30.151 43.722 14.291 1.00 30.03 386 LYS A CA 1
ATOM 2959 C C . LYS A 1 406 ? 28.673 43.854 14.830 1.00 30.03 386 LYS A C 1
ATOM 2960 O O . LYS A 1 406 ? 28.031 44.867 14.556 1.00 34.73 386 LYS A O 1
ATOM 2966 N N . GLY A 1 407 ? 28.198 42.902 15.626 1.00 26.41 387 GLY A N 1
ATOM 2967 C CA . GLY A 1 407 ? 26.767 42.938 16.103 1.00 30.37 387 GLY A CA 1
ATOM 2968 C C . GLY A 1 407 ? 26.530 43.862 17.299 1.00 37.48 387 GLY A C 1
ATOM 2969 O O . GLY A 1 407 ? 25.406 44.198 17.598 1.00 32.85 387 GLY A O 1
ATOM 2970 N N . ALA A 1 408 ? 27.581 44.295 17.990 1.00 27.00 388 ALA A N 1
ATOM 2971 C CA . ALA A 1 408 ? 27.421 45.140 19.223 1.00 28.78 388 ALA A CA 1
ATOM 2972 C C . ALA A 1 408 ? 27.294 46.597 18.847 1.00 27.33 388 ALA A C 1
ATOM 2973 O O . ALA A 1 408 ? 27.895 47.129 17.895 1.00 30.25 388 ALA A O 1
ATOM 2975 N N . ALA A 1 409 ? 26.309 47.278 19.489 1.00 30.50 389 ALA A N 1
ATOM 2976 C CA . ALA A 1 409 ? 26.065 48.650 19.146 1.00 29.24 389 ALA A CA 1
ATOM 2977 C C . ALA A 1 409 ? 27.213 49.577 19.632 1.00 28.08 389 ALA A C 1
ATOM 2978 O O . ALA A 1 409 ? 27.457 50.617 19.023 1.00 33.26 389 ALA A O 1
ATOM 2980 N N . ALA A 1 410 ? 27.859 49.176 20.710 1.00 29.74 390 ALA A N 1
ATOM 2981 C CA . ALA A 1 410 ? 28.883 50.050 21.310 1.00 39.46 390 ALA A CA 1
ATOM 2982 C C . ALA A 1 410 ? 30.190 50.068 20.514 1.00 41.93 390 ALA A C 1
ATOM 2983 O O . ALA A 1 410 ? 31.031 50.941 20.766 1.00 37.36 390 ALA A O 1
ATOM 2985 N N . VAL A 1 411 ? 30.326 49.143 19.544 1.00 35.94 391 VAL A N 1
ATOM 2986 C CA . VAL A 1 411 ? 31.601 49.017 18.826 1.00 28.44 391 VAL A CA 1
ATOM 2987 C C . VAL A 1 411 ? 31.433 49.093 17.338 1.00 31.04 391 VAL A C 1
ATOM 2988 O O . VAL A 1 411 ? 30.515 48.426 16.810 1.00 31.92 391 VAL A O 1
ATOM 2992 N N . THR A 1 412 ? 32.305 49.830 16.626 1.00 28.26 392 THR A N 1
ATOM 2993 C CA . THR A 1 412 ? 32.361 49.873 15.163 1.00 27.70 392 THR A CA 1
ATOM 2994 C C . THR A 1 412 ? 33.677 49.199 14.680 1.00 30.25 392 THR A C 1
ATOM 2995 O O . THR A 1 412 ? 34.734 49.504 15.217 1.00 24.33 392 THR A O 1
ATOM 2999 N N . VAL A 1 413 ? 33.668 48.366 13.633 1.00 22.94 393 VAL A N 1
ATOM 3000 C CA . VAL A 1 413 ? 34.974 47.920 13.032 1.00 22.08 393 VAL A CA 1
ATOM 3001 C C . VAL A 1 413 ? 35.470 48.962 12.140 1.00 27.16 393 VAL A C 1
ATOM 3002 O O . VAL A 1 413 ? 34.860 49.256 11.102 1.00 31.42 393 VAL A O 1
ATOM 3006 N N . ALA A 1 414 ? 36.584 49.597 12.508 1.00 23.38 394 ALA A N 1
ATOM 3007 C CA . ALA A 1 414 ? 37.168 50.680 11.719 1.00 22.99 394 ALA A CA 1
ATOM 3008 C C . ALA A 1 414 ? 38.058 50.253 10.598 1.00 28.31 394 ALA A C 1
ATOM 3009 O O . ALA A 1 414 ? 38.152 50.910 9.570 1.00 30.52 394 ALA A O 1
ATOM 3011 N N . VAL A 1 415 ? 38.799 49.176 10.821 1.00 23.54 395 VAL A N 1
ATOM 3012 C CA . VAL A 1 415 ? 39.684 48.698 9.785 1.00 22.94 395 VAL A CA 1
ATOM 3013 C C . VAL A 1 415 ? 39.787 47.220 10.093 1.00 20.63 395 VAL A C 1
ATOM 3014 O O . VAL A 1 415 ? 39.671 46.753 11.280 1.00 21.81 395 VAL A O 1
ATOM 3018 N N . GLY A 1 416 ? 39.978 46.385 9.056 1.00 23.78 396 GLY A N 1
ATOM 3019 C CA . GLY A 1 416 ? 40.164 44.936 9.333 1.00 23.81 396 GLY A CA 1
ATOM 3020 C C . GLY A 1 416 ? 38.905 44.100 9.578 1.00 26.25 396 GLY A C 1
ATOM 3021 O O . GLY A 1 416 ? 37.823 44.333 8.949 1.00 27.56 396 GLY A O 1
ATOM 3022 N N . GLY A 1 417 ? 39.001 43.085 10.394 1.00 22.81 397 GLY A N 1
ATOM 3023 C CA . GLY A 1 417 ? 37.901 42.221 10.742 1.00 24.35 397 GLY A CA 1
ATOM 3024 C C . GLY A 1 417 ? 37.751 41.088 9.705 1.00 24.81 397 GLY A C 1
ATOM 3025 O O . GLY A 1 417 ? 36.851 40.314 9.854 1.00 29.92 397 GLY A O 1
ATOM 3026 N N . GLU A 1 418 ? 38.606 41.051 8.684 1.00 23.24 398 GLU A N 1
ATOM 3027 C CA . GLU A 1 418 ? 38.510 39.899 7.710 1.00 23.76 398 GLU A CA 1
ATOM 3028 C C . GLU A 1 418 ? 39.313 38.695 8.206 1.00 25.41 398 GLU A C 1
ATOM 3029 O O . GLU A 1 418 ? 40.255 38.858 9.035 1.00 23.53 398 GLU A O 1
ATOM 3035 N N . TYR A 1 419 ? 38.931 37.497 7.765 1.00 22.07 399 TYR A N 1
ATOM 3036 C CA . TYR A 1 419 ? 39.558 36.259 8.299 1.00 22.32 399 TYR A CA 1
ATOM 3037 C C . TYR A 1 419 ? 39.365 35.145 7.287 1.00 27.66 399 TYR A C 1
ATOM 3038 O O . TYR A 1 419 ? 38.340 35.177 6.525 1.00 25.40 399 TYR A O 1
ATOM 3047 N N . ASP A 1 420 ? 40.249 34.164 7.255 1.00 22.00 400 ASP A N 1
ATOM 3048 C CA . ASP A 1 420 ? 40.175 33.093 6.270 1.00 23.60 400 ASP A CA 1
ATOM 3049 C C . ASP A 1 420 ? 41.084 31.990 6.742 1.00 20.71 400 ASP A C 1
ATOM 3050 O O . ASP A 1 420 ? 42.233 32.229 6.919 1.00 23.76 400 ASP A O 1
ATOM 3055 N N . ASP A 1 421 ? 40.536 30.824 6.990 1.00 22.30 401 ASP A N 1
ATOM 3056 C CA . ASP A 1 421 ? 41.303 29.677 7.449 1.00 21.46 401 ASP A CA 1
ATOM 3057 C C . ASP A 1 421 ? 41.572 28.654 6.345 1.00 25.41 401 ASP A C 1
ATOM 3058 O O . ASP A 1 421 ? 41.795 27.536 6.629 1.00 29.77 401 ASP A O 1
ATOM 3063 N N . SER A 1 422 ? 41.554 29.089 5.101 1.00 31.30 402 SER A N 1
ATOM 3064 C CA . SER A 1 422 ? 41.712 28.170 3.987 1.00 33.09 402 SER A CA 1
ATOM 3065 C C . SER A 1 422 ? 43.154 27.723 3.746 1.00 32.22 402 SER A C 1
ATOM 3066 O O . SER A 1 422 ? 43.352 26.594 3.395 1.00 32.34 402 SER A O 1
ATOM 3069 N N . GLU A 1 423 ? 44.122 28.610 3.942 1.00 26.22 403 GLU A N 1
ATOM 3070 C CA . GLU A 1 423 ? 45.553 28.314 3.806 1.00 24.11 403 GLU A CA 1
ATOM 3071 C C . GLU A 1 423 ? 46.187 28.183 5.221 1.00 28.22 403 GLU A C 1
ATOM 3072 O O . GLU A 1 423 ? 46.825 27.206 5.535 1.00 23.32 403 GLU A O 1
ATOM 3078 N N . GLY A 1 424 ? 45.953 29.191 6.047 1.00 25.04 404 GLY A N 1
ATOM 3079 C CA . GLY A 1 424 ? 46.422 29.209 7.409 1.00 23.55 404 GLY A CA 1
ATOM 3080 C C . GLY A 1 424 ? 45.376 29.885 8.250 1.00 27.06 404 GLY A C 1
ATOM 3081 O O . GLY A 1 424 ? 44.400 30.292 7.753 1.00 21.97 404 GLY A O 1
ATOM 3082 N N . TYR A 1 425 ? 45.605 29.985 9.544 1.00 21.18 405 TYR A N 1
ATOM 3083 C CA . TYR A 1 425 ? 44.606 30.532 10.446 1.00 19.23 405 TYR A CA 1
ATOM 3084 C C . TYR A 1 425 ? 44.703 32.062 10.501 1.00 22.18 405 TYR A C 1
ATOM 3085 O O . TYR A 1 425 ? 45.083 32.640 11.481 1.00 19.82 405 TYR A O 1
ATOM 3094 N N . PHE A 1 426 ? 44.390 32.687 9.386 1.00 21.59 406 PHE A N 1
ATOM 3095 C CA . PHE A 1 426 ? 44.673 34.046 9.253 1.00 17.90 406 PHE A CA 1
ATOM 3096 C C . PHE A 1 426 ? 43.521 34.965 9.696 1.00 23.97 406 PHE A C 1
ATOM 3097 O O . PHE A 1 426 ? 42.396 34.860 9.195 1.00 22.85 406 PHE A O 1
ATOM 3105 N N . VAL A 1 427 ? 43.884 35.976 10.530 1.00 21.81 407 VAL A N 1
ATOM 3106 C CA . VAL A 1 427 ? 42.896 37.027 10.933 1.00 18.25 407 VAL A CA 1
ATOM 3107 C C . VAL A 1 427 ? 43.598 38.308 10.719 1.00 19.79 407 VAL A C 1
ATOM 3108 O O . VAL A 1 427 ? 44.776 38.476 11.174 1.00 21.70 407 VAL A O 1
ATOM 3112 N N . ARG A 1 428 ? 42.981 39.327 10.066 1.00 17.26 408 ARG A N 1
ATOM 3113 C CA . ARG A 1 428 ? 43.615 40.608 9.817 1.00 20.79 408 ARG A CA 1
ATOM 3114 C C . ARG A 1 428 ? 43.692 41.497 11.091 1.00 17.21 408 ARG A C 1
ATOM 3115 O O . ARG A 1 428 ? 42.852 41.324 11.980 1.00 20.38 408 ARG A O 1
ATOM 3123 N N . PRO A 1 429 ? 44.698 42.326 11.136 1.00 20.56 409 PRO A N 1
ATOM 3124 C CA . PRO A 1 429 ? 44.786 43.321 12.230 1.00 19.76 409 PRO A CA 1
ATOM 3125 C C . PRO A 1 429 ? 43.465 44.071 12.163 1.00 22.33 409 PRO A C 1
ATOM 3126 O O . PRO A 1 429 ? 43.038 44.497 11.082 1.00 23.52 409 PRO A O 1
ATOM 3130 N N . THR A 1 430 ? 42.845 44.196 13.305 1.00 18.27 410 THR A N 1
ATOM 3131 C CA . THR A 1 430 ? 41.526 44.795 13.393 1.00 19.58 410 THR A CA 1
ATOM 3132 C C . THR A 1 430 ? 41.525 45.892 14.444 1.00 20.32 410 THR A C 1
ATOM 3133 O O . THR A 1 430 ? 41.991 45.636 15.550 1.00 23.00 410 THR A O 1
ATOM 3137 N N . VAL A 1 431 ? 40.938 47.044 14.066 1.00 19.76 411 VAL A N 1
ATOM 3138 C CA . VAL A 1 431 ? 40.812 48.174 15.004 1.00 18.77 411 VAL A CA 1
ATOM 3139 C C . VAL A 1 431 ? 39.327 48.436 15.176 1.00 20.68 411 VAL A C 1
ATOM 3140 O O . VAL A 1 431 ? 38.612 48.625 14.157 1.00 20.98 411 VAL A O 1
ATOM 3144 N N . LEU A 1 432 ? 38.888 48.383 16.429 1.00 18.72 412 LEU A N 1
ATOM 3145 C CA . LEU A 1 432 ? 37.470 48.635 16.755 1.00 20.48 412 LEU A CA 1
ATOM 3146 C C . LEU A 1 432 ? 37.410 50.032 17.425 1.00 25.38 412 LEU A C 1
ATOM 3147 O O . LEU A 1 432 ? 38.350 50.421 18.174 1.00 24.97 412 LEU A O 1
ATOM 3152 N N . LEU A 1 433 ? 36.422 50.837 17.024 1.00 22.52 413 LEU A N 1
ATOM 3153 C CA . LEU A 1 433 ? 36.180 52.109 17.772 1.00 20.82 413 LEU A CA 1
ATOM 3154 C C . LEU A 1 433 ? 35.064 51.907 18.743 1.00 24.90 413 LEU A C 1
ATOM 3155 O O . LEU A 1 433 ? 33.940 51.459 18.359 1.00 27.62 413 LEU A O 1
ATOM 3160 N N . SER A 1 434 ? 35.342 52.185 19.989 1.00 22.95 414 SER A N 1
ATOM 3161 C CA . SER A 1 434 ? 34.417 51.966 21.039 1.00 28.83 414 SER A CA 1
ATOM 3162 C C . SER A 1 434 ? 33.960 53.291 21.600 1.00 35.83 414 SER A C 1
ATOM 3163 O O . SER A 1 434 ? 34.748 54.105 21.957 1.00 29.51 414 SER A O 1
ATOM 3166 N N . ASP A 1 435 ? 32.658 53.472 21.694 1.00 37.78 415 ASP A N 1
ATOM 3167 C CA . ASP A 1 435 ? 32.129 54.720 22.179 1.00 39.63 415 ASP A CA 1
ATOM 3168 C C . ASP A 1 435 ? 32.021 54.727 23.687 1.00 33.48 415 ASP A C 1
ATOM 3169 O O . ASP A 1 435 ? 31.822 55.749 24.252 1.00 43.37 415 ASP A O 1
ATOM 3174 N N . ASP A 1 436 ? 32.141 53.586 24.329 1.00 33.70 416 ASP A N 1
ATOM 3175 C CA . ASP A 1 436 ? 31.993 53.492 25.759 1.00 37.28 416 ASP A CA 1
ATOM 3176 C C . ASP A 1 436 ? 33.318 53.174 26.442 1.00 46.85 416 ASP A C 1
ATOM 3177 O O . ASP A 1 436 ? 33.888 52.136 26.205 1.00 46.78 416 ASP A O 1
ATOM 3182 N N . PRO A 1 437 ? 33.785 54.144 27.346 1.00 47.48 417 PRO A N 1
ATOM 3183 C CA . PRO A 1 437 ? 35.070 53.779 27.969 1.00 52.47 417 PRO A CA 1
ATOM 3184 C C . PRO A 1 437 ? 34.976 52.528 28.821 1.00 54.98 417 PRO A C 1
ATOM 3185 O O . PRO A 1 437 ? 35.972 52.042 29.269 1.00 62.08 417 PRO A O 1
ATOM 3189 N N . THR A 1 438 ? 33.798 51.956 28.980 1.00 59.49 418 THR A N 1
ATOM 3190 C CA . THR A 1 438 ? 33.708 50.581 29.477 1.00 62.16 418 THR A CA 1
ATOM 3191 C C . THR A 1 438 ? 33.891 49.552 28.356 1.00 65.62 418 THR A C 1
ATOM 3192 O O . THR A 1 438 ? 34.048 48.347 28.616 1.00 67.49 418 THR A O 1
ATOM 3196 N N . TYR A 1 446 ? 40.572 36.482 24.991 1.00 72.59 426 TYR A N 1
ATOM 3197 C CA . TYR A 1 446 ? 41.240 35.581 24.030 1.00 70.61 426 TYR A CA 1
ATOM 3198 C C . TYR A 1 446 ? 42.160 36.390 23.175 1.00 57.89 426 TYR A C 1
ATOM 3199 O O . TYR A 1 446 ? 41.848 37.535 22.857 1.00 55.27 426 TYR A O 1
ATOM 3208 N N . PHE A 1 447 ? 43.294 35.777 22.829 1.00 46.47 427 PHE A N 1
ATOM 3209 C CA . PHE A 1 447 ? 44.412 36.423 22.209 1.00 36.59 427 PHE A CA 1
ATOM 3210 C C . PHE A 1 447 ? 44.122 36.620 20.723 1.00 27.74 427 PHE A C 1
ATOM 3211 O O . PHE A 1 447 ? 43.676 35.672 20.070 1.00 31.95 427 PHE A O 1
ATOM 3219 N N . GLY A 1 448 ? 44.466 37.756 20.176 1.00 23.33 428 GLY A N 1
ATOM 3220 C CA . GLY A 1 448 ? 44.384 37.938 18.757 1.00 21.56 428 GLY A CA 1
ATOM 3221 C C . GLY A 1 448 ? 44.645 39.347 18.362 1.00 21.67 428 GLY A C 1
ATOM 3222 O O . GLY A 1 448 ? 44.814 40.179 19.154 1.00 23.16 428 GLY A O 1
ATOM 3223 N N . PRO A 1 449 ? 44.651 39.526 16.982 1.00 18.00 429 PRO A N 1
ATOM 3224 C CA . PRO A 1 449 ? 45.080 40.838 16.553 1.00 17.55 429 PRO A CA 1
ATOM 3225 C C . PRO A 1 449 ? 43.942 41.852 16.554 1.00 18.04 429 PRO A C 1
ATOM 3226 O O . PRO A 1 449 ? 43.670 42.429 15.566 1.00 20.07 429 PRO A O 1
ATOM 3230 N N . LEU A 1 450 ? 43.335 42.056 17.700 1.00 20.75 430 LEU A N 1
ATOM 3231 C CA . LEU A 1 450 ? 42.239 43.002 17.824 1.00 20.78 430 LEU A CA 1
ATOM 3232 C C . LEU A 1 450 ? 42.567 44.108 18.804 1.00 23.50 430 LEU A C 1
ATOM 3233 O O . LEU A 1 450 ? 42.995 43.841 19.884 1.00 27.44 430 LEU A O 1
ATOM 3238 N N . LEU A 1 451 ? 42.352 45.337 18.399 1.00 19.35 431 LEU A N 1
ATOM 3239 C CA . LEU A 1 451 ? 42.591 46.499 19.228 1.00 18.00 431 LEU A CA 1
ATOM 3240 C C . LEU A 1 451 ? 41.329 47.334 19.296 1.00 18.94 431 LEU A C 1
ATOM 3241 O O . LEU A 1 451 ? 40.824 47.685 18.300 1.00 19.75 431 LEU A O 1
ATOM 3246 N N . SER A 1 452 ? 40.889 47.616 20.510 1.00 18.09 432 SER A N 1
ATOM 3247 C CA . SER A 1 452 ? 39.718 48.494 20.735 1.00 20.66 432 SER A CA 1
ATOM 3248 C C . SER A 1 452 ? 40.220 49.906 21.129 1.00 22.31 432 SER A C 1
ATOM 3249 O O . SER A 1 452 ? 40.961 50.003 22.140 1.00 22.97 432 SER A O 1
ATOM 3252 N N . VAL A 1 453 ? 39.773 50.950 20.458 1.00 18.07 433 VAL A N 1
ATOM 3253 C CA . VAL A 1 453 ? 40.257 52.331 20.763 1.00 18.13 433 VAL A CA 1
ATOM 3254 C C . VAL A 1 453 ? 39.031 53.089 21.243 1.00 21.90 433 VAL A C 1
ATOM 3255 O O . VAL A 1 453 ? 37.990 53.116 20.527 1.00 21.58 433 VAL A O 1
ATOM 3259 N N . HIS A 1 454 ? 39.193 53.760 22.394 1.00 18.52 434 HIS A N 1
ATOM 3260 C CA . HIS A 1 454 ? 38.140 54.689 22.837 1.00 19.82 434 HIS A CA 1
ATOM 3261 C C . HIS A 1 454 ? 38.736 56.076 22.814 1.00 21.54 434 HIS A C 1
ATOM 3262 O O . HIS A 1 454 ? 39.844 56.331 23.409 1.00 21.54 434 HIS A O 1
ATOM 3269 N N . VAL A 1 455 ? 38.118 56.971 22.106 1.00 20.80 435 VAL A N 1
ATOM 3270 C CA . VAL A 1 455 ? 38.648 58.387 22.005 1.00 20.25 435 VAL A CA 1
ATOM 3271 C C . VAL A 1 455 ? 37.941 59.275 23.014 1.00 24.76 435 VAL A C 1
ATOM 3272 O O . VAL A 1 455 ? 36.660 59.230 23.087 1.00 24.71 435 VAL A O 1
ATOM 3276 N N . TYR A 1 456 ? 38.687 59.972 23.866 1.00 21.63 436 TYR A N 1
ATOM 3277 C CA . TYR A 1 456 ? 38.034 60.625 25.025 1.00 21.09 436 TYR A CA 1
ATOM 3278 C C . TYR A 1 456 ? 38.431 62.095 24.961 1.00 23.30 436 TYR A C 1
ATOM 3279 O O . TYR A 1 456 ? 39.468 62.451 24.403 1.00 20.02 436 TYR A O 1
ATOM 3288 N N . PRO A 1 457 ? 37.537 63.007 25.447 1.00 26.51 437 PRO A N 1
ATOM 3289 C CA . PRO A 1 457 ? 37.922 64.405 25.339 1.00 24.84 437 PRO A CA 1
ATOM 3290 C C . PRO A 1 457 ? 39.147 64.696 26.240 1.00 18.89 437 PRO A C 1
ATOM 3291 O O . PRO A 1 457 ? 39.231 64.279 27.407 1.00 22.65 437 PRO A O 1
ATOM 3295 N N . ASP A 1 458 ? 40.024 65.553 25.703 1.00 21.79 438 ASP A N 1
ATOM 3296 C CA . ASP A 1 458 ? 41.340 65.777 26.344 1.00 24.18 438 ASP A CA 1
ATOM 3297 C C . ASP A 1 458 ? 41.205 66.069 27.849 1.00 22.33 438 ASP A C 1
ATOM 3298 O O . ASP A 1 458 ? 41.974 65.548 28.719 1.00 22.67 438 ASP A O 1
ATOM 3303 N N . GLU A 1 459 ? 40.163 66.864 28.192 1.00 22.86 439 GLU A N 1
ATOM 3304 C CA . GLU A 1 459 ? 40.110 67.356 29.598 1.00 22.86 439 GLU A CA 1
ATOM 3305 C C . GLU A 1 459 ? 39.582 66.296 30.570 1.00 28.30 439 GLU A C 1
ATOM 3306 O O . GLU A 1 459 ? 39.571 66.497 31.780 1.00 27.81 439 GLU A O 1
ATOM 3312 N N . ARG A 1 460 ? 39.209 65.115 30.062 1.00 24.62 440 ARG A N 1
ATOM 3313 C CA . ARG A 1 460 ? 38.717 64.071 30.934 1.00 24.17 440 ARG A CA 1
ATOM 3314 C C . ARG A 1 460 ? 39.801 62.968 31.164 1.00 21.33 440 ARG A C 1
ATOM 3315 O O . ARG A 1 460 ? 39.476 61.878 31.607 1.00 22.07 440 ARG A O 1
ATOM 3323 N N . TYR A 1 461 ? 41.049 63.374 31.065 1.00 22.62 441 TYR A N 1
ATOM 3324 C CA . TYR A 1 461 ? 42.176 62.414 31.333 1.00 21.35 441 TYR A CA 1
ATOM 3325 C C . TYR A 1 461 ? 42.052 61.777 32.734 1.00 21.70 441 TYR A C 1
ATOM 3326 O O . TYR A 1 461 ? 42.097 60.555 32.865 1.00 21.01 441 TYR A O 1
ATOM 3335 N N . GLU A 1 462 ? 41.836 62.550 33.767 1.00 21.46 442 GLU A N 1
ATOM 3336 C CA . GLU A 1 462 ? 41.749 61.973 35.094 1.00 25.37 442 GLU A CA 1
ATOM 3337 C C . GLU A 1 462 ? 40.550 61.085 35.300 1.00 24.32 442 GLU A C 1
ATOM 3338 O O . GLU A 1 462 ? 40.596 60.165 36.040 1.00 24.47 442 GLU A O 1
ATOM 3344 N N . GLN A 1 463 ? 39.476 61.413 34.622 1.00 22.57 443 GLN A N 1
ATOM 3345 C CA . GLN A 1 463 ? 38.298 60.598 34.696 1.00 24.09 443 GLN A CA 1
ATOM 3346 C C . GLN A 1 463 ? 38.493 59.277 33.987 1.00 21.37 443 GLN A C 1
ATOM 3347 O O . GLN A 1 463 ? 38.017 58.291 34.423 1.00 25.43 443 GLN A O 1
ATOM 3353 N N . ILE A 1 464 ? 39.238 59.284 32.906 1.00 21.86 444 ILE A N 1
ATOM 3354 C CA . ILE A 1 464 ? 39.558 58.061 32.211 1.00 21.13 444 ILE A CA 1
ATOM 3355 C C . ILE A 1 464 ? 40.434 57.164 33.078 1.00 21.17 444 ILE A C 1
ATOM 3356 O O . ILE A 1 464 ? 40.255 55.986 33.091 1.00 20.80 444 ILE A O 1
ATOM 3361 N N . LEU A 1 465 ? 41.381 57.761 33.777 1.00 21.83 445 LEU A N 1
ATOM 3362 C CA . LEU A 1 465 ? 42.191 57.011 34.704 1.00 19.82 445 LEU A CA 1
ATOM 3363 C C . LEU A 1 465 ? 41.344 56.329 35.754 1.00 22.75 445 LEU A C 1
ATOM 3364 O O . LEU A 1 465 ? 41.606 55.239 36.096 1.00 22.89 445 LEU A O 1
ATOM 3369 N N . ASP A 1 466 ? 40.316 56.992 36.243 1.00 22.08 446 ASP A N 1
ATOM 3370 C CA . ASP A 1 466 ? 39.394 56.365 37.175 1.00 25.70 446 ASP A CA 1
ATOM 3371 C C . ASP A 1 466 ? 38.632 55.194 36.591 1.00 25.06 446 ASP A C 1
ATOM 3372 O O . ASP A 1 466 ? 38.458 54.194 37.209 1.00 28.07 446 ASP A O 1
ATOM 3377 N N . VAL A 1 467 ? 38.117 55.376 35.401 1.00 23.28 447 VAL A N 1
ATOM 3378 C CA . VAL A 1 467 ? 37.471 54.307 34.695 1.00 26.95 447 VAL A CA 1
ATOM 3379 C C . VAL A 1 467 ? 38.374 53.072 34.574 1.00 28.87 447 VAL A C 1
ATOM 3380 O O . VAL A 1 467 ? 37.949 51.983 34.817 1.00 30.83 447 VAL A O 1
ATOM 3384 N N . ILE A 1 468 ? 39.611 53.277 34.170 1.00 25.91 448 ILE A N 1
ATOM 3385 C CA . ILE A 1 468 ? 40.536 52.178 34.033 1.00 25.02 448 ILE A CA 1
ATOM 3386 C C . ILE A 1 468 ? 40.726 51.481 35.365 1.00 28.70 448 ILE A C 1
ATOM 3387 O O . ILE A 1 468 ? 40.691 50.294 35.456 1.00 29.71 448 ILE A O 1
ATOM 3392 N N . ASP A 1 469 ? 40.920 52.249 36.400 1.00 25.71 449 ASP A N 1
ATOM 3393 C CA . ASP A 1 469 ? 41.188 51.641 37.712 1.00 30.39 449 ASP A CA 1
ATOM 3394 C C . ASP A 1 469 ? 39.979 50.817 38.131 1.00 37.67 449 ASP A C 1
ATOM 3395 O O . ASP A 1 469 ? 40.152 49.678 38.606 1.00 36.17 449 ASP A O 1
ATOM 3400 N N . THR A 1 470 ? 38.779 51.380 37.987 1.00 33.82 450 THR A N 1
ATOM 3401 C CA . THR A 1 470 ? 37.550 50.622 38.306 1.00 36.27 450 THR A CA 1
ATOM 3402 C C . THR A 1 470 ? 37.364 49.347 37.461 1.00 34.84 450 THR A C 1
ATOM 3403 O O . THR A 1 470 ? 36.978 48.323 38.016 1.00 41.53 450 THR A O 1
ATOM 3407 N N . GLY A 1 471 ? 37.681 49.360 36.175 1.00 39.45 451 GLY A N 1
ATOM 3408 C CA . GLY A 1 471 ? 37.709 48.117 35.370 1.00 43.11 451 GLY A CA 1
ATOM 3409 C C . GLY A 1 471 ? 38.982 47.223 35.443 1.00 47.91 451 GLY A C 1
ATOM 3410 O O . GLY A 1 471 ? 39.181 46.378 34.567 1.00 52.87 451 GLY A O 1
ATOM 3411 N N . SER A 1 472 ? 39.793 47.331 36.492 1.00 44.79 452 SER A N 1
ATOM 3412 C CA . SER A 1 472 ? 41.120 46.694 36.520 1.00 48.20 452 SER A CA 1
ATOM 3413 C C . SER A 1 472 ? 41.342 45.259 36.995 1.00 53.50 452 SER A C 1
ATOM 3414 O O . SER A 1 472 ? 42.407 44.941 37.470 1.00 47.58 452 SER A O 1
ATOM 3417 N N . ARG A 1 473 ? 40.402 44.367 36.782 1.00 64.97 453 ARG A N 1
ATOM 3418 C CA . ARG A 1 473 ? 40.630 42.991 37.196 1.00 62.49 453 ARG A CA 1
ATOM 3419 C C . ARG A 1 473 ? 41.695 42.196 36.442 1.00 64.16 453 ARG A C 1
ATOM 3420 O O . ARG A 1 473 ? 42.474 41.524 37.056 1.00 52.04 453 ARG A O 1
ATOM 3428 N N . TYR A 1 474 ? 41.759 42.272 35.117 1.00 66.13 454 TYR A N 1
ATOM 3429 C CA . TYR A 1 474 ? 42.651 41.369 34.346 1.00 64.51 454 TYR A CA 1
ATOM 3430 C C . TYR A 1 474 ? 43.778 42.049 33.645 1.00 57.99 454 TYR A C 1
ATOM 3431 O O . TYR A 1 474 ? 44.330 41.626 32.595 1.00 45.50 454 TYR A O 1
ATOM 3440 N N . ALA A 1 475 ? 44.074 43.148 34.304 1.00 53.76 455 ALA A N 1
ATOM 3441 C CA . ALA A 1 475 ? 45.058 44.105 33.963 1.00 48.15 455 ALA A CA 1
ATOM 3442 C C . ALA A 1 475 ? 46.428 43.600 34.292 1.00 36.06 455 ALA A C 1
ATOM 3443 O O . ALA A 1 475 ? 46.810 43.597 35.411 1.00 44.88 455 ALA A O 1
ATOM 3445 N N . LEU A 1 476 ? 47.157 43.203 33.292 1.00 33.08 456 LEU A N 1
ATOM 3446 C CA . LEU A 1 476 ? 48.515 42.792 33.477 1.00 34.50 456 LEU A CA 1
ATOM 3447 C C . LEU A 1 476 ? 49.450 43.941 33.294 1.00 32.82 456 LEU A C 1
ATOM 3448 O O . LEU A 1 476 ? 50.341 44.122 34.066 1.00 31.63 456 LEU A O 1
ATOM 3453 N N . THR A 1 477 ? 49.293 44.670 32.211 1.00 27.08 457 THR A N 1
ATOM 3454 C CA . THR A 1 477 ? 50.274 45.719 31.983 1.00 24.77 457 THR A CA 1
ATOM 3455 C C . THR A 1 477 ? 49.515 46.961 31.549 1.00 25.69 457 THR A C 1
ATOM 3456 O O . THR A 1 477 ? 48.387 46.928 31.017 1.00 25.11 457 THR A O 1
ATOM 3460 N N . GLY A 1 478 ? 50.072 48.105 31.872 1.00 18.08 458 GLY A N 1
ATOM 3461 C CA . GLY A 1 478 ? 49.414 49.360 31.425 1.00 19.44 458 GLY A CA 1
ATOM 3462 C C . GLY A 1 478 ? 50.515 50.289 30.901 1.00 18.18 458 GLY A C 1
ATOM 3463 O O . GLY A 1 478 ? 51.727 50.082 31.185 1.00 17.21 458 GLY A O 1
ATOM 3464 N N . ALA A 1 479 ? 50.150 51.241 30.018 1.00 16.19 459 ALA A N 1
ATOM 3465 C CA . ALA A 1 479 ? 51.180 52.211 29.550 1.00 15.94 459 ALA A CA 1
ATOM 3466 C C . ALA A 1 479 ? 50.514 53.552 29.503 1.00 16.50 459 ALA A C 1
ATOM 3467 O O . ALA A 1 479 ? 49.259 53.648 29.238 1.00 18.11 459 ALA A O 1
ATOM 3469 N N . VAL A 1 480 ? 51.289 54.601 29.776 1.00 14.89 460 VAL A N 1
ATOM 3470 C CA . VAL A 1 480 ? 50.851 55.968 29.518 1.00 16.60 460 VAL A CA 1
ATOM 3471 C C . VAL A 1 480 ? 51.747 56.582 28.493 1.00 17.20 460 VAL A C 1
ATOM 3472 O O . VAL A 1 480 ? 53.023 56.397 28.513 1.00 15.98 460 VAL A O 1
ATOM 3476 N N . ILE A 1 481 ? 51.158 57.202 27.488 1.00 15.52 461 ILE A N 1
ATOM 3477 C CA . ILE A 1 481 ? 52.006 57.948 26.534 1.00 15.72 461 ILE A CA 1
ATOM 3478 C C . ILE A 1 481 ? 51.743 59.431 26.759 1.00 15.31 461 ILE A C 1
ATOM 3479 O O . ILE A 1 481 ? 50.531 59.871 26.679 1.00 16.46 461 ILE A O 1
ATOM 3484 N N . ALA A 1 482 ? 52.782 60.167 27.106 1.00 15.14 462 ALA A N 1
ATOM 3485 C CA . ALA A 1 482 ? 52.577 61.642 27.581 1.00 15.10 462 ALA A CA 1
ATOM 3486 C C . ALA A 1 482 ? 53.985 62.190 27.684 1.00 16.08 462 ALA A C 1
ATOM 3487 O O . ALA A 1 482 ? 54.868 61.538 28.273 1.00 17.10 462 ALA A O 1
ATOM 3489 N N . ASP A 1 483 ? 54.215 63.346 27.122 1.00 15.82 463 ASP A N 1
ATOM 3490 C CA . ASP A 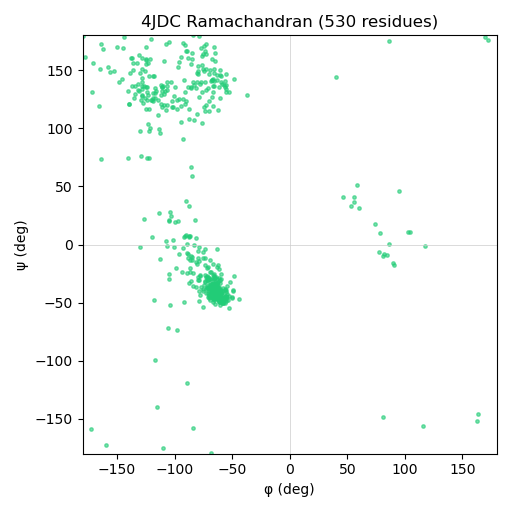1 483 ? 55.535 64.005 27.391 1.00 17.85 463 ASP A CA 1
ATOM 3491 C C . ASP A 1 483 ? 55.430 64.828 28.680 1.00 20.41 463 ASP A C 1
ATOM 3492 O O . ASP A 1 483 ? 56.474 65.160 29.249 1.00 18.91 463 ASP A O 1
ATOM 3497 N N . ASP A 1 484 ? 54.234 65.186 29.100 1.00 16.85 464 ASP A N 1
ATOM 3498 C CA . ASP A 1 484 ? 54.018 66.031 30.256 1.00 21.33 464 ASP A CA 1
ATOM 3499 C C . ASP A 1 484 ? 54.293 65.278 31.547 1.00 18.51 464 ASP A C 1
ATOM 3500 O O . ASP A 1 484 ? 53.663 64.308 31.806 1.00 20.32 464 ASP A O 1
ATOM 3505 N N . ARG A 1 485 ? 55.232 65.738 32.352 1.00 18.30 465 ARG A N 1
ATOM 3506 C CA . ARG A 1 485 ? 55.661 64.953 33.507 1.00 18.51 465 ARG A CA 1
ATOM 3507 C C . ARG A 1 485 ? 54.552 64.789 34.546 1.00 19.53 465 ARG A C 1
ATOM 3508 O O . ARG A 1 485 ? 54.403 63.768 35.150 1.00 18.76 465 ARG A O 1
ATOM 3516 N N . GLN A 1 486 ? 53.776 65.833 34.714 1.00 19.96 466 GLN A N 1
ATOM 3517 C CA . GLN A 1 486 ? 52.646 65.767 35.622 1.00 20.70 466 GLN A CA 1
ATOM 3518 C C . GLN A 1 486 ? 51.659 64.720 35.176 1.00 18.30 466 GLN A C 1
ATOM 3519 O O . GLN A 1 486 ? 51.138 64.044 35.982 1.00 20.38 466 GLN A O 1
ATOM 3525 N N . ALA A 1 487 ? 51.395 64.634 33.882 1.00 16.53 467 ALA A N 1
ATOM 3526 C CA . ALA A 1 487 ? 50.507 63.583 33.436 1.00 16.56 467 ALA A CA 1
ATOM 3527 C C . ALA A 1 487 ? 51.079 62.198 33.675 1.00 15.44 467 ALA A C 1
ATOM 3528 O O . ALA A 1 487 ? 50.319 61.295 33.975 1.00 17.83 467 ALA A O 1
ATOM 3530 N N . VAL A 1 488 ? 52.341 62.036 33.395 1.00 16.47 468 VAL A N 1
ATOM 3531 C CA . VAL A 1 488 ? 52.999 60.715 33.643 1.00 15.40 468 VAL A CA 1
ATOM 3532 C C . VAL A 1 488 ? 52.865 60.373 35.138 1.00 16.52 468 VAL A C 1
ATOM 3533 O O . VAL A 1 488 ? 52.443 59.205 35.459 1.00 17.77 468 VAL A O 1
ATOM 3537 N N . LEU A 1 489 ? 53.217 61.280 36.064 1.00 17.51 469 LEU A N 1
ATOM 3538 C CA . LEU A 1 489 ? 53.159 60.950 37.473 1.00 19.10 469 LEU A CA 1
ATOM 3539 C C . LEU A 1 489 ? 51.718 60.691 37.916 1.00 18.20 469 LEU A C 1
ATOM 3540 O O . LEU A 1 489 ? 51.464 59.797 38.768 1.00 21.18 469 LEU A O 1
ATOM 3545 N N . THR A 1 490 ? 50.761 61.446 37.342 1.00 17.90 470 THR A N 1
ATOM 3546 C CA . THR A 1 490 ? 49.378 61.195 37.662 1.00 17.10 470 THR A CA 1
ATOM 3547 C C . THR A 1 490 ? 48.959 59.789 37.321 1.00 19.31 470 THR A C 1
ATOM 3548 O O . THR A 1 490 ? 48.299 59.121 38.114 1.00 19.34 470 THR A O 1
ATOM 3552 N N . ALA A 1 491 ? 49.340 59.353 36.092 1.00 18.00 471 ALA A N 1
ATOM 3553 C CA . ALA A 1 491 ? 49.091 57.939 35.686 1.00 17.12 471 ALA A CA 1
ATOM 3554 C C . ALA A 1 491 ? 49.798 56.928 36.634 1.00 18.42 471 ALA A C 1
ATOM 3555 O O . ALA A 1 491 ? 49.142 55.942 37.068 1.00 19.99 471 ALA A O 1
ATOM 3557 N N . LEU A 1 492 ? 51.060 57.195 36.964 1.00 18.15 472 LEU A N 1
ATOM 3558 C CA . LEU A 1 492 ? 51.802 56.179 37.792 1.00 20.46 472 LEU A CA 1
ATOM 3559 C C . LEU A 1 492 ? 51.152 56.056 39.163 1.00 20.88 472 LEU A C 1
ATOM 3560 O O . LEU A 1 492 ? 51.114 54.973 39.730 1.00 21.58 472 LEU A O 1
ATOM 3565 N N . ASP A 1 493 ? 50.644 57.183 39.667 1.00 18.31 473 ASP A N 1
ATOM 3566 C CA . ASP A 1 493 ? 49.991 57.158 40.951 1.00 21.38 473 ASP A CA 1
ATOM 3567 C C . ASP A 1 493 ? 48.584 56.626 40.921 1.00 20.94 473 ASP A C 1
ATOM 3568 O O . ASP A 1 493 ? 48.252 55.710 41.697 1.00 22.32 473 ASP A O 1
ATOM 3573 N N . ARG A 1 494 ? 47.734 57.113 39.998 1.00 20.31 474 ARG A N 1
ATOM 3574 C CA . ARG A 1 494 ? 46.297 56.818 40.065 1.00 21.79 474 ARG A CA 1
ATOM 3575 C C . ARG A 1 494 ? 46.134 55.319 39.692 1.00 22.99 474 ARG A C 1
ATOM 3576 O O . ARG A 1 494 ? 45.227 54.670 40.165 1.00 28.48 474 ARG A O 1
ATOM 3584 N N . LEU A 1 495 ? 47.033 54.799 38.842 1.00 20.95 475 LEU A N 1
ATOM 3585 C CA . LEU A 1 495 ? 46.899 53.434 38.351 1.00 20.47 475 LEU A CA 1
ATOM 3586 C C . LEU A 1 495 ? 47.895 52.508 39.029 1.00 22.94 475 LEU A C 1
ATOM 3587 O O . LEU A 1 495 ? 48.154 51.427 38.516 1.00 23.75 475 LEU A O 1
ATOM 3592 N N . ARG A 1 496 ? 48.394 52.930 40.182 1.00 20.63 476 ARG A N 1
ATOM 3593 C CA . ARG A 1 496 ? 49.412 52.135 40.865 1.00 20.63 476 ARG A CA 1
ATOM 3594 C C . ARG A 1 496 ? 48.978 50.714 41.147 1.00 24.22 476 ARG A C 1
ATOM 3595 O O . ARG A 1 496 ? 49.788 49.806 41.008 1.00 20.02 476 ARG A O 1
ATOM 3603 N N . PHE A 1 497 ? 47.725 50.535 41.501 1.00 24.46 477 PHE A N 1
ATOM 3604 C CA . PHE A 1 497 ? 47.219 49.224 41.810 1.00 27.79 477 PHE A CA 1
ATOM 3605 C C . PHE A 1 497 ? 46.425 48.594 40.699 1.00 31.88 477 PHE A C 1
ATOM 3606 O O . PHE A 1 497 ? 45.932 47.525 40.876 1.00 40.57 477 PHE A O 1
ATOM 3614 N N . ALA A 1 498 ? 46.344 49.247 39.561 1.00 28.84 478 ALA A N 1
ATOM 3615 C CA . ALA A 1 498 ? 45.521 48.797 38.471 1.00 32.51 478 ALA A CA 1
ATOM 3616 C C . ALA A 1 498 ? 46.220 47.917 37.452 1.00 32.56 478 ALA A C 1
ATOM 3617 O O . ALA A 1 498 ? 45.605 47.493 36.529 1.00 37.67 478 ALA A O 1
ATOM 3619 N N . ALA A 1 499 ? 47.504 47.696 37.606 1.00 28.79 479 ALA A N 1
ATOM 3620 C CA . ALA A 1 499 ? 48.265 46.889 36.701 1.00 29.76 479 ALA A CA 1
ATOM 3621 C C . ALA A 1 499 ? 49.591 46.524 37.325 1.00 30.71 479 ALA A C 1
ATOM 3622 O O . ALA A 1 499 ? 50.127 47.271 38.077 1.00 31.65 479 ALA A O 1
ATOM 3624 N N . GLY A 1 500 ? 50.144 45.380 36.961 1.00 25.21 480 GLY A N 1
ATOM 3625 C CA . GLY A 1 500 ? 51.370 44.924 37.570 1.00 23.52 480 GLY A CA 1
ATOM 3626 C C . GLY A 1 500 ? 52.678 45.396 36.976 1.00 27.56 480 GLY A C 1
ATOM 3627 O O . GLY A 1 500 ? 53.723 45.376 37.615 1.00 29.35 480 GLY A O 1
ATOM 3628 N N . ASN A 1 501 ? 52.632 45.771 35.728 1.00 21.67 481 ASN A N 1
ATOM 3629 C CA . ASN A 1 501 ? 53.760 46.357 35.105 1.00 23.43 481 ASN A CA 1
ATOM 3630 C C . ASN A 1 501 ? 53.260 47.598 34.404 1.00 22.85 481 ASN A C 1
ATOM 3631 O O . ASN A 1 501 ? 52.204 47.576 33.895 1.00 23.71 481 ASN A O 1
ATOM 3636 N N . PHE A 1 502 ? 54.008 48.687 34.489 1.00 18.49 482 PHE A N 1
ATOM 3637 C CA . PHE A 1 502 ? 53.591 49.959 33.898 1.00 18.42 482 PHE A CA 1
ATOM 3638 C C . PHE A 1 502 ? 54.680 50.561 33.009 1.00 20.14 482 PHE A C 1
ATOM 3639 O O . PHE A 1 502 ? 55.808 50.532 33.383 1.00 22.50 482 PHE A O 1
ATOM 3647 N N . TYR A 1 503 ? 54.315 51.073 31.838 1.00 15.53 483 TYR A N 1
ATOM 3648 C CA . TYR A 1 503 ? 55.274 51.526 30.896 1.00 16.36 483 TYR A CA 1
ATOM 3649 C C . TYR A 1 503 ? 54.975 53.010 30.589 1.00 15.51 483 TYR A C 1
ATOM 3650 O O . TYR A 1 503 ? 53.791 53.441 30.612 1.00 17.56 483 TYR A O 1
ATOM 3659 N N . VAL A 1 504 ? 56.035 53.827 30.363 1.00 14.38 484 VAL A N 1
ATOM 3660 C CA . VAL A 1 504 ? 55.861 55.270 30.057 1.00 12.74 484 VAL A CA 1
ATOM 3661 C C . VAL A 1 504 ? 56.516 55.409 28.677 1.00 14.65 484 VAL A C 1
ATOM 3662 O O . VAL A 1 504 ? 57.715 55.120 28.460 1.00 15.44 484 VAL A O 1
ATOM 3666 N N . ASN A 1 505 ? 55.712 55.931 27.755 1.00 15.61 485 ASN A N 1
ATOM 3667 C CA . ASN A 1 505 ? 56.177 56.216 26.377 1.00 15.25 485 ASN A CA 1
ATOM 3668 C C . ASN A 1 505 ? 56.773 55.081 25.614 1.00 16.53 485 ASN A C 1
ATOM 3669 O O . ASN A 1 505 ? 57.674 55.275 24.829 1.00 17.42 485 ASN A O 1
ATOM 3674 N N . ASP A 1 506 ? 56.150 53.941 25.757 1.00 16.06 486 ASP A N 1
ATOM 3675 C CA . ASP A 1 506 ? 56.459 52.770 24.985 1.00 19.37 486 ASP A CA 1
ATOM 3676 C C . ASP A 1 506 ? 55.299 51.797 25.077 1.00 19.37 486 ASP A C 1
ATOM 3677 O O . ASP A 1 506 ? 54.453 51.944 25.889 1.00 20.04 486 ASP A O 1
ATOM 3682 N N . LYS A 1 507 ? 55.327 50.790 24.233 1.00 18.70 487 LYS A N 1
ATOM 3683 C CA . LYS A 1 507 ? 54.379 49.719 24.306 1.00 18.01 487 LYS A CA 1
ATOM 3684 C C . LYS A 1 507 ? 54.654 48.893 25.522 1.00 21.99 487 LYS A C 1
ATOM 3685 O O . LYS A 1 507 ? 55.744 48.742 25.965 1.00 22.43 487 LYS A O 1
ATOM 3691 N N . PRO A 1 508 ? 53.470 48.381 26.054 1.00 25.15 488 PRO A N 1
ATOM 3692 C CA . PRO A 1 508 ? 53.657 47.623 27.267 1.00 32.61 488 PRO A CA 1
ATOM 3693 C C . PRO A 1 508 ? 53.886 46.186 27.033 1.00 39.76 488 PRO A C 1
ATOM 3694 O O . PRO A 1 508 ? 53.438 45.388 27.790 1.00 47.63 488 PRO A O 1
ATOM 3698 N N . THR A 1 509 ? 54.603 45.861 25.991 1.00 44.70 489 THR A N 1
ATOM 3699 C CA . THR A 1 509 ? 54.870 44.482 25.684 1.00 52.69 489 THR A CA 1
ATOM 3700 C C . THR A 1 509 ? 56.369 44.364 25.594 1.00 63.71 489 THR A C 1
ATOM 3701 O O . THR A 1 509 ? 57.055 45.345 25.446 1.00 63.73 489 THR A O 1
ATOM 3705 N N . GLY A 1 510 ? 56.884 43.160 25.732 1.00 66.64 490 GLY A N 1
ATOM 3706 C CA . GLY A 1 510 ? 58.297 42.926 25.491 1.00 56.90 490 GLY A CA 1
ATOM 3707 C C . GLY A 1 510 ? 59.268 42.951 26.665 1.00 55.87 490 GLY A C 1
ATOM 3708 O O . GLY A 1 510 ? 60.321 43.539 26.558 1.00 53.28 490 GLY A O 1
ATOM 3709 N N . ALA A 1 511 ? 58.928 42.299 27.755 1.00 43.32 491 ALA A N 1
ATOM 3710 C CA . ALA A 1 511 ? 59.775 42.356 28.996 1.00 41.47 491 ALA A CA 1
ATOM 3711 C C . ALA A 1 511 ? 61.052 41.515 28.775 1.00 43.24 491 ALA A C 1
ATOM 3712 O O . ALA A 1 511 ? 60.969 40.433 28.249 1.00 44.04 491 ALA A O 1
ATOM 3714 N N . VAL A 1 512 ? 62.191 42.017 29.251 1.00 32.78 492 VAL A N 1
ATOM 3715 C CA . VAL A 1 512 ? 63.508 41.502 28.950 1.00 27.74 492 VAL A CA 1
ATOM 3716 C C . VAL A 1 512 ? 63.981 41.052 30.301 1.00 30.18 492 VAL A C 1
ATOM 3717 O O . VAL A 1 512 ? 63.774 41.767 31.301 1.00 25.07 492 VAL A O 1
ATOM 3721 N N . VAL A 1 513 ? 64.562 39.860 30.353 1.00 22.82 493 VAL A N 1
ATOM 3722 C CA . VAL A 1 513 ? 65.039 39.266 31.678 1.00 22.18 493 VAL A CA 1
ATOM 3723 C C . VAL A 1 513 ? 66.005 40.205 32.383 1.00 23.59 493 VAL A C 1
ATOM 3724 O O . VAL A 1 513 ? 66.957 40.723 31.787 1.00 24.72 493 VAL A O 1
ATOM 3728 N N . GLY A 1 514 ? 65.821 40.392 33.705 1.00 23.17 494 GLY A N 1
ATOM 3729 C CA . GLY A 1 514 ? 66.725 41.302 34.393 1.00 22.75 494 GLY A CA 1
ATOM 3730 C C . GLY A 1 514 ? 66.289 42.759 34.430 1.00 26.32 494 GLY A C 1
ATOM 3731 O O . GLY A 1 514 ? 66.809 43.591 35.271 1.00 23.15 494 GLY A O 1
ATOM 3732 N N . ARG A 1 515 ? 65.336 43.087 33.564 1.00 22.67 495 ARG A N 1
ATOM 3733 C CA . ARG A 1 515 ? 65.012 44.538 33.296 1.00 20.96 495 ARG A CA 1
ATOM 3734 C C . ARG A 1 515 ? 63.570 44.799 33.713 1.00 24.63 495 ARG A C 1
ATOM 3735 O O . ARG A 1 515 ? 63.269 45.839 34.357 1.00 26.19 495 ARG A O 1
ATOM 3743 N N . GLN A 1 516 ? 62.628 43.949 33.313 1.00 23.51 496 GLN A N 1
ATOM 3744 C CA . GLN A 1 516 ? 61.264 44.252 33.789 1.00 27.85 496 GLN A CA 1
ATOM 3745 C C . GLN A 1 516 ? 60.732 42.993 34.401 1.00 31.24 496 GLN A C 1
ATOM 3746 O O . GLN A 1 516 ? 59.868 42.342 33.730 1.00 37.12 496 GLN A O 1
ATOM 3752 N N . PRO A 1 517 ? 61.210 42.660 35.656 1.00 31.68 497 PRO A N 1
ATOM 3753 C CA . PRO A 1 517 ? 60.643 41.476 36.434 1.00 31.81 497 PRO A CA 1
ATOM 3754 C C . PRO A 1 517 ? 59.198 41.717 36.897 1.00 38.79 497 PRO A C 1
ATOM 3755 O O . PRO A 1 517 ? 58.603 42.757 36.525 1.00 34.77 497 PRO A O 1
ATOM 3759 N N . PHE A 1 518 ? 58.623 40.734 37.597 1.00 36.62 498 PHE A N 1
ATOM 3760 C CA . PHE A 1 518 ? 57.416 40.970 38.505 1.00 35.66 498 PHE A CA 1
ATOM 3761 C C . PHE A 1 518 ? 56.204 41.397 37.797 1.00 41.21 498 PHE A C 1
ATOM 3762 O O . PHE A 1 518 ? 56.039 41.113 36.585 1.00 43.23 498 PHE A O 1
ATOM 3770 N N A GLY A 1 519 ? 55.333 42.046 38.585 0.50 40.30 499 GLY A N 1
ATOM 3771 N N B GLY A 1 519 ? 55.308 42.064 38.515 0.50 43.51 499 GLY A N 1
ATOM 3772 C CA A GLY A 1 519 ? 53.950 42.382 38.281 0.50 35.72 499 GLY A CA 1
ATOM 3773 C CA B GLY A 1 519 ? 54.006 42.396 37.996 0.50 40.57 499 GLY A CA 1
ATOM 3774 C C A GLY A 1 519 ? 52.919 41.249 38.476 0.50 27.90 499 GLY A C 1
ATOM 3775 C C B GLY A 1 519 ? 53.267 41.214 37.362 0.50 39.98 499 GLY A C 1
ATOM 3776 O O A GLY A 1 519 ? 52.934 40.524 39.455 0.50 37.83 499 GLY A O 1
ATOM 3777 O O B GLY A 1 519 ? 53.821 40.470 36.621 0.50 33.20 499 GLY A O 1
ATOM 3778 N N . GLY A 1 520 ? 51.958 41.197 37.561 1.00 45.74 500 GLY A N 1
ATOM 3779 C CA . GLY A 1 520 ? 51.039 40.062 37.412 1.00 37.34 500 GLY A CA 1
ATOM 3780 C C . GLY A 1 520 ? 49.772 40.843 37.503 1.00 39.66 500 GLY A C 1
ATOM 3781 O O . GLY A 1 520 ? 49.784 42.092 37.803 1.00 34.95 500 GLY A O 1
ATOM 3782 N N . ALA A 1 521 ? 48.655 40.178 37.245 1.00 33.38 501 ALA A N 1
ATOM 3783 C CA . ALA A 1 521 ? 47.387 40.828 37.201 1.00 38.23 501 ALA A CA 1
ATOM 3784 C C . ALA A 1 521 ? 47.094 41.263 38.604 1.00 39.79 501 ALA A C 1
ATOM 3785 O O . ALA A 1 521 ? 47.654 40.698 39.566 1.00 31.97 501 ALA A O 1
ATOM 3787 N N . ARG A 1 522 ? 46.199 42.229 38.689 1.00 35.21 502 ARG A N 1
ATOM 3788 C CA . ARG A 1 522 ? 45.738 42.769 39.944 1.00 36.59 502 ARG A CA 1
ATOM 3789 C C . ARG A 1 522 ? 45.187 41.618 40.836 1.00 32.00 502 ARG A C 1
ATOM 3790 O O . ARG A 1 522 ? 44.384 40.746 40.383 1.00 31.02 502 ARG A O 1
ATOM 3798 N N . GLY A 1 523 ? 45.592 41.633 42.104 1.00 29.81 503 GLY A N 1
ATOM 3799 C CA . GLY A 1 523 ? 45.175 40.638 43.057 1.00 27.15 503 GLY A CA 1
ATOM 3800 C C . GLY A 1 523 ? 45.991 39.314 42.956 1.00 25.21 503 GLY A C 1
ATOM 3801 O O . GLY A 1 523 ? 45.838 38.474 43.813 1.00 27.80 503 GLY A O 1
ATOM 3802 N N . SER A 1 524 ? 46.827 39.131 41.921 1.00 23.98 504 SER A N 1
ATOM 3803 C CA . SER A 1 524 ? 47.537 37.841 41.847 1.00 24.76 504 SER A CA 1
ATOM 3804 C C . SER A 1 524 ? 48.653 37.752 42.908 1.00 30.62 504 SER A C 1
ATOM 3805 O O . SER A 1 524 ? 49.089 38.783 43.482 1.00 26.84 504 SER A O 1
ATOM 3808 N N . ASP A 1 525 ? 49.159 36.533 43.104 1.00 27.14 505 ASP A N 1
ATOM 3809 C CA . ASP A 1 525 ? 50.311 36.327 43.992 1.00 25.58 505 ASP A CA 1
ATOM 3810 C C . ASP A 1 525 ? 51.394 35.667 43.141 1.00 29.68 505 ASP A C 1
ATOM 3811 O O . ASP A 1 525 ? 51.616 34.423 43.238 1.00 27.69 505 ASP A O 1
ATOM 3816 N N . THR A 1 526 ? 51.998 36.493 42.297 1.00 28.54 506 THR A N 1
ATOM 3817 C CA . THR A 1 526 ? 52.933 35.954 41.301 1.00 33.85 506 THR A CA 1
ATOM 3818 C C . THR A 1 526 ? 54.307 36.684 41.373 1.00 32.83 506 THR A C 1
ATOM 3819 O O . THR A 1 526 ? 55.014 36.548 40.356 1.00 35.64 506 THR A O 1
ATOM 3823 N N . ASN A 1 527 ? 54.703 37.363 42.525 1.00 27.59 507 ASN A N 1
ATOM 3824 C CA . ASN A 1 527 ? 56.086 37.978 42.812 1.00 24.34 507 ASN A CA 1
ATOM 3825 C C . ASN A 1 527 ? 57.125 36.812 42.441 1.00 24.12 507 ASN A C 1
ATOM 3826 O O . ASN A 1 527 ? 58.282 37.138 42.173 1.00 25.25 507 ASN A O 1
ATOM 3831 N N . ASP A 1 528 ? 56.752 35.522 42.529 1.00 22.70 508 ASP A N 1
ATOM 3832 C CA . ASP A 1 528 ? 57.761 34.452 42.438 1.00 20.58 508 ASP A CA 1
ATOM 3833 C C . ASP A 1 528 ? 57.752 33.878 41.014 1.00 21.44 508 ASP A C 1
ATOM 3834 O O . ASP A 1 528 ? 58.359 32.843 40.795 1.00 21.21 508 ASP A O 1
ATOM 3839 N N . LYS A 1 529 ? 57.219 34.597 40.079 1.00 22.71 509 LYS A N 1
ATOM 3840 C CA . LYS A 1 529 ? 57.278 34.024 38.758 1.00 25.82 509 LYS A CA 1
ATOM 3841 C C . LYS A 1 529 ? 58.694 34.161 38.113 1.00 22.66 509 LYS A C 1
ATOM 3842 O O . LYS A 1 529 ? 59.605 34.796 38.615 1.00 20.15 509 LYS A O 1
ATOM 3848 N N . ALA A 1 530 ? 58.879 33.467 37.003 1.00 22.55 510 ALA A N 1
ATOM 3849 C CA . ALA A 1 530 ? 60.191 33.552 36.326 1.00 21.58 510 ALA A CA 1
ATOM 3850 C C . ALA A 1 530 ? 60.703 34.931 36.139 1.00 23.85 510 ALA A C 1
ATOM 3851 O O . ALA A 1 530 ? 59.939 35.851 35.810 1.00 25.02 510 ALA A O 1
ATOM 3853 N N . GLY A 1 531 ? 62.043 35.098 36.289 1.00 23.34 511 GLY A N 1
ATOM 3854 C CA . GLY A 1 531 ? 62.713 36.399 36.000 1.00 25.50 511 GLY A CA 1
ATOM 3855 C C . GLY A 1 531 ? 63.380 37.059 37.170 1.00 23.59 511 GLY A C 1
ATOM 3856 O O . GLY A 1 531 ? 63.928 38.163 37.013 1.00 23.39 511 GLY A O 1
ATOM 3857 N N . SER A 1 532 ? 63.289 36.440 38.313 1.00 22.58 512 SER A N 1
ATOM 3858 C CA . SER A 1 532 ? 63.999 36.909 39.430 1.00 22.78 512 SER A CA 1
ATOM 3859 C C . SER A 1 532 ? 64.427 35.733 40.244 1.00 18.28 512 SER A C 1
ATOM 3860 O O . SER A 1 532 ? 64.044 34.626 40.042 1.00 16.87 512 SER A O 1
ATOM 3863 N N . PRO A 1 533 ? 65.334 36.108 41.225 1.00 17.37 513 PRO A N 1
ATOM 3864 C CA . PRO A 1 533 ? 65.735 35.022 42.106 1.00 17.93 513 PRO A CA 1
ATOM 3865 C C . PRO A 1 533 ? 64.609 34.448 42.911 1.00 18.28 513 PRO A C 1
ATOM 3866 O O . PRO A 1 533 ? 64.765 33.400 43.417 1.00 17.51 513 PRO A O 1
ATOM 3870 N N . LEU A 1 534 ? 63.523 35.169 43.066 1.00 16.52 514 LEU A N 1
ATOM 3871 C CA . LEU A 1 534 ? 62.409 34.613 43.928 1.00 16.05 514 LEU A CA 1
ATOM 3872 C C . LEU A 1 534 ? 61.799 33.362 43.290 1.00 15.74 514 LEU A C 1
ATOM 3873 O O . LEU A 1 534 ? 61.410 32.452 43.982 1.00 17.99 514 LEU A O 1
ATOM 3878 N N . ASN A 1 535 ? 61.855 33.244 41.906 1.00 13.04 515 ASN A N 1
ATOM 3879 C CA . ASN A 1 535 ? 61.351 32.009 41.372 1.00 14.89 515 ASN A CA 1
ATOM 3880 C C . ASN A 1 535 ? 62.210 30.822 41.801 1.00 14.08 515 ASN A C 1
ATOM 3881 O O . ASN A 1 535 ? 61.754 29.727 42.071 1.00 15.47 515 ASN A O 1
ATOM 3886 N N . LEU A 1 536 ? 63.529 31.040 41.740 1.00 14.35 516 LEU A N 1
ATOM 3887 C CA . LEU A 1 536 ? 64.455 29.922 41.995 1.00 14.11 516 LEU A CA 1
ATOM 3888 C C . LEU A 1 536 ? 64.336 29.484 43.472 1.00 15.54 516 LEU A C 1
ATOM 3889 O O . LEU A 1 536 ? 64.454 28.282 43.841 1.00 16.39 516 LEU A O 1
ATOM 3894 N N . LEU A 1 537 ? 64.063 30.459 44.356 1.00 17.17 517 LEU A N 1
ATOM 3895 C CA . LEU A 1 537 ? 63.902 30.078 45.754 1.00 16.73 517 LEU A CA 1
ATOM 3896 C C . LEU A 1 537 ? 62.700 29.172 45.983 1.00 17.22 517 LEU A C 1
ATOM 3897 O O . LEU A 1 537 ? 62.677 28.354 46.909 1.00 17.25 517 LEU A O 1
ATOM 3902 N N . ARG A 1 538 ? 61.683 29.289 45.137 1.00 14.63 518 ARG A N 1
ATOM 3903 C CA . ARG A 1 538 ? 60.518 28.346 45.221 1.00 13.85 518 ARG A CA 1
ATOM 3904 C C . ARG A 1 538 ? 60.893 26.874 45.032 1.00 14.97 518 ARG A C 1
ATOM 3905 O O . ARG A 1 538 ? 60.203 25.964 45.517 1.00 15.68 518 ARG A O 1
ATOM 3913 N N . TRP A 1 539 ? 62.009 26.669 44.320 1.00 15.08 519 TRP A N 1
ATOM 3914 C CA . TRP A 1 539 ? 62.519 25.297 44.062 1.00 15.18 519 TRP A CA 1
ATOM 3915 C C . TRP A 1 539 ? 63.588 24.886 45.030 1.00 15.67 519 TRP A C 1
ATOM 3916 O O . TRP A 1 539 ? 64.258 23.869 44.770 1.00 16.27 519 TRP A O 1
ATOM 3927 N N . THR A 1 540 ? 63.649 25.569 46.206 1.00 16.14 520 THR A N 1
ATOM 3928 C CA . THR A 1 540 ? 64.574 25.150 47.232 1.00 16.29 520 THR A CA 1
ATOM 3929 C C . THR A 1 540 ? 63.792 25.066 48.556 1.00 14.40 520 THR A C 1
ATOM 3930 O O . THR A 1 540 ? 62.779 25.757 48.707 1.00 15.53 520 THR A O 1
ATOM 3934 N N . SER A 1 541 ? 64.414 24.356 49.507 1.00 16.08 521 SER A N 1
ATOM 3935 C CA . SER A 1 541 ? 63.908 24.391 50.881 1.00 16.28 521 SER A CA 1
ATOM 3936 C C . SER A 1 541 ? 65.111 24.689 51.786 1.00 18.13 521 SER A C 1
ATOM 3937 O O . SER A 1 541 ? 65.940 23.809 52.023 1.00 19.53 521 SER A O 1
ATOM 3940 N N . ALA A 1 542 ? 65.270 25.947 52.162 1.00 14.90 522 ALA A N 1
ATOM 3941 C CA . ALA A 1 542 ? 66.493 26.371 52.931 1.00 17.41 522 ALA A CA 1
ATOM 3942 C C . ALA A 1 542 ? 66.438 25.803 54.363 1.00 19.42 522 ALA A C 1
ATOM 3943 O O . ALA A 1 542 ? 65.371 25.720 55.016 1.00 19.07 522 ALA A O 1
ATOM 3945 N N . ARG A 1 543 ? 67.590 25.253 54.770 1.00 17.87 523 ARG A N 1
ATOM 3946 C CA . ARG A 1 543 ? 67.770 24.906 56.237 1.00 18.47 523 ARG A CA 1
ATOM 3947 C C . ARG A 1 543 ? 68.900 25.711 56.798 1.00 20.31 523 ARG A C 1
ATOM 3948 O O . ARG A 1 543 ? 69.883 25.982 56.174 1.00 18.10 523 ARG A O 1
ATOM 3956 N N . SER A 1 544 ? 68.748 26.097 58.061 1.00 18.70 524 SER A N 1
ATOM 3957 C CA . SER A 1 544 ? 69.809 26.687 58.822 1.00 16.38 524 SER A CA 1
ATOM 3958 C C . SER A 1 544 ? 70.595 25.564 59.594 1.00 17.43 524 SER A C 1
ATOM 3959 O O . SER A 1 544 ? 70.064 24.523 59.997 1.00 21.71 524 SER A O 1
ATOM 3962 N N . ILE A 1 545 ? 71.929 25.734 59.649 1.00 15.20 525 ILE A N 1
ATOM 3963 C CA . ILE A 1 545 ? 72.802 24.848 60.399 1.00 16.94 525 ILE A CA 1
ATOM 3964 C C . ILE A 1 545 ? 73.559 25.752 61.365 1.00 19.18 525 ILE A C 1
ATOM 3965 O O . ILE A 1 545 ? 74.199 26.763 60.956 1.00 18.03 525 ILE A O 1
ATOM 3970 N N . LYS A 1 546 ? 73.469 25.430 62.677 1.00 16.03 526 LYS A N 1
ATOM 3971 C CA . LYS A 1 546 ? 74.143 26.216 63.733 1.00 14.27 526 LYS A CA 1
ATOM 3972 C C . LYS A 1 546 ? 75.105 25.276 64.441 1.00 14.33 526 LYS A C 1
ATOM 3973 O O . LYS A 1 546 ? 74.633 24.217 65.006 1.00 17.71 526 LYS A O 1
ATOM 3979 N N . GLU A 1 547 ? 76.350 25.647 64.491 1.00 13.48 527 GLU A N 1
ATOM 3980 C CA . GLU A 1 547 ? 77.343 24.919 65.323 1.00 15.31 527 GLU A CA 1
ATOM 3981 C C . GLU A 1 547 ? 77.698 25.819 66.474 1.00 14.77 527 GLU A C 1
ATOM 3982 O O . GLU A 1 547 ? 78.048 26.989 66.303 1.00 15.79 527 GLU A O 1
ATOM 3988 N N . THR A 1 548 ? 77.631 25.256 67.696 1.00 14.93 528 THR A N 1
ATOM 3989 C CA . THR A 1 548 ? 78.060 26.073 68.871 1.00 14.32 528 THR A CA 1
ATOM 3990 C C . THR A 1 548 ? 79.415 25.438 69.329 1.00 14.27 528 THR A C 1
ATOM 3991 O O . THR A 1 548 ? 79.531 24.206 69.491 1.00 15.97 528 THR A O 1
ATOM 3995 N N . PHE A 1 549 ? 80.410 26.300 69.548 1.00 14.39 529 PHE A N 1
ATOM 3996 C CA . PHE A 1 549 ? 81.747 25.743 69.815 1.00 15.20 529 PHE A CA 1
ATOM 3997 C C . PHE A 1 549 ? 81.929 25.299 71.289 1.00 15.69 529 PHE A C 1
ATOM 3998 O O . PHE A 1 549 ? 82.600 24.291 71.513 1.00 17.33 529 PHE A O 1
ATOM 4006 N N . VAL A 1 550 ? 81.333 26.056 72.212 1.00 15.80 530 VAL A N 1
ATOM 4007 C CA . VAL A 1 550 ? 81.574 25.782 73.672 1.00 17.37 530 VAL A CA 1
ATOM 4008 C C . VAL A 1 550 ? 80.212 25.984 74.355 1.00 16.07 530 VAL A C 1
ATOM 4009 O O . VAL A 1 550 ? 79.914 26.962 75.051 1.00 18.93 530 VAL A O 1
ATOM 4013 N N . ALA A 1 551 ? 79.328 24.991 74.136 1.00 16.17 531 ALA A N 1
ATOM 4014 C CA . ALA A 1 551 ? 77.979 25.108 74.709 1.00 16.66 531 ALA A CA 1
ATOM 4015 C C . ALA A 1 551 ? 78.034 24.888 76.231 1.00 16.68 531 ALA A C 1
ATOM 4016 O O . ALA A 1 551 ? 79.030 24.406 76.788 1.00 18.62 531 ALA A O 1
ATOM 4018 N N . ALA A 1 552 ? 76.927 25.306 76.827 1.00 17.68 532 ALA A N 1
ATOM 4019 C CA . ALA A 1 552 ? 76.781 25.292 78.317 1.00 16.94 532 ALA A CA 1
ATOM 4020 C C . ALA A 1 552 ? 76.937 23.819 78.769 1.00 18.26 532 ALA A C 1
ATOM 4021 O O . ALA A 1 552 ? 76.498 22.846 78.161 1.00 18.61 532 ALA A O 1
ATOM 4023 N N . THR A 1 553 ? 77.552 23.702 79.963 1.00 17.70 533 THR A N 1
ATOM 4024 C CA . THR A 1 553 ? 77.738 22.390 80.598 1.00 20.62 533 THR A CA 1
ATOM 4025 C C . THR A 1 553 ? 77.002 22.377 81.971 1.00 21.43 533 THR A C 1
ATOM 4026 O O . THR A 1 553 ? 77.014 21.278 82.632 1.00 23.10 533 THR A O 1
ATOM 4030 N N . ASP A 1 554 ? 76.243 23.434 82.274 1.00 21.60 534 ASP A N 1
ATOM 4031 C CA . ASP A 1 554 ? 75.330 23.440 83.439 1.00 24.51 534 ASP A CA 1
ATOM 4032 C C . ASP A 1 554 ? 74.053 24.065 82.959 1.00 23.19 534 ASP A C 1
ATOM 4033 O O . ASP A 1 554 ? 74.086 25.038 82.174 1.00 21.33 534 ASP A O 1
ATOM 4038 N N . HIS A 1 555 ? 72.905 23.475 83.325 1.00 19.33 535 HIS A N 1
ATOM 4039 C CA . HIS A 1 555 ? 71.660 23.973 82.826 1.00 18.46 535 HIS A CA 1
ATOM 4040 C C . HIS A 1 555 ? 71.084 25.136 83.624 1.00 19.56 535 HIS A C 1
ATOM 4041 O O . HIS A 1 555 ? 70.126 25.764 83.140 1.00 19.24 535 HIS A O 1
ATOM 4048 N N . ILE A 1 556 ? 71.615 25.393 84.823 1.00 20.41 536 ILE A N 1
ATOM 4049 C CA . ILE A 1 556 ? 71.026 26.448 85.635 1.00 21.04 536 ILE A CA 1
ATOM 4050 C C . ILE A 1 556 ? 71.221 27.840 85.041 1.00 22.13 536 ILE A C 1
ATOM 4051 O O . ILE A 1 556 ? 72.258 28.049 84.437 1.00 25.75 536 ILE A O 1
ATOM 4056 N N . TYR A 1 557 ? 70.219 28.722 85.134 1.00 21.11 537 TYR A N 1
ATOM 4057 C CA . TYR A 1 557 ? 70.382 30.102 84.617 1.00 22.39 537 TYR A CA 1
ATOM 4058 C C . TYR A 1 557 ? 70.759 31.110 85.699 1.00 27.26 537 TYR A C 1
ATOM 4059 O O . TYR A 1 557 ? 70.350 30.942 86.860 1.00 23.26 537 TYR A O 1
ATOM 4068 N N . PRO A 1 558 ? 71.451 32.184 85.333 1.00 25.44 538 PRO A N 1
ATOM 4069 C CA . PRO A 1 558 ? 71.831 33.226 86.268 1.00 24.80 538 PRO A CA 1
ATOM 4070 C C . PRO A 1 558 ? 70.670 33.765 87.167 1.00 26.64 538 PRO A C 1
ATOM 4071 O O . PRO A 1 558 ? 70.902 34.071 88.352 1.00 26.60 538 PRO A O 1
ATOM 4075 N N . HIS A 1 559 ? 69.478 33.914 86.631 1.00 21.85 539 HIS A N 1
ATOM 4076 C CA . HIS A 1 559 ? 68.372 34.433 87.413 1.00 20.91 539 HIS A CA 1
ATOM 4077 C C . HIS A 1 559 ? 68.024 33.517 88.599 1.00 21.60 539 HIS A C 1
ATOM 4078 O O . HIS A 1 559 ? 67.356 33.973 89.537 1.00 21.01 539 HIS A O 1
ATOM 4085 N N . MET A 1 560 ? 68.464 32.281 88.576 1.00 20.03 540 MET A N 1
ATOM 4086 C CA . MET A 1 560 ? 68.013 31.313 89.548 1.00 19.73 540 MET A CA 1
ATOM 4087 C C . MET A 1 560 ? 68.806 31.339 90.832 1.00 25.48 540 MET A C 1
ATOM 4088 O O . MET A 1 560 ? 68.450 30.697 91.765 1.00 23.59 540 MET A O 1
ATOM 4093 N N . ALA A 1 561 ? 69.891 32.063 90.818 1.00 26.33 541 ALA A N 1
ATOM 4094 C CA . ALA A 1 561 ? 70.746 32.107 91.971 1.00 27.81 541 ALA A CA 1
ATOM 4095 C C . ALA A 1 561 ? 70.064 32.769 93.140 1.00 32.06 541 ALA A C 1
ATOM 4096 O O . ALA A 1 561 ? 69.212 33.584 92.984 1.00 30.96 541 ALA A O 1
ATOM 4098 N N . VAL A 1 562 ? 70.454 32.350 94.328 1.00 42.14 542 VAL A N 1
ATOM 4099 C CA . VAL A 1 562 ? 70.063 33.018 95.545 1.00 54.76 542 VAL A CA 1
ATOM 4100 C C . VAL A 1 562 ? 71.022 34.153 95.837 1.00 55.66 542 VAL A C 1
ATOM 4101 O O . VAL A 1 562 ? 72.221 33.948 95.734 1.00 56.88 542 VAL A O 1
ATOM 4105 N N . ASP A 1 563 ? 70.607 35.350 96.217 1.00 61.67 543 ASP A N 1
ATOM 4106 C CA . ASP A 1 563 ? 69.238 35.814 96.313 1.00 66.65 543 ASP A CA 1
ATOM 4107 C C . ASP A 1 563 ? 68.315 34.701 96.644 1.00 76.33 5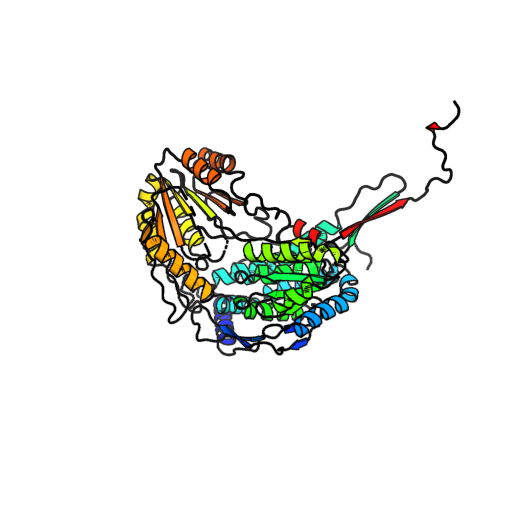43 ASP A C 1
ATOM 4108 O O . ASP A 1 563 ? 67.166 34.723 96.240 1.00 72.98 543 ASP A O 1
#

Organism: Mycobacterium tuberculosis (strain ATCC 25618 / H37Rv) (NCBI:txid83332)